Protein 4OQY (pdb70)

InterPro domains:
  IPR006115 6-phosphogluconate dehydrogenase, NADP-binding [PF03446] (6-151)
  IPR008927 6-phosphogluconate dehydrogenase-like, C-terminal domain superfamily [SSF48179] (174-287)
  IPR013328 6-phosphogluconate dehydrogenase, domain 2 [G3DSA:1.10.1040.10] (161-290)
  IPR015815 3-hydroxyisobutyrate dehydrogenase-related [PIRSF000103] (4-287)
  IPR036291 NAD(P)-binding domain superfamily [SSF51735] (5-152)
  IPR048666 NADPH-dependent reductive aminase-like, C-terminal domain [PF21761] (161-287)
  IPR051265 HIBADH-related NP60 subfamily [PTHR43580] (5-286)

Structure (mmCIF, N/CA/C/O backbone):
data_4OQY
#
_entry.id   4OQY
#
_cell.length_a   45.320
_cell.length_b   68.240
_cell.length_c   181.380
_cell.angle_alpha   90.00
_cell.angle_beta   90.00
_cell.angle_gamma   90.00
#
_symmetry.space_group_name_H-M   'P 21 21 21'
#
loop_
_entity.id
_entity.type
_entity.pdbx_description
1 polymer '(S)-imine reductase'
2 non-polymer 'NADPH DIHYDRO-NICOTINAMIDE-ADENINE-DINUCLEOTIDE PHOSPHATE'
3 water water
#
loop_
_atom_site.group_PDB
_atom_site.id
_atom_site.type_symbol
_atom_site.label_atom_id
_atom_site.label_alt_id
_atom_site.label_comp_id
_atom_site.label_asym_id
_atom_site.label_entity_id
_atom_site.label_seq_id
_atom_site.pdbx_PDB_ins_code
_atom_site.Cartn_x
_atom_site.Cartn_y
_atom_site.Cartn_z
_atom_site.occupancy
_atom_site.B_iso_or_equiv
_atom_site.auth_seq_id
_atom_site.auth_comp_id
_atom_site.auth_asym_id
_atom_site.auth_atom_id
_atom_site.pdbx_PDB_model_num
ATOM 1 N N . LYS A 1 3 ? -14.626 62.226 1.913 1.00 37.40 3 LYS A N 1
ATOM 2 C CA . LYS A 1 3 ? -14.810 62.729 0.525 1.00 37.14 3 LYS A CA 1
ATOM 3 C C . LYS A 1 3 ? -13.540 63.193 -0.204 1.00 34.81 3 LYS A C 1
ATOM 4 O O . LYS A 1 3 ? -13.223 62.614 -1.224 1.00 34.28 3 LYS A O 1
ATOM 10 N N . GLN A 1 4 ? -12.850 64.237 0.266 1.00 32.98 4 GLN A N 1
ATOM 11 C CA . GLN A 1 4 ? -11.758 64.809 -0.534 1.00 31.16 4 GLN A CA 1
ATOM 12 C C . GLN A 1 4 ? -10.656 63.748 -0.682 1.00 29.18 4 GLN A C 1
ATOM 13 O O . GLN A 1 4 ? -10.206 63.185 0.298 1.00 28.40 4 GLN A O 1
ATOM 19 N N . SER A 1 5 ? -10.258 63.444 -1.908 1.00 27.83 5 SER A N 1
ATOM 20 C CA . SER A 1 5 ? -9.116 62.559 -2.118 1.00 26.55 5 SER A CA 1
ATOM 21 C C . SER A 1 5 ? -7.856 63.298 -1.692 1.00 24.91 5 SER A C 1
ATOM 22 O O . SER A 1 5 ? -7.832 64.528 -1.703 1.00 24.72 5 SER A O 1
ATOM 25 N N . VAL A 1 6 ? -6.815 62.567 -1.303 1.00 23.68 6 VAL A N 1
ATOM 26 C CA . VAL A 1 6 ? -5.629 63.213 -0.733 1.00 22.48 6 VAL A CA 1
ATOM 27 C C . VAL A 1 6 ? -4.391 62.379 -1.037 1.00 21.81 6 VAL A C 1
ATOM 28 O O . VAL A 1 6 ? -4.455 61.172 -1.188 1.00 21.78 6 VAL A O 1
ATOM 32 N N . THR A 1 7 ? -3.254 63.054 -1.090 1.00 21.08 7 THR A N 1
ATOM 33 C CA . THR A 1 7 ? -1.974 62.381 -1.227 1.00 20.63 7 THR A CA 1
ATOM 34 C C . THR A 1 7 ? -1.210 62.503 0.098 1.00 20.02 7 THR A C 1
ATOM 35 O O . THR A 1 7 ? -1.233 63.551 0.725 1.00 19.73 7 THR A O 1
ATOM 39 N N . VAL A 1 8 ? -0.563 61.409 0.508 1.00 19.83 8 VAL A N 1
ATOM 40 C CA . VAL A 1 8 ? 0.343 61.389 1.645 1.00 19.31 8 VAL A CA 1
ATOM 41 C C . VAL A 1 8 ? 1.708 60.893 1.150 1.00 19.26 8 VAL A C 1
ATOM 42 O O . VAL A 1 8 ? 1.823 59.811 0.578 1.00 19.55 8 VAL A O 1
ATOM 46 N N . ILE A 1 9 ? 2.719 61.732 1.358 1.00 18.94 9 ILE A N 1
ATOM 47 C CA . ILE A 1 9 ? 4.120 61.412 1.045 1.00 19.04 9 ILE A CA 1
ATOM 48 C C . ILE A 1 9 ? 4.889 61.249 2.372 1.00 18.90 9 ILE A C 1
ATOM 49 O O . ILE A 1 9 ? 4.908 62.148 3.209 1.00 18.52 9 ILE A O 1
ATOM 54 N N . GLY A 1 10 ? 5.554 60.112 2.553 1.00 19.46 10 GLY A N 1
ATOM 55 C CA . GLY A 1 10 ? 6.204 59.780 3.824 1.00 19.48 10 GLY A CA 1
ATOM 56 C C . GLY A 1 10 ? 5.375 58.811 4.630 1.00 19.79 10 GLY A C 1
ATOM 57 O O . GLY A 1 10 ? 4.303 59.156 5.126 1.00 19.79 10 GLY A O 1
ATOM 58 N N . LEU A 1 11 ? 5.843 57.577 4.684 1.00 20.50 11 LEU A N 1
ATOM 59 C CA . LEU A 1 11 ? 5.152 56.470 5.291 1.00 20.89 11 LEU A CA 1
ATOM 60 C C . LEU A 1 11 ? 5.937 55.844 6.434 1.00 21.26 11 LEU A C 1
ATOM 61 O O . LEU A 1 11 ? 5.935 54.627 6.596 1.00 22.01 11 LEU A O 1
ATOM 66 N N . GLY A 1 12 ? 6.621 56.671 7.222 1.00 21.12 12 GLY A N 1
ATOM 67 C CA . GLY A 1 12 ? 6.997 56.280 8.565 1.00 21.35 12 GLY A CA 1
ATOM 68 C C . GLY A 1 12 ? 5.754 56.093 9.447 1.00 21.67 12 GLY A C 1
ATOM 69 O O . GLY A 1 12 ? 4.620 56.137 8.961 1.00 21.49 12 GLY A O 1
ATOM 70 N N . PRO A 1 13 ? 5.972 55.876 10.749 1.00 21.98 13 PRO A N 1
ATOM 71 C CA . PRO A 1 13 ? 4.866 55.570 11.623 1.00 22.39 13 PRO A CA 1
ATOM 72 C C . PRO A 1 13 ? 3.752 56.638 11.594 1.00 22.31 13 PRO A C 1
ATOM 73 O O . PRO A 1 13 ? 2.588 56.281 11.577 1.00 22.56 13 PRO A O 1
ATOM 77 N N . MET A 1 14 ? 4.113 57.917 11.530 1.00 22.16 14 MET A N 1
ATOM 78 C CA . MET A 1 14 ? 3.129 58.986 11.426 1.00 22.55 14 MET A CA 1
ATOM 79 C C . MET A 1 14 ? 2.302 58.941 10.110 1.00 22.17 14 MET A C 1
ATOM 80 O O . MET A 1 14 ? 1.038 58.979 10.129 1.00 22.00 14 MET A O 1
ATOM 85 N N . GLY A 1 15 ? 3.014 58.868 8.983 1.00 21.48 15 GLY A N 1
ATOM 86 C CA . GLY A 1 15 ? 2.416 58.708 7.659 1.00 21.53 15 GLY A CA 1
ATOM 87 C C . GLY A 1 15 ? 1.450 57.533 7.565 1.00 22.02 15 GLY A C 1
ATOM 88 O O . GLY A 1 15 ? 0.329 57.692 7.080 1.00 21.85 15 GLY A O 1
ATOM 89 N N . GLN A 1 16 ? 1.884 56.382 8.081 1.00 22.30 16 GLN A N 1
ATOM 90 C CA . GLN A 1 16 ? 1.064 55.178 8.111 1.00 23.03 16 GLN A CA 1
ATOM 91 C C . GLN A 1 16 ? -0.269 55.479 8.807 1.00 22.99 16 GLN A C 1
ATOM 92 O O . GLN A 1 16 ? -1.297 55.147 8.284 1.00 23.30 16 GLN A O 1
ATOM 98 N N . ALA A 1 17 ? -0.201 56.046 10.011 1.00 22.67 17 ALA A N 1
ATOM 99 C CA . ALA A 1 17 ? -1.379 56.361 10.831 1.00 22.84 17 ALA A CA 1
ATOM 100 C C . ALA A 1 17 ? -2.316 57.299 10.098 1.00 22.71 17 ALA A C 1
ATOM 101 O O . ALA A 1 17 ? -3.562 57.160 10.165 1.00 23.15 17 ALA A O 1
ATOM 103 N N . MET A 1 18 ? -1.739 58.263 9.400 1.00 21.92 18 MET A N 1
ATOM 104 C CA . MET A 1 18 ? -2.552 59.238 8.676 1.00 21.94 18 MET A CA 1
ATOM 105 C C . MET A 1 18 ? -3.314 58.604 7.517 1.00 22.30 18 MET A C 1
ATOM 106 O O . MET A 1 18 ? -4.543 58.835 7.340 1.00 22.47 18 MET A O 1
ATOM 111 N N . VAL A 1 19 ? -2.606 57.779 6.752 1.00 22.16 19 VAL A N 1
ATOM 112 C CA . VAL A 1 19 ? -3.225 57.069 5.634 1.00 22.67 19 VAL A CA 1
ATOM 113 C C . VAL A 1 19 ? -4.339 56.156 6.168 1.00 23.55 19 VAL A C 1
ATOM 114 O O . VAL A 1 19 ? -5.469 56.206 5.666 1.00 23.84 19 VAL A O 1
ATOM 118 N N . ASN A 1 20 ? -4.038 55.370 7.207 1.00 23.91 20 ASN A N 1
ATOM 119 C CA . ASN A 1 20 ? -5.035 54.443 7.789 1.00 25.01 20 ASN A CA 1
ATOM 120 C C . ASN A 1 20 ? -6.262 55.192 8.235 1.00 25.26 20 ASN A C 1
ATOM 121 O O . ASN A 1 20 ? -7.396 54.758 7.985 1.00 26.35 20 ASN A O 1
ATOM 126 N N . THR A 1 21 ? -6.041 56.334 8.864 1.00 24.68 21 THR A N 1
ATOM 127 C CA . THR A 1 21 ? -7.127 57.190 9.326 1.00 25.01 21 THR A CA 1
ATOM 128 C C . THR A 1 21 ? -7.967 57.798 8.189 1.00 25.24 21 THR A C 1
ATOM 129 O O . THR A 1 21 ? -9.218 57.831 8.266 1.00 25.90 21 THR A O 1
ATOM 133 N N . PHE A 1 22 ? -7.300 58.260 7.138 1.00 24.50 22 PHE A N 1
ATOM 134 C CA . PHE A 1 22 ? -7.995 58.711 5.933 1.00 24.82 22 PHE A CA 1
ATOM 135 C C . PHE A 1 22 ? -8.840 57.587 5.297 1.00 25.99 22 PHE A C 1
ATOM 136 O O . PHE A 1 22 ? -10.016 57.805 4.941 1.00 26.70 22 PHE A O 1
ATOM 144 N N . LEU A 1 23 ? -8.260 56.392 5.174 1.00 26.43 23 LEU A N 1
ATOM 145 C CA . LEU A 1 23 ? -8.960 55.239 4.602 1.00 27.80 23 LEU A CA 1
ATOM 146 C C . LEU A 1 23 ? -10.131 54.818 5.467 1.00 29.26 23 LEU A C 1
ATOM 147 O O . LEU A 1 23 ? -11.201 54.559 4.942 1.00 30.45 23 LEU A O 1
ATOM 152 N N . ASP A 1 24 ? -9.934 54.738 6.784 1.00 29.91 24 ASP A N 1
ATOM 153 C CA . ASP A 1 24 ? -11.035 54.464 7.720 1.00 31.23 24 ASP A CA 1
ATOM 154 C C . ASP A 1 24 ? -12.226 55.374 7.500 1.00 31.91 24 ASP A C 1
ATOM 155 O O . ASP A 1 24 ? -13.363 54.967 7.733 1.00 33.03 24 ASP A O 1
ATOM 160 N N . ASN A 1 25 ? -11.964 56.617 7.107 1.00 31.34 25 ASN A N 1
ATOM 161 C CA . ASN A 1 25 ? -13.030 57.602 6.928 1.00 31.96 25 ASN A CA 1
ATOM 162 C C . ASN A 1 25 ? -13.493 57.761 5.481 1.00 32.17 25 ASN A C 1
ATOM 163 O O . ASN A 1 25 ? -14.217 58.697 5.181 1.00 32.73 25 ASN A O 1
ATOM 168 N N . GLY A 1 26 ? -13.114 56.844 4.588 1.00 31.97 26 GLY A N 1
ATOM 169 C CA . GLY A 1 26 ? -13.695 56.803 3.238 1.00 32.14 26 GLY A CA 1
ATOM 170 C C . GLY A 1 26 ? -13.028 57.679 2.194 1.00 31.22 26 GLY A C 1
ATOM 171 O O . GLY A 1 26 ? -13.587 57.916 1.131 1.00 31.26 26 GLY A O 1
ATOM 172 N N . HIS A 1 27 ? -11.830 58.165 2.489 1.00 29.79 27 HIS A N 1
ATOM 173 C CA . HIS A 1 27 ? -11.109 59.012 1.551 1.00 28.95 27 HIS A CA 1
ATOM 174 C C . HIS A 1 27 ? -10.288 58.103 0.619 1.00 28.69 27 HIS A C 1
ATOM 175 O O . HIS A 1 27 ? -9.756 57.079 1.058 1.00 28.92 27 HIS A O 1
ATOM 182 N N . GLU A 1 28 ? -10.176 58.467 -0.656 1.00 28.23 28 GLU A N 1
ATOM 183 C CA . GLU A 1 28 ? -9.243 57.788 -1.544 1.00 27.78 28 GLU A CA 1
ATOM 184 C C . GLU A 1 28 ? -7.869 58.395 -1.284 1.00 26.37 28 GLU A C 1
ATOM 185 O O . GLU A 1 28 ? -7.730 59.622 -1.266 1.00 25.87 28 GLU A O 1
ATOM 191 N N . VAL A 1 29 ? -6.864 57.556 -1.040 1.00 25.70 29 VAL A N 1
ATOM 192 C CA . VAL A 1 29 ? -5.533 58.066 -0.681 1.00 24.68 29 VAL A CA 1
ATOM 193 C C . VAL A 1 29 ? -4.507 57.527 -1.658 1.00 24.28 29 VAL A C 1
ATOM 194 O O . VAL A 1 29 ? -4.451 56.323 -1.895 1.00 24.51 29 VAL A O 1
ATOM 198 N N . THR A 1 30 ? -3.685 58.435 -2.188 1.00 23.66 30 THR A N 1
ATOM 199 C CA . THR A 1 30 ? -2.559 58.088 -3.029 1.00 23.51 30 THR A CA 1
ATOM 200 C C . THR A 1 30 ? -1.317 58.337 -2.195 1.00 22.81 30 THR A C 1
ATOM 201 O O . THR A 1 30 ? -1.212 59.381 -1.545 1.00 22.21 30 THR A O 1
ATOM 205 N N . VAL A 1 31 ? -0.378 57.388 -2.209 1.00 22.87 31 VAL A N 1
ATOM 206 C CA . VAL A 1 31 ? 0.769 57.444 -1.316 1.00 22.48 31 VAL A CA 1
ATOM 207 C C . VAL A 1 31 ? 2.068 57.309 -2.118 1.00 22.72 31 VAL A C 1
ATOM 208 O O . VAL A 1 31 ? 2.071 56.791 -3.234 1.00 23.06 31 VAL A O 1
ATOM 212 N N . TRP A 1 32 ? 3.147 57.823 -1.541 1.00 22.65 32 TRP A N 1
ATOM 213 C CA . TRP A 1 32 ? 4.491 57.604 -2.061 1.00 23.25 32 TRP A CA 1
ATOM 214 C C . TRP A 1 32 ? 5.489 57.609 -0.899 1.00 23.25 32 TRP A C 1
ATOM 215 O O . TRP A 1 32 ? 5.299 58.308 0.087 1.00 22.38 32 TRP A O 1
ATOM 226 N N . ASN A 1 33 ? 6.562 56.826 -1.038 1.00 24.37 33 ASN A N 1
ATOM 227 C CA . ASN A 1 33 ? 7.620 56.766 -0.045 1.00 24.82 33 ASN A CA 1
ATOM 228 C C . ASN A 1 33 ? 8.974 56.393 -0.688 1.00 26.12 33 ASN A C 1
ATOM 229 O O . ASN A 1 33 ? 9.041 55.668 -1.681 1.00 26.73 33 ASN A O 1
ATOM 234 N N . ARG A 1 34 ? 10.049 56.911 -0.124 1.00 26.94 34 ARG A N 1
ATOM 235 C CA . ARG A 1 34 ? 11.394 56.575 -0.618 1.00 28.67 34 ARG A CA 1
ATOM 236 C C . ARG A 1 34 ? 11.596 55.061 -0.611 1.00 29.42 34 ARG A C 1
ATOM 237 O O . ARG A 1 34 ? 12.096 54.481 -1.573 1.00 30.36 34 ARG A O 1
ATOM 245 N N . THR A 1 35 ? 11.178 54.426 0.479 1.00 29.42 35 THR A N 1
ATOM 246 C CA . THR A 1 35 ? 11.212 52.987 0.576 1.00 30.34 35 THR A CA 1
ATOM 247 C C . THR A 1 35 ? 9.818 52.461 0.247 1.00 30.63 35 THR A C 1
ATOM 248 O O . THR A 1 35 ? 8.918 52.459 1.103 1.00 30.02 35 THR A O 1
ATOM 252 N N . ALA A 1 36 ? 9.651 52.004 -0.991 1.00 31.36 36 ALA A N 1
ATOM 253 C CA . ALA A 1 36 ? 8.332 51.666 -1.539 1.00 31.62 36 ALA A CA 1
ATOM 254 C C . ALA A 1 36 ? 7.617 50.503 -0.833 1.00 31.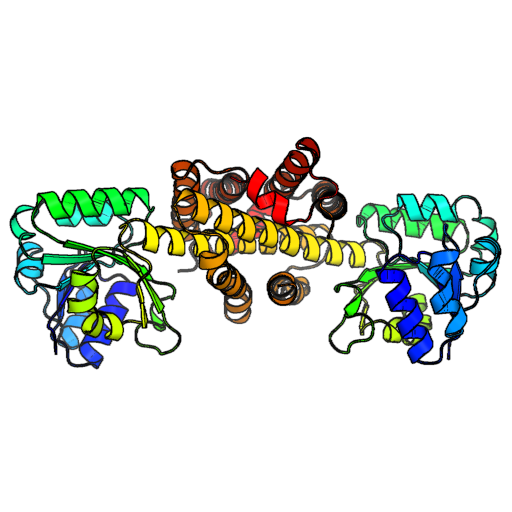98 36 ALA A C 1
ATOM 255 O O . ALA A 1 36 ? 6.384 50.463 -0.809 1.00 32.37 36 ALA A O 1
ATOM 257 N N . SER A 1 37 ? 8.388 49.586 -0.247 1.00 32.73 37 SER A N 1
ATOM 258 C CA . SER A 1 37 ? 7.851 48.392 0.419 1.00 33.22 37 SER A CA 1
ATOM 259 C C . SER A 1 37 ? 7.075 48.718 1.677 1.00 32.51 37 SER A C 1
ATOM 260 O O . SER A 1 37 ? 6.229 47.934 2.109 1.00 32.99 37 SER A O 1
ATOM 263 N N . LYS A 1 38 ? 7.352 49.877 2.255 1.00 31.55 38 LYS A N 1
ATOM 264 C CA . LYS A 1 38 ? 6.579 50.319 3.397 1.00 30.71 38 LYS A CA 1
ATOM 265 C C . LYS A 1 38 ? 5.130 50.639 3.055 1.00 30.16 38 LYS A C 1
ATOM 266 O O . LYS A 1 38 ? 4.347 50.875 3.956 1.00 29.44 38 LYS A O 1
ATOM 272 N N . ALA A 1 39 ? 4.763 50.681 1.780 1.00 30.41 39 ALA A N 1
ATOM 273 C CA . ALA A 1 39 ? 3.334 50.922 1.446 1.00 30.39 39 ALA A CA 1
ATOM 274 C C . ALA A 1 39 ? 2.464 49.674 1.308 1.00 31.65 39 ALA A C 1
ATOM 275 O O . ALA A 1 39 ? 1.227 49.785 1.144 1.00 31.42 39 ALA A O 1
ATOM 277 N N . GLU A 1 40 ? 3.096 48.502 1.389 1.00 32.83 40 GLU A N 1
ATOM 278 C CA . GLU A 1 40 ? 2.441 47.214 1.169 1.00 34.34 40 GLU A CA 1
ATOM 279 C C . GLU A 1 40 ? 1.129 47.067 1.949 1.00 33.90 40 GLU A C 1
ATOM 280 O O . GLU A 1 40 ? 0.093 46.768 1.360 1.00 33.95 40 GLU A O 1
ATOM 286 N N . ALA A 1 41 ? 1.164 47.313 3.259 1.00 33.07 41 ALA A N 1
ATOM 287 C CA . ALA A 1 41 ? -0.017 47.114 4.118 1.00 33.20 41 ALA A CA 1
ATOM 288 C C . ALA A 1 41 ? -1.146 48.111 3.822 1.00 32.28 41 ALA A C 1
ATOM 289 O O . ALA A 1 41 ? -2.337 47.782 3.873 1.00 33.09 41 ALA A O 1
ATOM 291 N N . LEU A 1 42 ? -0.758 49.326 3.487 1.00 30.90 42 LEU A N 1
ATOM 292 C CA . LEU A 1 42 ? -1.702 50.377 3.145 1.00 30.09 42 LEU A CA 1
ATOM 293 C C . LEU A 1 42 ? -2.376 50.104 1.815 1.00 30.42 42 LEU A C 1
ATOM 294 O O . LEU A 1 42 ? -3.579 50.339 1.673 1.00 30.17 42 LEU A O 1
ATOM 299 N N . VAL A 1 43 ? -1.595 49.645 0.840 1.00 30.60 43 VAL A N 1
ATOM 300 C CA . VAL A 1 43 ? -2.151 49.278 -0.461 1.00 31.13 43 VAL A CA 1
ATOM 301 C C . VAL A 1 43 ? -3.149 48.125 -0.268 1.00 32.34 43 VAL A C 1
ATOM 302 O O . VAL A 1 43 ? -4.278 48.180 -0.756 1.00 32.69 43 VAL A O 1
ATOM 306 N N . ALA A 1 44 ? -2.758 47.117 0.505 1.00 33.09 44 ALA A N 1
ATOM 307 C CA . ALA A 1 44 ? -3.660 46.017 0.843 1.00 34.24 44 ALA A CA 1
ATOM 308 C C . ALA A 1 44 ? -4.992 46.471 1.464 1.00 34.22 44 ALA A C 1
ATOM 309 O O . ALA A 1 44 ? -5.970 45.733 1.409 1.00 35.76 44 ALA A O 1
ATOM 311 N N . ARG A 1 45 ? -5.032 47.663 2.058 1.00 33.25 45 ARG A N 1
ATOM 312 C CA . ARG A 1 45 ? -6.284 48.276 2.547 1.00 33.21 45 ARG A CA 1
ATOM 313 C C . ARG A 1 45 ? -7.006 49.216 1.573 1.00 32.38 45 ARG A C 1
ATOM 314 O O . ARG A 1 45 ? -8.058 49.733 1.930 1.00 32.65 45 ARG A O 1
ATOM 322 N N . GLY A 1 46 ? -6.437 49.490 0.398 1.00 31.35 46 GLY A N 1
ATOM 323 C CA . GLY A 1 46 ? -7.068 50.369 -0.594 1.00 30.65 46 GLY A CA 1
ATOM 324 C C . GLY A 1 46 ? -6.305 51.62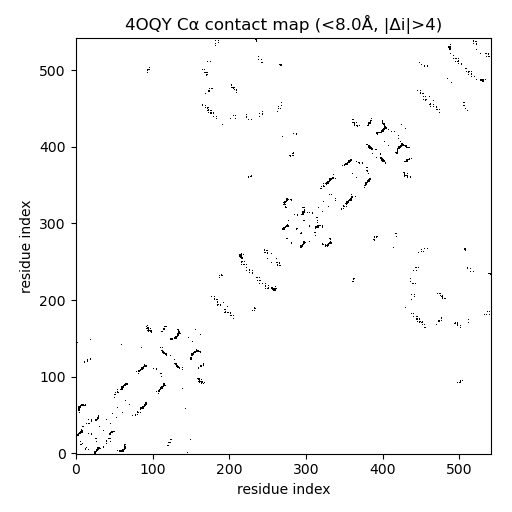6 -1.000 1.00 29.08 46 GLY A C 1
ATOM 325 O O . GLY A 1 46 ? -6.736 52.341 -1.887 1.00 28.97 46 GLY A O 1
ATOM 326 N N . ALA A 1 47 ? -5.191 51.931 -0.348 1.00 27.93 47 ALA A N 1
ATOM 327 C CA . ALA A 1 47 ? -4.380 53.074 -0.789 1.00 26.61 47 ALA A CA 1
ATOM 328 C C . ALA A 1 47 ? -3.788 52.770 -2.158 1.00 26.45 47 ALA A C 1
ATOM 329 O O . ALA A 1 47 ? -3.634 51.614 -2.526 1.00 27.10 47 ALA A O 1
ATOM 331 N N . VAL A 1 48 ? -3.481 53.809 -2.924 1.00 25.61 48 VAL A N 1
ATOM 332 C CA . VAL A 1 48 ? -2.943 53.622 -4.262 1.00 25.64 48 VAL A CA 1
ATOM 333 C C . VAL A 1 48 ? -1.494 54.095 -4.176 1.00 24.94 48 VAL A C 1
ATOM 334 O O . VAL A 1 48 ? -1.236 55.234 -3.795 1.00 24.15 48 VAL A O 1
ATOM 338 N N . LEU A 1 49 ? -0.555 53.196 -4.463 1.00 25.23 49 LEU A N 1
ATOM 339 C CA . LEU A 1 49 ? 0.856 53.558 -4.464 1.00 24.84 49 LEU A CA 1
ATOM 340 C C . LEU A 1 49 ? 1.207 54.202 -5.795 1.00 24.79 49 LEU A C 1
ATOM 341 O O . LEU A 1 49 ? 1.132 53.548 -6.827 1.00 25.49 49 LEU A O 1
ATOM 346 N N . ALA A 1 50 ? 1.581 55.477 -5.770 1.00 24.02 50 ALA A N 1
ATOM 347 C CA . ALA A 1 50 ? 1.986 56.175 -6.977 1.00 24.10 50 ALA A CA 1
ATOM 348 C C . ALA A 1 50 ? 3.336 55.638 -7.439 1.00 24.47 50 ALA A C 1
ATOM 349 O O . ALA A 1 50 ? 4.202 55.398 -6.608 1.00 24.37 50 ALA A O 1
ATOM 351 N N . PRO A 1 51 ? 3.504 55.437 -8.756 1.00 24.97 51 PRO A N 1
ATOM 352 C CA . PRO A 1 51 ? 4.797 54.949 -9.244 1.00 25.53 51 PRO A CA 1
ATOM 353 C C . PRO A 1 51 ? 5.932 55.993 -9.200 1.00 25.23 51 PRO A C 1
ATOM 354 O O . PRO A 1 51 ? 7.101 55.612 -9.208 1.00 25.70 51 PRO A O 1
ATOM 358 N N . THR A 1 52 ? 5.589 57.277 -9.150 1.00 24.55 52 THR A N 1
ATOM 359 C CA . THR A 1 52 ? 6.560 58.381 -9.137 1.00 24.37 52 THR A CA 1
ATOM 360 C C . THR A 1 52 ? 6.031 59.505 -8.261 1.00 23.57 52 THR A C 1
ATOM 361 O O . THR A 1 52 ? 4.815 59.568 -7.990 1.00 23.05 52 THR A O 1
ATOM 365 N N . VAL A 1 53 ? 6.915 60.410 -7.849 1.00 23.36 53 VAL A N 1
ATOM 366 C CA . VAL A 1 53 ? 6.520 61.525 -7.010 1.00 22.78 53 VAL A CA 1
ATOM 367 C C . VAL A 1 53 ? 5.622 62.440 -7.816 1.00 23.01 53 VAL A C 1
ATOM 368 O O . VAL A 1 53 ? 4.620 62.921 -7.285 1.00 22.59 53 VAL A O 1
ATOM 372 N N . GLU A 1 54 ? 5.950 62.621 -9.100 1.00 23.84 54 GLU A N 1
ATOM 373 C CA . GLU A 1 54 ? 5.114 63.401 -10.005 1.00 24.27 54 GLU A CA 1
ATOM 374 C C . GLU A 1 54 ? 3.668 62.886 -10.004 1.00 24.19 54 GLU A C 1
ATOM 375 O O . GLU A 1 54 ? 2.701 63.655 -9.952 1.00 23.99 54 GLU A O 1
ATOM 381 N N . ASP A 1 55 ? 3.528 61.573 -10.081 1.00 24.49 55 ASP A N 1
ATOM 382 C CA . ASP A 1 55 ? 2.213 60.970 -10.076 1.00 24.70 55 ASP A CA 1
ATOM 383 C C . ASP A 1 55 ? 1.456 61.167 -8.748 1.00 24.04 55 ASP A C 1
ATOM 384 O O . ASP A 1 55 ? 0.219 61.362 -8.745 1.00 24.05 55 ASP A O 1
ATOM 389 N N . ALA A 1 56 ? 2.178 61.105 -7.632 1.00 23.49 56 ALA A N 1
ATOM 390 C CA . ALA A 1 56 ? 1.592 61.394 -6.324 1.00 22.95 56 ALA A CA 1
ATOM 391 C C . ALA A 1 56 ? 1.077 62.836 -6.273 1.00 22.78 56 ALA A C 1
ATOM 392 O O . ALA A 1 56 ? -0.030 63.113 -5.774 1.00 22.51 56 ALA A O 1
ATOM 394 N N . LEU A 1 57 ? 1.873 63.754 -6.810 1.00 22.90 57 LEU A N 1
ATOM 395 C CA . LEU A 1 57 ? 1.514 65.165 -6.796 1.00 22.86 57 LEU A CA 1
ATOM 396 C C . LEU A 1 57 ? 0.362 65.463 -7.726 1.00 23.27 57 LEU A C 1
ATOM 397 O O . LEU A 1 57 ? -0.524 66.230 -7.357 1.00 23.25 57 LEU A O 1
ATOM 402 N N . SER A 1 58 ? 0.385 64.891 -8.929 1.00 23.67 58 SER A N 1
ATOM 403 C CA . SER A 1 58 ? -0.640 65.192 -9.907 1.00 24.11 58 SER A CA 1
ATOM 404 C C . SER A 1 58 ? -1.970 64.557 -9.480 1.00 24.03 58 SER A C 1
ATOM 405 O O . SER A 1 58 ? -3.015 64.987 -9.940 1.00 24.47 58 SER A O 1
ATOM 408 N N . ALA A 1 59 ? -1.940 63.566 -8.582 1.00 23.66 59 ALA A N 1
ATOM 409 C CA . ALA A 1 59 ? -3.169 62.865 -8.193 1.00 23.73 59 ALA A CA 1
ATOM 410 C C . ALA A 1 59 ? -4.191 63.747 -7.455 1.00 23.65 59 ALA A C 1
ATOM 411 O O . ALA A 1 59 ? -5.362 63.459 -7.515 1.00 23.99 59 ALA A O 1
ATOM 413 N N . ASN A 1 60 ? -3.739 64.790 -6.754 1.00 23.32 60 ASN A N 1
ATOM 414 C CA . ASN A 1 60 ? -4.568 65.531 -5.807 1.00 23.22 60 ASN A CA 1
ATOM 415 C C . ASN A 1 60 ? -4.101 66.979 -5.637 1.00 23.27 60 ASN A C 1
ATOM 416 O O . ASN A 1 60 ? -2.933 67.298 -5.886 1.00 23.01 60 ASN A O 1
ATOM 421 N N . GLU A 1 61 ? -5.005 67.847 -5.187 1.00 23.49 61 GLU A N 1
ATOM 422 C CA . GLU A 1 61 ? -4.649 69.212 -4.806 1.00 23.63 61 GLU A CA 1
ATOM 423 C C . GLU A 1 61 ? -3.938 69.217 -3.452 1.00 22.86 61 GLU A C 1
ATOM 424 O O . GLU A 1 61 ? -2.905 69.894 -3.280 1.00 22.63 61 GLU A O 1
ATOM 430 N N . LEU A 1 62 ? -4.456 68.433 -2.508 1.00 22.40 62 LEU A N 1
ATOM 431 C CA . LEU A 1 62 ? -3.919 68.406 -1.143 1.00 21.77 62 LEU A CA 1
ATOM 432 C C . LEU A 1 62 ? -2.873 67.321 -0.962 1.00 21.13 62 LEU A C 1
ATOM 433 O O . LEU A 1 62 ? -3.167 66.126 -1.038 1.00 21.06 62 LEU A O 1
ATOM 438 N N . ILE A 1 63 ? -1.664 67.777 -0.677 1.00 20.67 63 ILE A N 1
ATOM 439 C CA . ILE A 1 63 ? -0.499 66.933 -0.509 1.00 20.24 63 ILE A CA 1
ATOM 440 C C . ILE A 1 63 ? -0.042 67.053 0.941 1.00 19.72 63 ILE A C 1
ATOM 441 O O . ILE A 1 63 ? 0.425 68.115 1.360 1.00 19.66 63 ILE A O 1
ATOM 446 N N . VAL A 1 64 ? -0.175 65.969 1.694 1.00 19.42 64 VAL A N 1
ATOM 447 C CA . VAL A 1 64 ? 0.260 65.906 3.083 1.00 18.99 64 VAL A CA 1
ATOM 448 C C . VAL A 1 64 ? 1.645 65.274 3.139 1.00 18.70 64 VAL A C 1
ATOM 449 O O . VAL A 1 64 ? 1.830 64.161 2.654 1.00 18.66 64 VAL A O 1
ATOM 453 N N . LEU A 1 65 ? 2.578 65.973 3.773 1.00 18.46 65 LEU A N 1
ATOM 454 C CA . LEU A 1 65 ? 3.936 65.479 3.950 1.00 18.37 65 LEU A CA 1
ATOM 455 C C . LEU A 1 65 ? 4.148 65.117 5.405 1.00 18.22 65 LEU A C 1
ATOM 456 O O . LEU A 1 65 ? 3.852 65.915 6.307 1.00 18.19 65 LEU A O 1
ATOM 461 N N . SER A 1 66 ? 4.609 63.898 5.624 1.00 18.36 66 SER A N 1
ATOM 462 C CA . SER A 1 66 ? 4.984 63.424 6.941 1.00 18.42 66 SER A CA 1
ATOM 463 C C . SER A 1 66 ? 6.398 62.850 6.838 1.00 18.66 66 SER A C 1
ATOM 464 O O . SER A 1 66 ? 6.586 61.652 6.712 1.00 18.71 66 SER A O 1
ATOM 467 N N . LEU A 1 67 ? 7.371 63.735 6.862 1.00 19.08 67 LEU A N 1
ATOM 468 C CA . LEU A 1 67 ? 8.780 63.346 6.653 1.00 19.68 67 LEU A CA 1
ATOM 469 C C . LEU A 1 67 ? 9.625 63.738 7.842 1.00 20.03 67 LEU A C 1
ATOM 470 O O . LEU A 1 67 ? 9.182 64.498 8.708 1.00 19.42 67 LEU A O 1
ATOM 475 N N . THR A 1 68 ? 10.861 63.228 7.897 1.00 21.16 68 THR A N 1
ATOM 476 C CA . THR A 1 68 ? 11.600 63.372 9.118 1.00 22.01 68 THR A CA 1
ATOM 477 C C . THR A 1 68 ? 11.904 64.833 9.390 1.00 21.84 68 THR A C 1
ATOM 478 O O . THR A 1 68 ? 11.836 65.247 10.526 1.00 21.80 68 THR A O 1
ATOM 482 N N . ASP A 1 69 ? 12.221 65.613 8.363 1.00 22.35 69 ASP A N 1
ATOM 483 C CA . ASP A 1 69 ? 12.582 67.032 8.539 1.00 22.62 69 ASP A CA 1
ATOM 484 C C . ASP A 1 69 ? 12.559 67.753 7.197 1.00 22.82 69 ASP A C 1
ATOM 485 O O . ASP A 1 69 ? 12.294 67.132 6.177 1.00 22.75 69 ASP A O 1
ATOM 490 N N . TYR A 1 70 ? 12.878 69.035 7.146 1.00 23.18 70 TYR A N 1
ATOM 491 C CA . TYR A 1 70 ? 12.810 69.716 5.852 1.00 23.86 70 TYR A CA 1
ATOM 492 C C . TYR A 1 70 ? 13.874 69.301 4.818 1.00 24.77 70 TYR A C 1
ATOM 493 O O . TYR A 1 70 ? 13.606 69.374 3.631 1.00 25.15 70 TYR A O 1
ATOM 502 N N . ASP A 1 71 ? 15.036 68.831 5.262 1.00 25.22 71 ASP A N 1
ATOM 503 C CA . ASP A 1 71 ? 16.018 68.255 4.350 1.00 25.99 71 ASP A CA 1
ATOM 504 C C . ASP A 1 71 ? 15.357 67.147 3.526 1.00 25.55 71 ASP A C 1
ATOM 505 O O . ASP A 1 71 ? 15.554 67.073 2.315 1.00 25.85 71 ASP A O 1
ATOM 510 N N . ALA A 1 72 ? 14.571 66.296 4.186 1.00 24.71 72 ALA A N 1
ATOM 511 C CA . ALA A 1 72 ? 13.811 65.221 3.517 1.00 24.33 72 ALA A CA 1
ATOM 512 C C . ALA A 1 72 ? 12.747 65.750 2.548 1.00 24.22 72 ALA A C 1
ATOM 513 O O . ALA A 1 72 ? 12.563 65.219 1.457 1.00 24.38 72 ALA A O 1
ATOM 515 N N . VAL A 1 73 ? 12.056 66.797 2.967 1.00 23.69 73 VAL A N 1
ATOM 516 C CA . VAL A 1 73 ? 11.068 67.453 2.143 1.00 23.88 73 VAL A CA 1
ATOM 517 C C . VAL A 1 73 ? 11.676 67.955 0.855 1.00 24.89 73 VAL A C 1
ATOM 518 O O . VAL A 1 73 ? 11.158 67.681 -0.233 1.00 25.07 73 VAL A O 1
ATOM 522 N N . TYR A 1 74 ? 12.759 68.716 0.968 1.00 25.47 74 TYR A N 1
ATOM 523 C CA . TYR A 1 74 ? 13.431 69.205 -0.223 1.00 26.80 74 TYR A CA 1
ATOM 524 C C . TYR A 1 74 ? 13.979 68.097 -1.110 1.00 27.00 74 TYR A C 1
ATOM 525 O O . TYR A 1 74 ? 13.921 68.207 -2.333 1.00 27.50 74 TYR A O 1
ATOM 534 N N . ALA A 1 75 ? 14.548 67.056 -0.507 1.00 26.79 75 ALA A N 1
ATOM 535 C CA . ALA A 1 75 ? 15.101 65.954 -1.284 1.00 27.41 75 ALA A CA 1
ATOM 536 C C . ALA A 1 75 ? 14.041 65.359 -2.202 1.00 27.66 75 ALA A C 1
ATOM 537 O O . ALA A 1 75 ? 14.312 65.024 -3.337 1.00 28.61 75 ALA A O 1
ATOM 539 N N . ILE A 1 76 ? 12.823 65.245 -1.704 1.00 27.10 76 ILE A N 1
ATOM 540 C CA . ILE A 1 76 ? 11.711 64.748 -2.520 1.00 27.23 76 ILE A CA 1
ATOM 541 C C . ILE A 1 76 ? 11.152 65.785 -3.495 1.00 27.51 76 ILE A C 1
ATOM 542 O O . ILE A 1 76 ? 10.838 65.445 -4.637 1.00 28.14 76 ILE A O 1
ATOM 547 N N . LEU A 1 77 ? 11.006 67.035 -3.064 1.00 27.50 77 LEU A N 1
ATOM 548 C CA . LEU A 1 77 ? 10.276 68.005 -3.872 1.00 27.93 77 LEU A CA 1
ATOM 549 C C . LEU A 1 77 ? 11.133 68.790 -4.849 1.00 28.94 77 LEU A C 1
ATOM 550 O O . LEU A 1 77 ? 10.626 69.232 -5.881 1.00 28.99 77 LEU A O 1
ATOM 555 N N . GLU A 1 78 ? 12.427 68.964 -4.562 1.00 29.52 78 GLU A N 1
ATOM 556 C CA . GLU A 1 78 ? 13.266 69.761 -5.449 1.00 31.05 78 GLU A CA 1
ATOM 557 C C . GLU A 1 78 ? 13.320 69.174 -6.876 1.00 31.49 78 GLU A C 1
ATOM 558 O O . GLU A 1 78 ? 13.202 69.908 -7.833 1.00 32.22 78 GLU A O 1
ATOM 564 N N . PRO A 1 79 ? 13.460 67.852 -7.026 1.00 31.41 79 PRO A N 1
ATOM 565 C CA . PRO A 1 79 ? 13.410 67.335 -8.404 1.00 32.15 79 PRO A CA 1
ATOM 566 C C . PRO A 1 79 ? 12.040 67.420 -9.110 1.00 31.87 79 PRO A C 1
ATOM 567 O O . PRO A 1 79 ? 11.935 67.065 -10.280 1.00 32.72 79 PRO A O 1
ATOM 571 N N . VAL A 1 80 ? 10.997 67.869 -8.429 1.00 30.88 80 VAL A N 1
ATOM 572 C CA . VAL A 1 80 ? 9.677 67.929 -9.052 1.00 30.59 80 VAL A CA 1
ATOM 573 C C . VAL A 1 80 ? 9.011 69.288 -8.864 1.00 30.38 80 VAL A C 1
ATOM 574 O O . VAL A 1 80 ? 7.782 69.381 -8.771 1.00 29.96 80 VAL A O 1
ATOM 578 N N . THR A 1 81 ? 9.817 70.345 -8.848 1.00 30.83 81 THR A N 1
ATOM 579 C CA . THR A 1 81 ? 9.280 71.682 -8.630 1.00 31.09 81 THR A CA 1
ATOM 580 C C . THR A 1 81 ? 8.299 72.076 -9.705 1.00 31.26 81 THR A C 1
ATOM 581 O O . THR A 1 81 ? 7.378 72.825 -9.427 1.00 31.40 81 THR A O 1
ATOM 585 N N . GLY A 1 82 ? 8.459 71.553 -10.916 1.00 31.55 82 GLY A N 1
ATOM 586 C CA . GLY A 1 82 ? 7.505 71.804 -11.987 1.00 31.89 82 GLY A CA 1
ATOM 587 C C . GLY A 1 82 ? 6.121 71.201 -11.765 1.00 31.05 82 GLY A C 1
ATOM 588 O O . GLY A 1 82 ? 5.160 71.581 -12.427 1.00 31.37 82 GLY A O 1
ATOM 589 N N . SER A 1 83 ? 6.007 70.273 -10.826 1.00 30.05 83 SER A N 1
ATOM 590 C CA . SER A 1 83 ? 4.726 69.628 -10.562 1.00 29.40 83 SER A CA 1
ATOM 591 C C . SER A 1 83 ? 3.932 70.232 -9.416 1.00 28.55 83 SER A C 1
ATOM 592 O O . SER A 1 83 ? 2.858 69.726 -9.064 1.00 28.11 83 SER A O 1
ATOM 595 N N . LEU A 1 84 ? 4.444 71.320 -8.846 1.00 28.26 84 LEU A N 1
ATOM 596 C CA . LEU A 1 84 ? 3.863 71.882 -7.633 1.00 27.63 84 LEU A CA 1
ATOM 597 C C . LEU A 1 84 ? 2.762 72.904 -7.892 1.00 28.00 84 LEU A C 1
ATOM 598 O O . LEU A 1 84 ? 2.074 73.304 -6.966 1.00 27.50 84 LEU A O 1
ATOM 603 N N . SER A 1 85 ? 2.582 73.295 -9.148 1.00 28.65 85 SER A N 1
ATOM 604 C CA . SER A 1 85 ? 1.686 74.379 -9.467 1.00 29.23 85 SER A CA 1
ATOM 605 C C . SER A 1 85 ? 0.248 74.008 -9.102 1.00 28.48 85 SER A C 1
ATOM 606 O O . SER A 1 85 ? -0.222 72.925 -9.453 1.00 28.07 85 SER A O 1
ATOM 609 N N . GLY A 1 86 ? -0.411 74.886 -8.344 1.00 28.27 86 GLY A N 1
ATOM 610 C CA . GLY A 1 86 ? -1.791 74.678 -7.905 1.00 27.93 86 GLY A CA 1
ATOM 611 C C . GLY A 1 86 ? -1.975 73.719 -6.741 1.00 26.83 86 GLY A C 1
ATOM 612 O O . GLY A 1 86 ? -3.114 73.390 -6.380 1.00 26.76 86 GLY A O 1
ATOM 613 N N . LYS A 1 87 ? -0.873 73.246 -6.155 1.00 25.87 87 LYS A N 1
ATOM 614 C CA . LYS A 1 87 ? -0.959 72.322 -5.012 1.00 24.91 87 LYS A CA 1
ATOM 615 C C . LYS A 1 87 ? -1.000 73.058 -3.681 1.00 24.58 87 LYS A C 1
ATOM 616 O O . LYS A 1 87 ? -0.538 74.200 -3.564 1.00 25.34 87 LYS A O 1
ATOM 622 N N . VAL A 1 88 ? -1.552 72.379 -2.685 1.00 23.81 88 VAL A N 1
ATOM 623 C CA . VAL A 1 88 ? -1.545 72.850 -1.319 1.00 23.34 88 VAL A CA 1
ATOM 624 C C . VAL A 1 88 ? -0.739 71.820 -0.554 1.00 22.40 88 VAL A C 1
ATOM 625 O O . VAL A 1 88 ? -1.129 70.657 -0.441 1.00 21.96 88 VAL A O 1
ATOM 629 N N . ILE A 1 89 ? 0.418 72.241 -0.074 1.00 22.05 89 ILE A N 1
ATOM 630 C CA . ILE A 1 89 ? 1.249 71.372 0.712 1.00 21.29 89 ILE A CA 1
ATOM 631 C C . ILE A 1 89 ? 0.908 71.576 2.184 1.00 20.86 89 ILE A C 1
ATOM 632 O O . ILE A 1 89 ? 1.157 72.629 2.742 1.00 21.04 89 ILE A O 1
ATOM 637 N N . ALA A 1 90 ? 0.362 70.548 2.806 1.00 20.36 90 ALA A N 1
ATOM 638 C CA . ALA A 1 90 ? 0.188 70.511 4.248 1.00 19.98 90 ALA A CA 1
ATOM 639 C C . ALA A 1 90 ? 1.414 69.778 4.781 1.00 19.40 90 ALA A C 1
ATOM 640 O O . ALA A 1 90 ? 1.464 68.545 4.834 1.00 19.10 90 ALA A O 1
ATOM 642 N N . ASN A 1 91 ? 2.425 70.562 5.128 1.00 19.23 91 ASN A N 1
ATOM 643 C CA . ASN A 1 91 ? 3.670 70.024 5.609 1.00 18.84 91 ASN A CA 1
ATOM 644 C C . ASN A 1 91 ? 3.644 69.764 7.112 1.00 18.60 91 ASN A C 1
ATOM 645 O O . ASN A 1 91 ? 3.765 70.695 7.899 1.00 18.65 91 ASN A O 1
ATOM 650 N N . LEU A 1 92 ? 3.511 68.499 7.501 1.00 18.53 92 LEU A N 1
ATOM 651 C CA . LEU A 1 92 ? 3.456 68.122 8.912 1.00 18.63 92 LEU A CA 1
ATOM 652 C C . LEU A 1 92 ? 4.789 67.582 9.410 1.00 18.64 92 LEU A C 1
ATOM 653 O O . LEU A 1 92 ? 4.831 66.935 10.446 1.00 18.65 92 LEU A O 1
ATOM 658 N N . SER A 1 93 ? 5.859 67.862 8.680 1.00 19.00 93 SER A N 1
ATOM 659 C CA . SER A 1 93 ? 7.221 67.461 9.078 1.00 19.23 93 SER A CA 1
ATOM 660 C C . SER A 1 93 ? 7.742 68.476 10.097 1.00 19.57 93 SER A C 1
ATOM 661 O O . SER A 1 93 ? 7.642 69.679 9.883 1.00 19.92 93 SER A O 1
ATOM 664 N N . SER A 1 94 ? 8.295 68.027 11.214 1.00 19.91 94 SER A N 1
ATOM 665 C CA . SER A 1 94 ? 8.710 68.976 12.239 1.00 20.15 94 SER A CA 1
ATOM 666 C C . SER A 1 94 ? 10.135 69.508 11.944 1.00 20.33 94 SER A C 1
ATOM 667 O O . SER A 1 94 ? 11.019 68.760 11.553 1.00 20.65 94 SER A O 1
ATOM 670 N N . ASP A 1 95 ? 10.287 70.823 12.061 1.00 20.49 95 ASP A N 1
ATOM 671 C CA . ASP A 1 95 ? 11.553 71.550 11.851 1.00 20.78 95 ASP A CA 1
ATOM 672 C C . ASP A 1 95 ? 11.368 72.964 12.430 1.00 20.97 95 ASP A C 1
ATOM 673 O O . ASP A 1 95 ? 10.353 73.270 13.075 1.00 20.52 95 ASP A O 1
ATOM 678 N N . THR A 1 96 ? 12.341 73.837 12.198 1.00 21.29 96 THR A N 1
ATOM 679 C CA . THR A 1 96 ? 12.338 75.128 12.841 1.00 21.57 96 THR A CA 1
ATOM 680 C C . THR A 1 96 ? 11.379 76.083 12.152 1.00 21.96 96 THR A C 1
ATOM 681 O O . THR A 1 96 ? 11.079 75.912 10.972 1.00 22.10 96 THR A O 1
ATOM 685 N N . PRO A 1 97 ? 10.934 77.127 12.873 1.00 22.35 97 PRO A N 1
ATOM 686 C CA . PRO A 1 97 ? 10.149 78.212 12.285 1.00 23.06 97 PRO A CA 1
ATOM 687 C C . PRO A 1 97 ? 10.788 78.878 11.074 1.00 23.94 97 PRO A C 1
ATOM 688 O O . PRO A 1 97 ? 10.107 79.116 10.082 1.00 24.08 97 PRO A O 1
ATOM 692 N N . ASP A 1 98 ? 12.096 79.128 11.107 1.00 24.62 98 ASP A N 1
ATOM 693 C CA . ASP A 1 98 ? 12.720 79.706 9.943 1.00 25.63 98 ASP A CA 1
ATOM 694 C C . ASP A 1 98 ? 12.744 78.784 8.744 1.00 25.68 98 ASP A C 1
ATOM 695 O O . ASP A 1 98 ? 12.598 79.267 7.627 1.00 26.29 98 ASP A O 1
ATOM 700 N N . LYS A 1 99 ? 12.921 77.481 8.954 1.00 25.36 99 LYS A N 1
ATOM 701 C CA . LYS A 1 99 ? 12.799 76.536 7.842 1.00 25.67 99 LYS A CA 1
ATOM 702 C C . LYS A 1 99 ? 11.383 76.537 7.239 1.00 25.24 99 LYS A C 1
ATOM 703 O O . LYS A 1 99 ? 11.231 76.536 6.022 1.00 25.46 99 LYS A O 1
ATOM 709 N N . ALA A 1 100 ? 10.368 76.575 8.090 1.00 24.73 100 ALA A N 1
ATOM 710 C CA . ALA A 1 100 ? 8.967 76.689 7.635 1.00 24.84 100 ALA A CA 1
ATOM 711 C C . ALA A 1 100 ? 8.727 77.950 6.784 1.00 25.72 100 ALA A C 1
ATOM 712 O O . ALA A 1 100 ? 8.056 77.902 5.737 1.00 25.97 100 ALA A O 1
ATOM 714 N N . ARG A 1 101 ? 9.300 79.070 7.222 1.00 26.46 101 ARG A N 1
ATOM 715 C CA . ARG A 1 101 ? 9.162 80.319 6.493 1.00 27.60 101 ARG A CA 1
ATOM 716 C C . ARG A 1 101 ? 9.793 80.214 5.118 1.00 28.44 101 ARG A C 1
ATOM 717 O O . ARG A 1 101 ? 9.215 80.653 4.126 1.00 28.93 101 ARG A O 1
ATOM 725 N N . GLU A 1 102 ? 10.988 79.637 5.075 1.00 28.97 102 GLU A N 1
ATOM 726 C CA . GLU A 1 102 ? 11.746 79.508 3.845 1.00 30.03 102 GLU A CA 1
ATOM 727 C C . GLU A 1 102 ? 11.028 78.580 2.888 1.00 29.22 102 GLU A C 1
ATOM 728 O O . GLU A 1 102 ? 10.934 78.857 1.699 1.00 29.67 102 GLU A O 1
ATOM 734 N N . ALA A 1 103 ? 10.474 77.503 3.428 1.00 27.99 103 ALA A N 1
ATOM 735 C CA . ALA A 1 103 ? 9.741 76.554 2.627 1.00 27.65 103 ALA A CA 1
ATOM 736 C C . ALA A 1 103 ? 8.456 77.151 2.033 1.00 27.83 103 ALA A C 1
ATOM 737 O O . ALA A 1 103 ? 8.147 76.869 0.880 1.00 27.91 103 ALA A O 1
ATOM 739 N N . ALA A 1 104 ? 7.720 77.954 2.807 1.00 27.90 104 ALA A N 1
ATOM 740 C CA . ALA A 1 104 ? 6.514 78.637 2.290 1.00 28.58 104 ALA A CA 1
ATOM 741 C C . ALA A 1 104 ? 6.829 79.533 1.070 1.00 29.64 104 ALA A C 1
ATOM 742 O O . ALA A 1 104 ? 6.121 79.504 0.055 1.00 29.50 104 ALA A O 1
ATOM 744 N N . LYS A 1 105 ? 7.900 80.319 1.192 1.00 30.57 105 LYS A N 1
ATOM 745 C CA . LYS A 1 105 ? 8.395 81.192 0.116 1.00 32.20 105 LYS A CA 1
ATOM 746 C C . LYS A 1 105 ? 8.789 80.412 -1.117 1.00 32.00 105 LYS A C 1
ATOM 747 O O . LYS A 1 105 ? 8.473 80.793 -2.223 1.00 32.61 105 LYS A O 1
ATOM 753 N N . TRP A 1 106 ? 9.536 79.337 -0.909 1.00 31.48 106 TRP A N 1
ATOM 754 C CA . TRP A 1 106 ? 9.946 78.469 -2.000 1.00 31.59 106 TRP A CA 1
ATOM 755 C C . TRP A 1 106 ? 8.749 77.808 -2.689 1.00 30.97 106 TRP A C 1
ATOM 756 O O . TRP A 1 106 ? 8.668 77.799 -3.919 1.00 31.05 106 TRP A O 1
ATOM 767 N N . ALA A 1 107 ? 7.814 77.292 -1.901 1.00 29.89 107 ALA A N 1
ATOM 768 C CA . ALA A 1 107 ? 6.597 76.711 -2.473 1.00 29.74 107 ALA A CA 1
ATOM 769 C C . ALA A 1 107 ? 5.875 77.717 -3.365 1.00 30.66 107 ALA A C 1
ATOM 770 O O . ALA A 1 107 ? 5.479 77.377 -4.480 1.00 30.83 107 ALA A O 1
ATOM 772 N N . ALA A 1 108 ? 5.743 78.956 -2.883 1.00 31.41 108 ALA A N 1
ATOM 773 C CA . ALA A 1 108 ? 5.041 80.027 -3.616 1.00 32.50 108 ALA A CA 1
ATOM 774 C C . ALA A 1 108 ? 5.753 80.413 -4.921 1.00 33.66 108 ALA A C 1
ATOM 775 O O . ALA A 1 108 ? 5.115 80.681 -5.929 1.00 34.60 108 ALA A O 1
ATOM 777 N N . LYS A 1 109 ? 7.079 80.415 -4.907 1.00 34.10 109 LYS A N 1
ATOM 778 C CA . LYS A 1 109 ? 7.865 80.551 -6.129 1.00 35.44 109 LYS A CA 1
ATOM 779 C C . LYS A 1 109 ? 7.449 79.531 -7.205 1.00 34.62 109 LYS A C 1
ATOM 780 O O . LYS A 1 109 ? 7.476 79.830 -8.393 1.00 35.28 109 LYS A O 1
ATOM 786 N N . HIS A 1 110 ? 7.044 78.339 -6.794 1.00 32.89 110 HIS A N 1
ATOM 787 C CA . HIS A 1 110 ? 6.665 77.302 -7.744 1.00 32.33 110 HIS A CA 1
ATOM 788 C C . HIS A 1 110 ? 5.172 77.070 -7.823 1.00 31.59 110 HIS A C 1
ATOM 789 O O . HIS A 1 110 ? 4.735 76.048 -8.314 1.00 31.23 110 HIS A O 1
ATOM 796 N N . GLY A 1 111 ? 4.400 78.031 -7.337 1.00 31.52 111 GLY A N 1
ATOM 797 C CA . GLY A 1 111 ? 2.954 78.055 -7.540 1.00 31.21 111 GLY A CA 1
ATOM 798 C C . GLY A 1 111 ? 2.132 77.214 -6.584 1.00 30.04 111 GLY A C 1
ATOM 799 O O . GLY A 1 111 ? 0.983 76.912 -6.876 1.00 30.20 111 GLY A O 1
ATOM 800 N N . ALA A 1 112 ? 2.710 76.843 -5.445 1.00 29.12 112 ALA A N 1
ATOM 801 C CA . ALA A 1 112 ? 2.021 76.055 -4.429 1.00 28.17 112 ALA A CA 1
ATOM 802 C C . ALA A 1 112 ? 1.841 76.890 -3.175 1.00 28.00 112 ALA A C 1
ATOM 803 O O . ALA A 1 112 ? 2.615 77.817 -2.912 1.00 28.67 112 ALA A O 1
ATOM 805 N N . LYS A 1 113 ? 0.813 76.535 -2.416 1.00 27.49 113 LYS A N 1
ATOM 806 C CA . LYS A 1 113 ? 0.528 77.105 -1.113 1.00 27.40 113 LYS A CA 1
ATOM 807 C C . LYS A 1 113 ? 1.062 76.151 -0.060 1.00 26.23 113 LYS A C 1
ATOM 808 O O . LYS A 1 113 ? 1.099 74.953 -0.275 1.00 25.80 113 LYS A O 1
ATOM 814 N N . HIS A 1 114 ? 1.452 76.682 1.087 1.00 25.83 114 HIS A N 1
ATOM 815 C CA . HIS A 1 114 ? 2.090 75.883 2.109 1.00 24.86 114 HIS A CA 1
ATOM 816 C C . HIS A 1 114 ? 1.387 76.112 3.419 1.00 24.67 114 HIS A C 1
ATOM 817 O O . HIS A 1 114 ? 1.283 77.253 3.854 1.00 25.35 114 HIS A O 1
ATOM 824 N N . LEU A 1 115 ? 0.902 75.025 4.018 1.00 23.98 115 LEU A N 1
ATOM 825 C CA . LEU A 1 115 ? 0.400 75.025 5.387 1.00 23.71 115 LEU A CA 1
ATOM 826 C C . LEU A 1 115 ? 1.374 74.284 6.281 1.00 22.80 115 LEU A C 1
ATOM 827 O O . LEU A 1 115 ? 1.690 73.125 6.033 1.00 22.72 115 LEU A O 1
ATOM 832 N N . THR A 1 116 ? 1.823 74.952 7.336 1.00 22.60 116 THR A N 1
ATOM 833 C CA . THR A 1 116 ? 2.670 74.345 8.350 1.00 21.79 116 THR A CA 1
ATOM 834 C C . THR A 1 116 ? 1.828 73.677 9.430 1.00 21.31 116 THR A C 1
ATOM 835 O O . THR A 1 116 ? 0.922 74.298 10.004 1.00 21.63 116 THR A O 1
ATOM 839 N N . GLY A 1 117 ? 2.115 72.405 9.677 1.00 20.54 117 GLY A N 1
ATOM 840 C CA . GLY A 1 117 ? 1.443 71.619 10.703 1.00 20.30 117 GLY A CA 1
ATOM 841 C C . GLY A 1 117 ? 2.398 71.137 11.760 1.00 19.96 117 GLY A C 1
ATOM 842 O O . GLY A 1 117 ? 3.473 70.621 11.428 1.00 19.49 117 GLY A O 1
ATOM 843 N N . GLY A 1 118 ? 2.061 71.358 13.024 1.00 20.05 118 GLY A N 1
ATOM 844 C CA . GLY A 1 118 ? 2.847 70.816 14.141 1.00 19.79 118 GLY A CA 1
ATOM 845 C C . GLY A 1 118 ? 2.007 69.811 14.890 1.00 19.91 118 GLY A C 1
ATOM 846 O O . GLY A 1 118 ? 1.126 70.209 15.678 1.00 20.53 118 GLY A O 1
ATOM 847 N N . VAL A 1 119 ? 2.237 68.522 14.635 1.00 19.61 119 VAL A N 1
ATOM 848 C CA . VAL A 1 119 ? 1.396 67.452 15.194 1.00 19.98 119 VAL A CA 1
ATOM 849 C C . VAL A 1 119 ? 1.790 67.267 16.644 1.00 20.14 119 VAL A C 1
ATOM 850 O O . VAL A 1 119 ? 2.965 67.158 16.959 1.00 20.25 119 VAL A O 1
ATOM 854 N N . GLN A 1 120 ? 0.802 67.282 17.537 1.00 20.82 120 GLN A N 1
ATOM 855 C CA . GLN A 1 120 ? 1.098 67.319 18.970 1.00 20.94 120 GLN A CA 1
ATOM 856 C C . GLN A 1 120 ? 1.140 65.962 19.620 1.00 20.89 120 GLN A C 1
ATOM 857 O O . GLN A 1 120 ? 1.449 65.873 20.805 1.00 21.16 120 GLN A O 1
ATOM 863 N N . VAL A 1 121 ? 0.840 64.916 18.851 1.00 20.75 121 VAL A N 1
ATOM 864 C CA . VAL A 1 121 ? 0.609 63.583 19.387 1.00 21.05 121 VAL A CA 1
ATOM 865 C C . VAL A 1 121 ? 1.337 62.532 18.599 1.00 20.78 121 VAL A C 1
ATOM 866 O O . VAL A 1 121 ? 1.626 62.744 17.431 1.00 20.61 121 VAL A O 1
ATOM 870 N N . PRO A 1 122 ? 1.571 61.367 19.219 1.00 21.16 122 PRO A N 1
ATOM 871 C CA . PRO A 1 122 ? 2.205 60.254 18.519 1.00 21.28 122 PRO A CA 1
ATOM 872 C C . PRO A 1 122 ? 1.208 59.529 17.622 1.00 21.72 122 PRO A C 1
ATOM 873 O O . PRO A 1 122 ? -0.005 59.697 17.770 1.00 22.08 122 PRO A O 1
ATOM 877 N N . PRO A 1 123 ? 1.718 58.692 16.717 1.00 21.72 123 PRO A N 1
ATOM 878 C CA . PRO A 1 123 ? 0.857 58.084 15.716 1.00 21.91 123 PRO A CA 1
ATOM 879 C C . PRO A 1 123 ? -0.424 57.408 16.195 1.00 22.55 123 PRO A C 1
ATOM 880 O O . PRO A 1 123 ? -1.411 57.537 15.511 1.00 22.65 123 PRO A O 1
ATOM 884 N N . PRO A 1 124 ? -0.411 56.668 17.322 1.00 22.89 124 PRO A N 1
ATOM 885 C CA . PRO A 1 124 ? -1.684 56.029 17.663 1.00 23.74 124 PRO A CA 1
ATOM 886 C C . PRO A 1 124 ? -2.811 56.999 18.019 1.00 23.72 124 PRO A C 1
ATOM 887 O O . PRO A 1 124 ? -3.956 56.570 18.116 1.00 24.56 124 PRO A O 1
ATOM 891 N N . LEU A 1 125 ? -2.509 58.276 18.236 1.00 22.92 125 LEU A N 1
ATOM 892 C CA . LEU A 1 125 ? -3.577 59.223 18.580 1.00 23.00 125 LEU A CA 1
ATOM 893 C C . LEU A 1 125 ? -4.116 59.976 17.377 1.00 22.67 125 LEU A C 1
ATOM 894 O O . LEU A 1 125 ? -5.099 60.727 17.505 1.00 23.05 125 LEU A O 1
ATOM 899 N N . ILE A 1 126 ? -3.530 59.736 16.202 1.00 21.91 126 ILE A N 1
ATOM 900 C CA . ILE A 1 126 ? -4.067 60.266 14.970 1.00 21.70 126 ILE A CA 1
ATOM 901 C C . ILE A 1 126 ? -5.480 59.678 14.807 1.00 22.75 126 ILE A C 1
ATOM 902 O O . ILE A 1 126 ? -5.688 58.507 15.069 1.00 23.19 126 ILE A O 1
ATOM 907 N N . GLY A 1 127 ? -6.434 60.511 14.431 1.00 23.23 127 GLY A N 1
ATOM 908 C CA . GLY A 1 127 ? -7.833 60.037 14.304 1.00 24.52 127 GLY A CA 1
ATOM 909 C C . GLY A 1 127 ? -8.596 59.979 15.604 1.00 25.74 127 GLY A C 1
ATOM 910 O O . GLY A 1 127 ? -9.783 59.618 15.604 1.00 26.76 127 GLY A O 1
ATOM 911 N N . LYS A 1 128 ? -7.964 60.321 16.718 1.00 25.95 128 LYS A N 1
ATOM 912 C CA . LYS A 1 128 ? -8.628 60.232 18.001 1.00 27.39 128 LYS A CA 1
ATOM 913 C C . LYS A 1 128 ? -8.982 61.599 18.577 1.00 28.09 128 LYS A C 1
ATOM 914 O O . LYS A 1 128 ? -8.340 62.611 18.267 1.00 27.29 128 LYS A O 1
ATOM 920 N N . PRO A 1 129 ? -10.011 61.622 19.433 1.00 30.06 129 PRO A N 1
ATOM 921 C CA . PRO A 1 129 ? -10.559 62.854 20.017 1.00 31.04 129 PRO A CA 1
ATOM 922 C C . PRO A 1 129 ? -9.541 63.715 20.774 1.00 31.21 129 PRO A C 1
ATOM 923 O O . PRO A 1 129 ? -9.590 64.929 20.701 1.00 31.09 129 PRO A O 1
ATOM 927 N N . GLU A 1 130 ? -8.624 63.118 21.509 1.00 31.63 130 GLU A N 1
ATOM 928 C CA . GLU A 1 130 ? -7.702 63.973 22.293 1.00 32.36 130 GLU A CA 1
ATOM 929 C C . GLU A 1 130 ? -6.734 64.776 21.424 1.00 30.70 130 GLU A C 1
ATOM 930 O O . GLU A 1 130 ? -6.056 65.685 21.911 1.00 32.05 130 GLU A O 1
ATOM 936 N N . SER A 1 131 ? -6.667 64.452 20.145 1.00 29.03 131 SER A N 1
ATOM 937 C CA . SER A 1 131 ? -5.558 64.884 19.347 1.00 26.89 131 SER A CA 1
ATOM 938 C C . SER A 1 131 ? -5.706 66.264 18.703 1.00 25.92 131 SER A C 1
ATOM 939 O O . SER A 1 131 ? -6.814 66.675 18.353 1.00 25.92 131 SER A O 1
ATOM 942 N N . SER A 1 132 ? -4.585 66.987 18.578 1.00 24.23 132 SER A N 1
ATOM 943 C CA . SER A 1 132 ? -4.576 68.289 17.933 1.00 23.76 132 SER A CA 1
ATOM 944 C C . SER A 1 132 ? -3.264 68.538 17.170 1.00 22.66 132 SER A C 1
ATOM 945 O O . SER A 1 132 ? -2.227 67.922 17.470 1.00 21.98 132 SER A O 1
ATOM 948 N N . THR A 1 133 ? -3.346 69.428 16.176 1.00 22.39 133 THR A N 1
ATOM 949 C CA . THR A 1 133 ? -2.214 69.865 15.354 1.00 21.51 133 THR A CA 1
ATOM 950 C C . THR A 1 133 ? -2.301 71.383 15.217 1.00 21.80 133 THR A C 1
ATOM 951 O O . THR A 1 133 ? -3.381 71.938 14.956 1.00 22.10 133 THR A O 1
ATOM 955 N N . TYR A 1 134 ? -1.174 72.046 15.451 1.00 21.38 134 TYR A N 1
ATOM 956 C CA . TYR A 1 134 ? -1.035 73.463 15.188 1.00 21.80 134 TYR A CA 1
ATOM 957 C C . TYR A 1 134 ? -0.923 73.682 13.692 1.00 21.44 134 TYR A C 1
ATOM 958 O O . TYR A 1 134 ? -0.180 72.966 13.031 1.00 20.81 134 TYR A O 1
ATOM 967 N N . TYR A 1 135 ? -1.626 74.684 13.164 1.00 21.83 135 TYR A N 1
ATOM 968 C CA . TYR A 1 135 ? -1.537 75.020 11.743 1.00 21.84 135 TYR A CA 1
ATOM 969 C C . TYR A 1 135 ? -1.249 76.488 11.587 1.00 22.52 135 TYR A C 1
ATOM 970 O O . TYR A 1 135 ? -1.752 77.316 12.356 1.00 23.26 135 TYR A O 1
ATOM 979 N N . SER A 1 136 ? -0.450 76.819 10.584 1.00 22.54 136 SER A N 1
ATOM 980 C CA . SER A 1 136 ? -0.239 78.210 10.204 1.00 23.38 136 SER A CA 1
ATOM 981 C C . SER A 1 136 ? 0.033 78.323 8.710 1.00 23.75 136 SER A C 1
ATOM 982 O O . SER A 1 136 ? 0.452 77.364 8.059 1.00 23.28 136 SER A O 1
ATOM 985 N N . GLY A 1 137 ? -0.228 79.503 8.174 1.00 24.95 137 GLY A N 1
ATOM 986 C CA . GLY A 1 137 ? -0.212 79.715 6.737 1.00 25.66 137 GLY A CA 1
ATOM 987 C C . GLY A 1 137 ? -1.406 80.530 6.288 1.00 27.00 137 GLY A C 1
ATOM 988 O O . GLY A 1 137 ? -2.147 81.059 7.113 1.00 27.82 137 GLY A O 1
ATOM 989 N N . PRO A 1 138 ? -1.617 80.640 4.969 1.00 27.85 138 PRO A N 1
ATOM 990 C CA . PRO A 1 138 ? -2.746 81.468 4.520 1.00 29.08 138 PRO A CA 1
ATOM 991 C C . PRO A 1 138 ? -4.143 80.996 4.990 1.00 29.64 138 PRO A C 1
ATOM 992 O O . PRO A 1 138 ? -4.512 79.817 4.868 1.00 28.87 138 PRO A O 1
ATOM 996 N N . LYS A 1 139 ? -4.914 81.924 5.536 1.00 30.98 139 LYS A N 1
ATOM 997 C CA . LYS A 1 139 ? -6.149 81.528 6.171 1.00 31.83 139 LYS A CA 1
ATOM 998 C C . LYS A 1 139 ? -7.136 80.975 5.152 1.00 32.18 139 LYS A C 1
ATOM 999 O O . LYS A 1 139 ? -7.805 79.995 5.430 1.00 31.93 139 LYS A O 1
ATOM 1005 N N . ASP A 1 140 ? -7.204 81.563 3.961 1.00 32.98 140 ASP A N 1
ATOM 1006 C CA . ASP A 1 140 ? -8.175 81.097 2.965 1.00 33.68 140 ASP A CA 1
ATOM 1007 C C . ASP A 1 140 ? -7.873 79.654 2.557 1.00 32.18 140 ASP A C 1
ATOM 1008 O O . ASP A 1 140 ? -8.768 78.829 2.402 1.00 32.21 140 ASP A O 1
ATOM 1013 N N . VAL A 1 141 ? -6.594 79.351 2.430 1.00 30.98 141 VAL A N 1
ATOM 1014 C CA . VAL A 1 141 ? -6.162 78.007 2.101 1.00 29.66 141 VAL A CA 1
ATOM 1015 C C . VAL A 1 141 ? -6.498 77.058 3.253 1.00 28.84 141 VAL A C 1
ATOM 1016 O O . VAL A 1 141 ? -6.971 75.949 3.029 1.00 28.38 141 VAL A O 1
ATOM 1020 N N . PHE A 1 142 ? -6.241 77.487 4.484 1.00 28.58 142 PHE A N 1
ATOM 1021 C CA . PHE A 1 142 ? -6.561 76.655 5.627 1.00 28.21 142 PHE A CA 1
ATOM 1022 C C . PHE A 1 142 ? -8.055 76.339 5.640 1.00 28.97 142 PHE A C 1
ATOM 1023 O O . PHE A 1 142 ? -8.424 75.197 5.797 1.00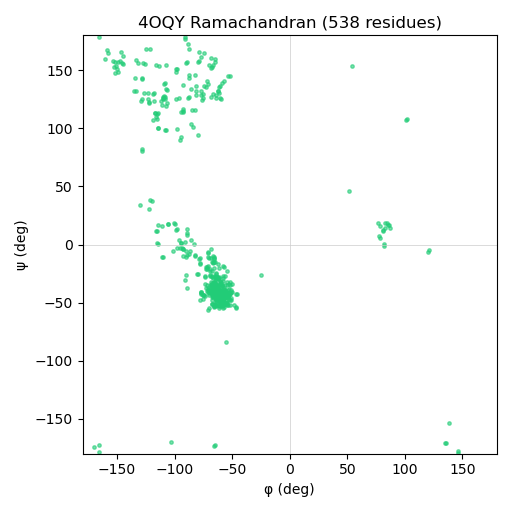 28.70 142 PHE A O 1
ATOM 1031 N N . ASP A 1 143 ? -8.906 77.347 5.486 1.00 30.43 143 ASP A N 1
ATOM 1032 C CA . ASP A 1 143 ? -10.353 77.115 5.584 1.00 31.53 143 ASP A CA 1
ATOM 1033 C C . ASP A 1 143 ? -10.843 76.156 4.515 1.00 31.24 143 ASP A C 1
ATOM 1034 O O . ASP A 1 143 ? -11.709 75.322 4.775 1.00 31.54 143 ASP A O 1
ATOM 1039 N N . ALA A 1 144 ? -10.280 76.276 3.318 1.00 30.84 144 ALA A N 1
ATOM 1040 C CA . ALA A 1 144 ? -10.627 75.398 2.206 1.00 30.66 144 ALA A CA 1
ATOM 104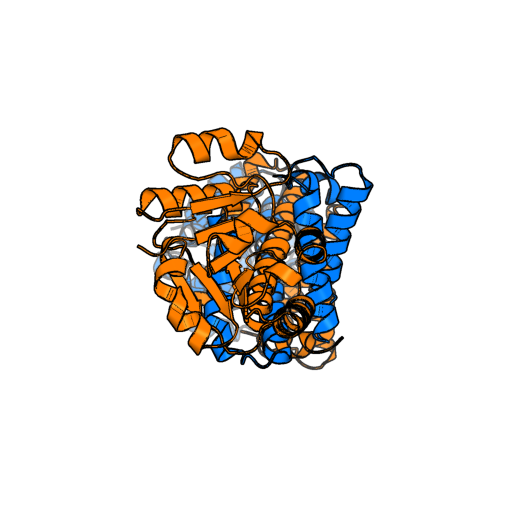1 C C . ALA A 1 144 ? -10.337 73.906 2.467 1.00 29.81 144 ALA A C 1
ATOM 1042 O O . ALA A 1 144 ? -11.062 73.047 1.970 1.00 30.09 144 ALA A O 1
ATOM 1044 N N . HIS A 1 145 ? -9.304 73.589 3.244 1.00 28.89 145 HIS A N 1
ATOM 1045 C CA . HIS A 1 145 ? -8.935 72.178 3.481 1.00 28.16 145 HIS A CA 1
ATOM 1046 C C . HIS A 1 145 ? -9.114 71.705 4.918 1.00 28.00 145 HIS A C 1
ATOM 1047 O O . HIS A 1 145 ? -8.852 70.531 5.225 1.00 27.38 145 HIS A O 1
ATOM 1054 N N . GLU A 1 146 ? -9.592 72.602 5.779 1.00 28.64 146 GLU A N 1
ATOM 1055 C CA . GLU A 1 146 ? -9.746 72.320 7.209 1.00 28.93 146 GLU A CA 1
ATOM 1056 C C . GLU A 1 146 ? -10.570 71.058 7.453 1.00 28.90 146 GLU A C 1
ATOM 1057 O O . GLU A 1 146 ? -10.243 70.272 8.330 1.00 28.14 146 GLU A O 1
ATOM 1063 N N . ASP A 1 147 ? -11.646 70.874 6.689 1.00 29.40 147 ASP A N 1
ATOM 1064 C CA . ASP A 1 147 ? -12.511 69.695 6.862 1.00 29.81 147 ASP A CA 1
ATOM 1065 C C . ASP A 1 147 ? -11.789 68.388 6.539 1.00 28.52 147 ASP A C 1
ATOM 1066 O O . ASP A 1 147 ? -12.046 67.369 7.171 1.00 28.67 147 ASP A O 1
ATOM 1071 N N . THR A 1 148 ? -10.869 68.409 5.585 1.00 27.25 148 THR A N 1
ATOM 1072 C CA . THR A 1 148 ? -10.060 67.242 5.343 1.00 26.21 148 THR A CA 1
ATOM 1073 C C . THR A 1 148 ? -9.009 67.055 6.453 1.00 25.04 148 THR A C 1
ATOM 1074 O O . THR A 1 148 ? -8.792 65.948 6.929 1.00 24.45 148 THR A O 1
ATOM 1078 N N . LEU A 1 149 ? -8.347 68.134 6.847 1.00 24.53 149 LEU A N 1
ATOM 1079 C CA . LEU A 1 149 ? -7.280 68.035 7.853 1.00 23.66 149 LEU A CA 1
ATOM 1080 C C . LEU A 1 149 ? -7.860 67.580 9.202 1.00 23.76 149 LEU A C 1
ATOM 1081 O O . LEU A 1 149 ? -7.226 66.843 9.933 1.00 23.10 149 LEU A O 1
ATOM 1086 N N . LYS A 1 150 ? -9.098 67.978 9.501 1.00 24.49 150 LYS A N 1
ATOM 1087 C CA . LYS A 1 150 ? -9.755 67.571 10.752 1.00 24.94 150 LYS A CA 1
ATOM 1088 C C . LYS A 1 150 ? -10.014 66.084 10.869 1.00 24.71 150 LYS A C 1
ATOM 1089 O O . LYS A 1 150 ? -10.289 65.600 11.948 1.00 24.92 150 LYS A O 1
ATOM 1095 N N . VAL A 1 151 ? -9.931 65.355 9.772 1.00 24.35 151 VAL A N 1
ATOM 1096 C CA . VAL A 1 151 ? -10.039 63.904 9.840 1.00 24.45 151 VAL A CA 1
ATOM 1097 C C . VAL A 1 151 ? -8.874 63.331 10.638 1.00 23.74 151 VAL A C 1
ATOM 1098 O O . VAL A 1 151 ? -9.039 62.374 11.373 1.00 24.00 151 VAL A O 1
ATOM 1102 N N . LEU A 1 152 ? -7.697 63.944 10.521 1.00 22.77 152 LEU A N 1
ATOM 1103 C CA . LEU A 1 152 ? -6.518 63.468 11.254 1.00 22.19 152 LEU A CA 1
ATOM 1104 C C . LEU A 1 152 ? -6.477 63.867 12.752 1.00 22.32 152 LEU A C 1
ATOM 1105 O O . LEU A 1 152 ? -6.239 63.037 13.617 1.00 22.29 152 LEU A O 1
ATOM 1110 N N . THR A 1 153 ? -6.727 65.138 13.040 1.00 22.58 153 THR A N 1
ATOM 1111 C CA . THR A 1 153 ? -6.695 65.680 14.396 1.00 22.93 153 THR A CA 1
ATOM 1112 C C . THR A 1 153 ? -7.534 66.938 14.371 1.00 23.66 153 THR A C 1
ATOM 1113 O O . THR A 1 153 ? -7.791 67.481 13.302 1.00 23.61 153 THR A O 1
ATOM 1117 N N . ASN A 1 154 ? -7.909 67.453 15.535 1.00 24.47 154 ASN A N 1
ATOM 1118 C CA . ASN A 1 154 ? -8.363 68.836 15.602 1.00 25.23 154 ASN A CA 1
ATOM 1119 C C . ASN A 1 154 ? -7.306 69.729 14.941 1.00 24.44 154 ASN A C 1
ATOM 1120 O O . ASN A 1 154 ? -6.093 69.449 15.022 1.00 23.49 154 ASN A O 1
ATOM 1125 N N . ALA A 1 155 ? -7.757 70.780 14.271 1.00 24.70 155 ALA A N 1
ATOM 1126 C CA . ALA A 1 155 ? -6.888 71.615 13.469 1.00 24.14 155 ALA A CA 1
ATOM 1127 C C . ALA A 1 155 ? -6.897 73.000 14.093 1.00 24.65 155 ALA A C 1
ATOM 1128 O O . ALA A 1 155 ? -7.911 73.701 14.034 1.00 25.11 155 ALA A O 1
ATOM 1130 N N . ASP A 1 156 ? -5.781 73.396 14.704 1.00 23.90 156 ASP A N 1
ATOM 1131 C CA . ASP A 1 156 ? -5.775 74.602 15.514 1.00 24.62 156 ASP A CA 1
ATOM 1132 C C . ASP A 1 156 ? -4.989 75.653 14.764 1.00 24.55 156 ASP A C 1
ATOM 1133 O O . ASP A 1 156 ? -3.767 75.613 14.777 1.00 23.83 156 ASP A O 1
ATOM 1138 N N . TYR A 1 157 ? -5.710 76.550 14.072 1.00 25.34 157 TYR A N 1
ATOM 1139 C CA . TYR A 1 157 ? -5.092 77.591 13.239 1.00 25.45 157 TYR A CA 1
ATOM 1140 C C . TYR A 1 157 ? -4.551 78.695 14.137 1.00 25.97 157 TYR A C 1
ATOM 1141 O O . TYR A 1 157 ? -5.280 79.245 14.958 1.00 26.46 157 TYR A O 1
ATOM 1150 N N . ARG A 1 158 ? -3.255 78.990 13.992 1.00 25.65 158 ARG A N 1
ATOM 1151 C CA . ARG A 1 158 ? -2.550 79.892 14.907 1.00 26.24 158 ARG A CA 1
ATOM 1152 C C . ARG A 1 158 ? -2.157 81.230 14.280 1.00 26.97 158 ARG A C 1
ATOM 1153 O O . ARG A 1 158 ? -1.741 82.125 15.002 1.00 27.47 158 ARG A O 1
ATOM 1161 N N . GLY A 1 159 ? -2.283 81.372 12.959 1.00 27.38 159 GLY A N 1
ATOM 1162 C CA . GLY A 1 159 ? -2.006 82.643 12.284 1.00 28.36 159 GLY A CA 1
ATOM 1163 C C . GLY A 1 159 ? -1.419 82.487 10.892 1.00 28.26 159 GLY A C 1
ATOM 1164 O O . GLY A 1 159 ? -1.230 81.381 10.421 1.00 27.41 159 GLY A O 1
ATOM 1165 N N . GLU A 1 160 ? -1.104 83.610 10.248 1.00 29.38 160 GLU A N 1
ATOM 1166 C CA . GLU A 1 160 ? -0.662 83.615 8.842 1.00 29.66 160 GLU A CA 1
ATOM 1167 C C . GLU A 1 160 ? 0.794 83.179 8.633 1.00 28.50 160 GLU A C 1
ATOM 1168 O O . GLU A 1 160 ? 1.096 82.412 7.725 1.00 27.98 160 GLU A O 1
ATOM 1174 N N . ASP A 1 161 ? 1.675 83.633 9.504 1.00 28.30 161 ASP A N 1
ATOM 1175 C CA . ASP A 1 161 ? 3.110 83.349 9.376 1.00 27.47 161 ASP A CA 1
ATOM 1176 C C . ASP A 1 161 ? 3.366 81.844 9.409 1.00 25.91 161 ASP A C 1
ATOM 1177 O O . ASP A 1 161 ? 2.905 81.121 10.308 1.00 25.34 161 ASP A O 1
ATOM 1182 N N . ALA A 1 162 ? 4.041 81.372 8.365 1.00 25.17 162 ALA A N 1
ATOM 1183 C CA . ALA A 1 162 ? 4.356 79.959 8.199 1.00 23.97 162 ALA A CA 1
ATOM 1184 C C . ALA A 1 162 ? 5.158 79.358 9.360 1.00 23.03 162 ALA A C 1
ATOM 1185 O O . ALA A 1 162 ? 5.070 78.153 9.629 1.00 22.33 162 ALA A O 1
ATOM 1187 N N . GLY A 1 163 ? 5.928 80.184 10.062 1.00 23.04 163 GLY A N 1
ATOM 1188 C CA . GLY A 1 163 ? 6.736 79.709 11.173 1.00 22.24 163 GLY A CA 1
ATOM 1189 C C . GLY A 1 163 ? 5.990 79.466 12.467 1.00 21.84 163 GLY A C 1
ATOM 1190 O O . GLY A 1 163 ? 6.493 78.785 13.357 1.00 21.20 163 GLY A O 1
ATOM 1191 N N . LEU A 1 164 ? 4.783 80.018 12.589 1.00 22.03 164 LEU A N 1
ATOM 1192 C CA . LEU A 1 164 ? 4.037 79.958 13.846 1.00 21.96 164 LEU A CA 1
ATOM 1193 C C . LEU A 1 164 ? 3.732 78.548 14.325 1.00 21.08 164 LEU A C 1
ATOM 1194 O O . LEU A 1 164 ? 3.946 78.242 15.484 1.00 20.83 164 LEU A O 1
ATOM 1199 N N . ALA A 1 165 ? 3.220 77.692 13.456 1.00 20.78 165 ALA A N 1
ATOM 1200 C CA . ALA A 1 165 ? 2.832 76.350 13.899 1.00 20.23 165 ALA A CA 1
ATOM 1201 C C . ALA A 1 165 ? 4.094 75.614 14.316 1.00 19.65 165 ALA A C 1
ATOM 1202 O O . ALA A 1 165 ? 4.080 74.818 15.236 1.00 19.29 165 ALA A O 1
ATOM 1204 N N . ALA A 1 166 ? 5.173 75.864 13.604 1.00 19.69 166 ALA A N 1
ATOM 1205 C CA . ALA A 1 166 ? 6.444 75.229 13.977 1.00 19.31 166 ALA A CA 1
ATOM 1206 C C . ALA A 1 166 ? 6.956 75.758 15.324 1.00 19.54 166 ALA A C 1
ATOM 1207 O O . ALA A 1 166 ? 7.531 75.011 16.105 1.00 19.15 166 ALA A O 1
ATOM 1209 N N . MET A 1 167 ? 6.740 77.042 15.598 1.00 20.36 167 MET A N 1
ATOM 1210 C CA . MET A 1 167 ? 7.141 77.634 16.867 1.00 20.80 167 MET A CA 1
ATOM 1211 C C . MET A 1 167 ? 6.383 76.967 18.018 1.00 20.41 167 MET A C 1
ATOM 1212 O O . MET A 1 167 ? 6.979 76.592 19.012 1.00 20.12 167 MET A O 1
ATOM 1217 N N . TYR A 1 168 ? 5.066 76.813 17.892 1.00 20.48 168 TYR A N 1
ATOM 1218 C CA . TYR A 1 168 ? 4.321 76.191 18.965 1.00 20.32 168 TYR A CA 1
ATOM 1219 C C . TYR A 1 168 ? 4.834 74.766 19.204 1.00 19.66 168 TYR A C 1
ATOM 1220 O O . TYR A 1 168 ? 4.949 74.333 20.351 1.00 19.51 168 TYR A O 1
ATOM 1229 N N . TYR A 1 169 ? 5.161 74.045 18.132 1.00 19.37 169 TYR A N 1
ATOM 1230 C CA . TYR A 1 169 ? 5.659 72.667 18.275 1.00 19.06 169 TYR A CA 1
ATOM 1231 C C . TYR A 1 169 ? 6.992 72.670 19.020 1.00 18.96 169 TYR A C 1
ATOM 1232 O O . TYR A 1 169 ? 7.204 71.873 19.935 1.00 18.83 169 TYR A O 1
ATOM 1241 N N . GLN A 1 170 ? 7.903 73.540 18.603 1.00 19.07 170 GLN A N 1
ATOM 1242 C CA . GLN A 1 170 ? 9.224 73.576 19.235 1.00 19.12 170 GLN A CA 1
ATOM 1243 C C . GLN A 1 170 ? 9.119 74.072 20.672 1.00 19.38 170 GLN A C 1
ATOM 1244 O O . GLN A 1 170 ? 9.914 73.680 21.489 1.00 19.13 170 GLN A O 1
ATOM 1250 N N . ALA A 1 171 ? 8.104 74.890 20.986 1.00 19.93 171 ALA A N 1
ATOM 1251 C CA . ALA A 1 171 ? 7.854 75.290 22.372 1.00 20.36 171 ALA A CA 1
ATOM 1252 C C . ALA A 1 171 ? 7.481 74.091 23.219 1.00 20.42 171 ALA A C 1
ATOM 1253 O O . ALA A 1 171 ? 8.033 73.904 24.312 1.00 20.39 171 ALA A O 1
ATOM 1255 N N . GLN A 1 172 ? 6.559 73.272 22.696 1.00 20.53 172 GLN A N 1
ATOM 1256 C CA . GLN A 1 172 ? 6.162 72.009 23.332 1.00 20.65 172 GLN A CA 1
ATOM 1257 C C . GLN A 1 172 ? 7.415 71.125 23.585 1.00 19.86 172 GLN A C 1
ATOM 1258 O O . GLN A 1 172 ? 7.574 70.598 24.677 1.00 19.59 172 GLN A O 1
ATOM 1264 N N . MET A 1 173 ? 8.294 71.009 22.600 1.00 19.26 173 MET A N 1
ATOM 1265 C CA . MET A 1 173 ? 9.471 70.149 22.754 1.00 19.03 173 MET A CA 1
ATOM 1266 C C . MET A 1 173 ? 10.532 70.755 23.685 1.00 18.68 173 MET A C 1
ATOM 1267 O O . MET A 1 173 ? 11.238 70.016 24.355 1.00 18.67 173 MET A O 1
ATOM 1272 N N . THR A 1 174 ? 10.592 72.077 23.783 1.00 18.46 174 THR A N 1
ATOM 1273 C CA . THR A 1 174 ? 11.473 72.766 24.731 1.00 18.42 174 THR A CA 1
ATOM 1274 C C . THR A 1 174 ? 11.167 72.320 26.177 1.00 18.32 174 THR A C 1
ATOM 1275 O O . THR A 1 174 ? 12.038 71.930 26.955 1.00 18.10 174 THR A O 1
ATOM 1279 N N . ILE A 1 175 ? 9.904 72.409 26.518 1.00 18.25 175 ILE A N 1
ATOM 1280 C CA . ILE A 1 175 ? 9.426 72.021 27.832 1.00 18.41 175 ILE A CA 1
ATOM 1281 C C . ILE A 1 175 ? 9.560 70.537 28.073 1.00 18.09 175 ILE A C 1
ATOM 1282 O O . ILE A 1 175 ? 9.991 70.128 29.155 1.00 18.18 175 ILE A O 1
ATOM 1287 N N . PHE A 1 176 ? 9.212 69.736 27.071 1.00 17.78 176 PHE A N 1
ATOM 1288 C CA . PHE A 1 176 ? 9.283 68.301 27.217 1.00 17.81 176 PHE A CA 1
ATOM 1289 C C . PHE A 1 176 ? 10.714 67.818 27.486 1.00 17.61 176 PHE A C 1
ATOM 1290 O O . PHE A 1 176 ? 10.962 67.122 28.466 1.00 17.81 176 PHE A O 1
ATOM 1298 N N . TRP A 1 177 ? 11.634 68.188 26.617 1.00 17.38 177 TRP A N 1
ATOM 1299 C CA . TRP A 1 177 ? 13.026 67.682 26.754 1.00 17.42 177 TRP A CA 1
ATOM 1300 C C . TRP A 1 177 ? 13.738 68.230 27.989 1.00 17.68 177 TRP A C 1
ATOM 1301 O O . TRP A 1 177 ? 14.505 67.511 28.664 1.00 17.92 177 TRP A O 1
ATOM 1312 N N . THR A 1 178 ? 13.521 69.507 28.270 1.00 17.78 178 THR A N 1
ATOM 1313 C CA . THR A 1 178 ? 14.111 70.117 29.443 1.00 18.14 178 THR A CA 1
ATOM 1314 C C . THR A 1 178 ? 13.584 69.482 30.727 1.00 18.53 178 THR A C 1
ATOM 1315 O O . THR A 1 178 ? 14.342 69.174 31.634 1.00 18.67 178 THR A O 1
ATOM 1319 N N . THR A 1 179 ? 12.278 69.237 30.804 1.00 18.75 179 THR A N 1
ATOM 1320 C CA . THR A 1 179 ? 11.741 68.614 31.977 1.00 19.32 179 THR A CA 1
ATOM 1321 C C . THR A 1 179 ? 12.277 67.188 32.093 1.00 19.69 179 THR A C 1
ATOM 1322 O O . THR A 1 179 ? 12.633 66.713 33.185 1.00 19.98 179 THR A O 1
ATOM 1326 N N . MET A 1 180 ? 12.330 66.504 30.962 1.00 19.89 180 MET A N 1
ATOM 1327 C CA . MET A 1 180 ? 12.846 65.149 30.937 1.00 20.62 180 MET A CA 1
ATOM 1328 C C . MET A 1 180 ? 14.267 65.087 31.503 1.00 20.28 180 MET A C 1
ATOM 1329 O O . MET A 1 180 ? 14.571 64.205 32.296 1.00 20.41 180 MET A O 1
ATOM 1334 N N . LEU A 1 181 ? 15.130 66.011 31.117 1.00 19.73 181 LEU A N 1
ATOM 1335 C CA . LEU A 1 181 ? 16.506 65.958 31.667 1.00 19.90 181 LEU A CA 1
ATOM 1336 C C . LEU A 1 181 ? 16.520 66.243 33.170 1.00 20.19 181 LEU A C 1
ATOM 1337 O O . LEU A 1 181 ? 17.276 65.653 33.886 1.00 20.32 181 LEU A O 1
ATOM 1342 N N . SER A 1 182 ? 15.636 67.113 33.656 1.00 20.21 182 SER A N 1
ATOM 1343 C CA . SER A 1 182 ? 15.635 67.420 35.081 1.00 20.73 182 SER A CA 1
ATOM 1344 C C . SER A 1 182 ? 15.219 66.183 35.884 1.00 21.29 182 SER A C 1
ATOM 1345 O O . SER A 1 182 ? 15.657 65.952 37.008 1.00 21.48 182 SER A O 1
ATOM 1348 N N . TYR A 1 183 ? 14.339 65.399 35.279 1.00 21.58 183 TYR A N 1
ATOM 1349 C CA . TYR A 1 183 ? 13.867 64.167 35.858 1.00 22.38 183 TYR A CA 1
ATOM 1350 C C . TYR A 1 183 ? 15.056 63.190 35.972 1.00 22.19 183 TYR A C 1
ATOM 1351 O O . TYR A 1 183 ? 15.343 62.650 37.030 1.00 22.45 183 TYR A O 1
ATOM 1360 N N . TYR A 1 184 ? 15.755 62.986 34.872 1.00 21.60 184 TYR A N 1
ATOM 1361 C CA . TYR A 1 184 ? 16.929 62.119 34.902 1.00 21.79 184 TYR A CA 1
ATOM 1362 C C . TYR A 1 184 ? 18.016 62.618 35.868 1.00 21.63 184 TYR A C 1
ATOM 1363 O O . TYR A 1 184 ? 18.701 61.800 36.497 1.00 21.95 184 TYR A O 1
ATOM 1372 N N . GLN A 1 185 ? 18.133 63.940 35.985 1.00 21.01 185 GLN A N 1
ATOM 1373 C CA . GLN A 1 185 ? 19.107 64.579 36.874 1.00 21.12 185 GLN A CA 1
ATOM 1374 C C . GLN A 1 185 ? 18.819 64.176 38.308 1.00 21.48 185 GLN A C 1
ATOM 1375 O O . GLN A 1 185 ? 19.727 63.834 39.073 1.00 21.76 185 GLN A O 1
ATOM 1381 N N . THR A 1 186 ? 17.541 64.134 38.660 1.00 21.28 186 THR A N 1
ATOM 1382 C CA . THR A 1 186 ? 17.181 63.727 40.016 1.00 21.86 186 THR A CA 1
ATOM 1383 C C . THR A 1 186 ? 17.480 62.252 40.259 1.00 22.29 186 THR A C 1
ATOM 1384 O O . THR A 1 186 ? 17.790 61.853 41.384 1.00 22.95 186 THR A O 1
ATOM 1388 N N . LEU A 1 187 ? 17.363 61.426 39.226 1.00 22.06 187 LEU A N 1
ATOM 1389 C CA . LEU A 1 187 ? 17.573 59.990 39.426 1.00 22.66 187 LEU A CA 1
ATOM 1390 C C . LEU A 1 187 ? 19.082 59.767 39.631 1.00 22.94 187 LEU A C 1
ATOM 1391 O O . LEU A 1 187 ? 19.480 58.953 40.441 1.00 23.68 187 LEU A O 1
ATOM 1396 N N . ALA A 1 188 ? 19.890 60.525 38.902 1.00 22.51 188 ALA A N 1
ATOM 1397 C CA . ALA A 1 188 ? 21.339 60.514 39.075 1.00 22.90 188 ALA A CA 1
ATOM 1398 C C . ALA A 1 188 ? 21.684 60.939 40.505 1.00 23.43 188 ALA A C 1
ATOM 1399 O O . ALA A 1 188 ? 22.418 60.242 41.195 1.00 24.12 188 ALA A O 1
ATOM 1401 N N . LEU A 1 189 ? 21.113 62.059 40.955 1.00 23.21 189 LEU A N 1
ATOM 1402 C CA . LEU A 1 189 ? 21.299 62.536 42.337 1.00 23.81 189 LEU A CA 1
ATOM 1403 C C . LEU A 1 189 ? 20.867 61.495 43.375 1.00 24.79 189 LEU A C 1
ATOM 1404 O O . LEU A 1 189 ? 21.571 61.243 44.358 1.00 25.42 189 LEU A O 1
ATOM 1409 N N . GLY A 1 190 ? 19.705 60.888 43.168 1.00 25.15 190 GLY A N 1
ATOM 1410 C CA . GLY A 1 190 ? 19.259 59.835 44.064 1.00 26.26 190 GLY A CA 1
ATOM 1411 C C . GLY A 1 190 ? 20.292 58.720 44.210 1.00 27.30 190 GLY A C 1
ATOM 1412 O O . GLY A 1 190 ? 20.635 58.301 45.334 1.00 28.00 190 GLY A O 1
ATOM 1413 N N . GLN A 1 191 ? 20.775 58.225 43.072 1.00 27.53 191 GLN A N 1
ATOM 1414 C CA . GLN A 1 191 ? 21.698 57.095 43.093 1.00 28.86 191 GLN A CA 1
ATOM 1415 C C . GLN A 1 191 ? 22.982 57.449 43.809 1.00 29.15 191 GLN A C 1
ATOM 1416 O O . GLN A 1 191 ? 23.503 56.643 44.557 1.00 30.09 191 GLN A O 1
ATOM 1422 N N . ALA A 1 192 ? 23.460 58.668 43.612 1.00 28.46 192 ALA A N 1
ATOM 1423 C CA . ALA A 1 192 ? 24.665 59.136 44.281 1.00 28.94 192 ALA A CA 1
ATOM 1424 C C . ALA A 1 192 ? 24.474 59.258 45.798 1.00 29.66 192 ALA A C 1
ATOM 1425 O O . ALA A 1 192 ? 25.445 59.433 46.524 1.00 30.02 192 ALA A O 1
ATOM 1427 N N . ASN A 1 193 ? 23.223 59.166 46.265 1.00 29.71 193 ASN A N 1
ATOM 1428 C CA . ASN A 1 193 ? 22.896 59.206 47.693 1.00 30.53 193 ASN A CA 1
ATOM 1429 C C . ASN A 1 193 ? 22.316 57.893 48.200 1.00 31.70 193 ASN A C 1
ATOM 1430 O O . ASN A 1 193 ? 21.726 57.846 49.275 1.00 32.25 193 ASN A O 1
ATOM 1435 N N . GLY A 1 194 ? 22.502 56.833 47.425 1.00 32.34 194 GLY A N 1
ATOM 1436 C CA . GLY A 1 194 ? 22.070 55.508 47.818 1.00 33.81 194 GLY A CA 1
ATOM 1437 C C . GLY A 1 194 ? 20.588 55.225 47.696 1.00 34.28 194 GLY A C 1
ATOM 1438 O O . GLY A 1 194 ? 20.092 54.290 48.322 1.00 35.42 194 GLY A O 1
ATOM 1439 N N . VAL A 1 195 ? 19.881 56.027 46.908 1.00 33.93 195 VAL A N 1
ATOM 1440 C CA . VAL A 1 195 ? 18.493 55.766 46.621 1.00 34.50 195 VAL A CA 1
ATOM 1441 C C . VAL A 1 195 ? 18.400 55.284 45.186 1.00 34.90 195 VAL A C 1
ATOM 1442 O O . VAL A 1 195 ? 18.762 55.986 44.244 1.00 33.34 195 VAL A O 1
ATOM 1446 N N . SER A 1 196 ? 17.907 54.060 45.045 1.00 37.35 196 SER A N 1
ATOM 1447 C CA . SER A 1 196 ? 17.822 53.405 43.753 1.00 38.66 196 SER A CA 1
ATOM 1448 C C . SER A 1 196 ? 16.813 54.121 42.891 1.00 38.71 196 SER A C 1
ATOM 1449 O O . SER A 1 196 ? 15.855 54.702 43.388 1.00 38.70 196 SER A O 1
ATOM 1452 N N . ALA A 1 197 ? 17.025 54.025 41.588 1.00 39.63 197 ALA A N 1
ATOM 1453 C CA . ALA A 1 197 ? 16.182 54.696 40.633 1.00 39.86 197 ALA A CA 1
ATOM 1454 C C . ALA A 1 197 ? 14.759 54.177 40.759 1.00 41.33 197 ALA A C 1
ATOM 1455 O O . ALA A 1 197 ? 13.818 54.941 40.618 1.00 41.15 197 ALA A O 1
ATOM 1457 N N . LYS A 1 198 ? 14.600 52.890 41.065 1.00 43.33 198 LYS A N 1
ATOM 1458 C CA . LYS A 1 198 ? 13.250 52.321 41.155 1.00 44.99 198 LYS A CA 1
ATOM 1459 C C . LYS A 1 198 ? 12.528 52.818 42.395 1.00 45.19 198 LYS A C 1
ATOM 1460 O O . LYS A 1 198 ? 11.315 53.001 42.367 1.00 45.83 198 LYS A O 1
ATOM 1466 N N . GLU A 1 199 ? 13.261 53.015 43.485 1.00 45.00 199 GLU A N 1
ATOM 1467 C CA . GLU A 1 199 ? 12.658 53.558 44.692 1.00 44.75 199 GLU A CA 1
ATOM 1468 C C . GLU A 1 199 ? 12.305 55.037 44.500 1.00 42.51 199 GLU A C 1
ATOM 1469 O O . GLU A 1 199 ? 11.267 55.496 44.973 1.00 42.37 199 GLU A O 1
ATOM 1475 N N . LEU A 1 200 ? 13.166 55.783 43.817 1.00 40.57 200 LEU A N 1
ATOM 1476 C CA . LEU A 1 200 ? 12.914 57.207 43.605 1.00 38.95 200 LEU A CA 1
ATOM 1477 C C . LEU A 1 200 ? 11.931 57.457 42.465 1.00 38.16 200 LEU A C 1
ATOM 1478 O O . LEU A 1 200 ? 11.260 58.494 42.442 1.00 37.75 200 LEU A O 1
ATOM 1483 N N . LEU A 1 201 ? 11.850 56.510 41.528 1.00 37.68 201 LEU A N 1
ATOM 1484 C CA . LEU A 1 201 ? 11.058 56.694 40.306 1.00 37.37 201 LEU A CA 1
ATOM 1485 C C . LEU A 1 201 ? 9.636 57.259 40.528 1.00 36.97 201 LEU A C 1
ATOM 1486 O O . LEU A 1 201 ? 9.282 58.273 39.918 1.00 35.88 201 LEU A O 1
ATOM 1491 N N . PRO A 1 202 ? 8.809 56.615 41.382 1.00 37.70 202 PRO A N 1
ATOM 1492 C CA . PRO A 1 202 ? 7.470 57.190 41.640 1.00 37.88 202 PRO A CA 1
ATOM 1493 C C . PRO A 1 202 ? 7.489 58.618 42.214 1.00 37.33 202 PRO A C 1
ATOM 1494 O O . PRO A 1 202 ? 6.621 59.416 41.896 1.00 37.21 202 PRO A O 1
ATOM 1498 N N . TYR A 1 203 ? 8.470 58.945 43.043 1.00 37.02 203 TYR A N 1
ATOM 1499 C CA . TYR A 1 203 ? 8.589 60.315 43.555 1.00 36.60 203 TYR A CA 1
ATOM 1500 C C . TYR A 1 203 ? 8.959 61.307 42.453 1.00 35.83 203 TYR A C 1
ATOM 1501 O O . TYR A 1 203 ? 8.322 62.370 42.315 1.00 35.78 203 TYR A O 1
ATOM 1510 N N . ALA A 1 204 ? 9.975 60.953 41.660 1.00 34.96 204 ALA A N 1
ATOM 1511 C CA . ALA A 1 204 ? 10.404 61.809 40.547 1.00 34.15 204 ALA A CA 1
ATOM 1512 C C . ALA A 1 204 ? 9.249 62.068 39.585 1.00 33.48 204 ALA A C 1
ATOM 1513 O O . ALA A 1 204 ? 9.075 63.179 39.076 1.00 33.13 204 ALA A O 1
ATOM 1515 N N . THR A 1 205 ? 8.432 61.041 39.378 1.00 34.08 205 THR A N 1
ATOM 1516 C CA . THR A 1 205 ? 7.263 61.162 38.524 1.00 33.79 205 THR A CA 1
ATOM 1517 C C . THR A 1 205 ? 6.299 62.163 39.132 1.00 34.12 205 THR A C 1
ATOM 1518 O O . THR A 1 205 ? 5.904 63.093 38.451 1.00 33.78 205 THR A O 1
ATOM 1522 N N . MET A 1 206 ? 5.921 61.981 40.403 1.00 35.37 206 MET A N 1
ATOM 1523 C CA . MET A 1 206 ? 5.021 62.956 41.085 1.00 36.03 206 MET A CA 1
ATOM 1524 C C . MET A 1 206 ? 5.649 64.354 41.200 1.00 34.22 206 MET A C 1
ATOM 1525 O O . MET A 1 206 ? 4.941 65.351 41.164 1.00 34.03 206 MET A O 1
ATOM 1530 N N . MET A 1 207 ? 6.972 64.438 41.281 1.00 32.21 207 MET A N 1
ATOM 1531 C CA . MET A 1 207 ? 7.611 65.743 41.280 1.00 31.04 207 MET A CA 1
ATOM 1532 C C . MET A 1 207 ? 7.365 66.526 39.997 1.00 30.58 207 MET A C 1
ATOM 1533 O O . MET A 1 207 ? 7.366 67.766 40.039 1.00 30.52 207 MET A O 1
ATOM 1538 N N . THR A 1 208 ? 7.160 65.842 38.864 1.00 30.51 208 THR A N 1
ATOM 1539 C CA . THR A 1 208 ? 6.869 66.554 37.607 1.00 30.68 208 THR A CA 1
ATOM 1540 C C . THR A 1 208 ? 5.472 67.187 37.576 1.00 31.97 208 THR A C 1
ATOM 1541 O O . THR A 1 208 ? 5.152 67.926 36.649 1.00 31.68 208 THR A O 1
ATOM 1545 N N . SER A 1 209 ? 4.651 66.911 38.580 1.00 34.35 209 SER A N 1
ATOM 1546 C CA . SER A 1 209 ? 3.324 67.548 38.665 1.00 36.63 209 SER A CA 1
ATOM 1547 C C . SER A 1 209 ? 3.304 68.827 39.502 1.00 39.25 209 SER A C 1
ATOM 1548 O O . SER A 1 209 ? 2.309 69.570 39.489 1.00 40.10 209 SER A O 1
ATOM 1551 N N . MET A 1 210 ? 4.413 69.083 40.206 1.00 41.69 210 MET A N 1
ATOM 1552 C CA . MET A 1 210 ? 4.584 70.238 41.105 1.00 44.80 210 MET A CA 1
ATOM 1553 C C . MET A 1 210 ? 4.264 71.528 40.339 1.00 45.23 210 MET A C 1
ATOM 1554 O O . MET A 1 210 ? 3.411 72.339 40.736 1.00 45.46 210 MET A O 1
ATOM 1559 N N . MET A 1 211 ? 4.920 71.667 39.194 1.00 44.61 211 MET A N 1
ATOM 1560 C CA . MET A 1 211 ? 4.808 72.853 38.367 1.00 46.34 211 MET A CA 1
ATOM 1561 C C . MET A 1 211 ? 3.396 73.121 37.800 1.00 46.57 211 MET A C 1
ATOM 1562 O O . MET A 1 211 ? 2.895 74.235 37.943 1.00 46.87 211 MET A O 1
ATOM 1567 N N . PRO A 1 212 ? 2.756 72.127 37.144 1.00 46.73 212 PRO A N 1
ATOM 1568 C CA . PRO A 1 212 ? 1.386 72.390 36.652 1.00 48.07 212 PRO A CA 1
ATOM 1569 C C . PRO A 1 212 ? 0.375 72.606 37.765 1.00 51.17 212 PRO A C 1
ATOM 1570 O O . PRO A 1 212 ? -0.550 73.396 37.604 1.00 52.68 212 PRO A O 1
ATOM 1574 N N . HIS A 1 213 ? 0.559 71.927 38.888 1.00 53.51 213 HIS A N 1
ATOM 1575 C CA . HIS A 1 213 ? -0.220 72.265 40.056 1.00 57.24 213 HIS A CA 1
ATOM 1576 C C . HIS A 1 213 ? 0.052 73.741 40.258 1.00 56.91 213 HIS A C 1
ATOM 1577 O O . HIS A 1 213 ? -0.683 74.581 39.727 1.00 57.09 213 HIS A O 1
ATOM 1584 N N . PHE A 1 214 ? 1.166 74.037 40.928 1.00 55.23 214 PHE A N 1
ATOM 1585 C CA . PHE A 1 214 ? 1.661 75.409 41.145 1.00 54.67 214 PHE A CA 1
ATOM 1586 C C . PHE A 1 214 ? 1.212 76.452 40.112 1.00 54.89 214 PHE A C 1
ATOM 1587 O O . PHE A 1 214 ? 1.179 77.653 40.416 1.00 55.75 214 PHE A O 1
ATOM 1595 N N . LEU A 1 215 ? 0.906 76.018 38.891 1.00 53.08 215 LEU A N 1
ATOM 1596 C CA . LEU A 1 215 ? 0.365 76.947 37.913 1.00 52.00 215 LEU A CA 1
ATOM 1597 C C . LEU A 1 215 ? -1.107 77.121 38.208 1.00 52.78 215 LEU A C 1
ATOM 1598 O O . LEU A 1 215 ? -1.524 78.188 38.618 1.00 53.49 215 LEU A O 1
ATOM 1603 N N . ASP A 1 232 ? 5.833 86.106 43.728 1.00 46.91 232 ASP A N 1
ATOM 1604 C CA . ASP A 1 232 ? 6.820 85.951 44.790 1.00 46.21 232 ASP A CA 1
ATOM 1605 C C . ASP A 1 232 ? 8.068 86.829 44.513 1.00 44.78 232 ASP A C 1
ATOM 1606 O O . ASP A 1 232 ? 7.964 87.877 43.841 1.00 45.44 232 ASP A O 1
ATOM 1611 N N . ARG A 1 233 ? 9.231 86.422 45.035 1.00 41.64 233 ARG A N 1
ATOM 1612 C CA . ARG A 1 233 ? 10.456 87.222 44.949 1.00 39.65 233 ARG A CA 1
ATOM 1613 C C . ARG A 1 233 ? 11.590 86.438 44.267 1.00 36.84 233 ARG A C 1
ATOM 1614 O O . ARG A 1 233 ? 11.965 85.344 44.718 1.00 34.95 233 ARG A O 1
ATOM 1622 N N . LEU A 1 234 ? 12.155 87.019 43.209 1.00 34.78 234 LEU A N 1
ATOM 1623 C CA . LEU A 1 234 ? 13.272 86.389 42.505 1.00 33.26 234 LEU A CA 1
ATOM 1624 C C . LEU A 1 234 ? 14.419 85.980 43.436 1.00 32.21 234 LEU A C 1
ATOM 1625 O O . LEU A 1 234 ? 14.973 84.892 43.277 1.00 31.35 234 LEU A O 1
ATOM 1630 N N . ALA A 1 235 ? 14.760 86.838 44.400 1.00 32.12 235 ALA A N 1
ATOM 1631 C CA . ALA A 1 235 ? 15.804 86.532 45.395 1.00 32.35 235 ALA A CA 1
ATOM 1632 C C . ALA A 1 235 ? 15.618 85.196 46.140 1.00 31.94 235 ALA A C 1
ATOM 1633 O O . ALA A 1 235 ? 16.597 84.495 46.420 1.00 31.29 235 ALA A O 1
ATOM 1635 N N . MET A 1 236 ? 14.374 84.851 46.473 1.00 32.35 236 MET A N 1
ATOM 1636 C CA . MET A 1 236 ? 14.079 83.586 47.171 1.00 32.28 236 MET A CA 1
ATOM 1637 C C . MET A 1 236 ? 14.266 82.401 46.230 1.00 30.06 236 MET A C 1
ATOM 1638 O O . MET A 1 236 ? 14.855 81.378 46.611 1.00 29.46 236 MET A O 1
ATOM 1643 N N . GLY A 1 237 ? 13.839 82.569 44.981 1.00 28.43 237 GLY A N 1
ATOM 1644 C CA . GLY A 1 237 ? 14.096 81.575 43.943 1.00 27.12 237 GLY A CA 1
ATOM 1645 C C . GLY A 1 237 ? 15.585 81.368 43.717 1.00 26.02 237 GLY A C 1
ATOM 1646 O O . GLY A 1 237 ? 16.063 80.236 43.661 1.00 25.89 237 GLY A O 1
ATOM 1647 N N . ALA A 1 238 ? 16.333 82.458 43.617 1.00 25.15 238 ALA A N 1
ATOM 1648 C CA . ALA A 1 238 ? 17.784 82.370 43.467 1.00 24.47 238 ALA A CA 1
ATOM 1649 C C . ALA A 1 238 ? 18.466 81.603 44.601 1.00 23.73 238 ALA A C 1
ATOM 1650 O O . ALA A 1 238 ? 19.393 80.834 44.353 1.00 23.14 238 ALA A O 1
ATOM 1652 N N . ALA A 1 239 ? 18.014 81.812 45.835 1.00 23.29 239 ALA A N 1
ATOM 1653 C CA . ALA A 1 239 ? 18.574 81.107 46.975 1.00 22.82 239 ALA A CA 1
ATOM 1654 C C . ALA A 1 239 ? 18.268 79.601 46.919 1.00 22.47 239 ALA A C 1
ATOM 1655 O O . ALA A 1 239 ? 19.153 78.783 47.133 1.00 22.28 239 ALA A O 1
ATOM 1657 N N . SER A 1 240 ? 17.032 79.239 46.589 1.00 22.23 240 SER A N 1
ATOM 1658 C CA . SER A 1 240 ? 16.660 77.837 46.398 1.00 21.96 240 SER A CA 1
ATOM 1659 C C . SER A 1 240 ? 17.463 77.142 45.269 1.00 22.09 240 SER A C 1
ATOM 1660 O O . SER A 1 240 ? 17.993 76.013 45.419 1.00 22.06 240 SER A O 1
ATOM 1663 N N . VAL A 1 241 ? 17.612 77.848 44.158 1.00 22.56 241 VAL A N 1
ATOM 1664 C CA . VAL A 1 241 ? 18.368 77.343 43.029 1.00 23.05 241 VAL A CA 1
ATOM 1665 C C . VAL A 1 241 ? 19.856 77.139 43.376 1.00 23.22 241 VAL A C 1
ATOM 1666 O O . VAL A 1 241 ? 20.477 76.207 42.887 1.00 23.31 241 VAL A O 1
ATOM 1670 N N . ASP A 1 242 ? 20.420 77.991 44.221 1.00 23.68 242 ASP A N 1
ATOM 1671 C CA . ASP A 1 242 ? 21.815 77.804 44.699 1.00 24.29 242 ASP A CA 1
ATOM 1672 C C . ASP A 1 242 ? 21.950 76.534 45.549 1.00 23.41 242 ASP A C 1
ATOM 1673 O O . ASP A 1 242 ? 22.930 75.794 45.423 1.00 23.15 242 ASP A O 1
ATOM 1678 N N . HIS A 1 243 ? 20.959 76.274 46.397 1.00 22.48 243 HIS A N 1
ATOM 1679 C CA . HIS A 1 243 ? 20.899 75.026 47.151 1.00 21.95 243 HIS A CA 1
ATOM 1680 C C . HIS A 1 243 ? 20.821 73.816 46.231 1.00 21.49 243 HIS A C 1
ATOM 1681 O O . HIS A 1 243 ? 21.495 72.811 46.483 1.00 21.32 243 HIS A O 1
ATOM 1688 N N . VAL A 1 244 ? 20.010 73.916 45.175 1.00 21.03 244 VAL A N 1
ATOM 1689 C CA . VAL A 1 244 ? 19.930 72.872 44.140 1.00 20.81 244 VAL A CA 1
ATOM 1690 C C . VAL A 1 244 ? 21.336 72.652 43.526 1.00 20.85 244 VAL A C 1
ATOM 1691 O O . VAL A 1 244 ? 21.817 71.527 43.468 1.00 20.71 244 VAL A O 1
ATOM 1695 N N . LEU A 1 245 ? 21.949 73.720 43.042 1.00 21.03 245 LEU A N 1
ATOM 1696 C CA . LEU A 1 245 ? 23.277 73.613 42.431 1.00 21.48 245 LEU A CA 1
ATOM 1697 C C . LEU A 1 245 ? 24.289 72.935 43.368 1.00 21.65 245 LEU A C 1
ATOM 1698 O O . LEU A 1 245 ? 24.952 71.972 42.982 1.00 21.88 245 LEU A O 1
ATOM 1703 N N . HIS A 1 246 ? 24.371 73.385 44.612 1.00 21.81 246 HIS A N 1
ATOM 1704 C CA . HIS A 1 246 ? 25.334 72.820 45.547 1.00 22.14 246 HIS A CA 1
ATOM 1705 C C . HIS A 1 246 ? 25.024 71.393 45.900 1.00 21.63 246 HIS A C 1
ATOM 1706 O O . HIS A 1 246 ? 25.911 70.610 46.096 1.00 21.65 246 HIS A O 1
ATOM 1713 N N . THR A 1 247 ? 23.744 71.040 45.977 1.00 20.77 247 THR A N 1
ATOM 1714 C CA . THR A 1 247 ? 23.399 69.645 46.210 1.00 20.61 247 THR A CA 1
ATOM 1715 C C . THR A 1 247 ? 23.956 68.690 45.138 1.00 20.71 247 THR A C 1
ATOM 1716 O O . THR A 1 247 ? 24.542 67.649 45.454 1.00 20.95 247 THR A O 1
ATOM 1720 N N . HIS A 1 248 ? 23.777 69.046 43.868 1.00 20.60 248 HIS A N 1
ATOM 1721 C CA . HIS A 1 248 ? 24.338 68.237 42.780 1.00 20.82 248 HIS A CA 1
ATOM 1722 C C . HIS A 1 248 ? 25.880 68.251 42.766 1.00 21.47 248 HIS A C 1
ATOM 1723 O O . HIS A 1 248 ? 26.493 67.246 42.490 1.00 21.58 248 HIS A O 1
ATOM 1730 N N . GLN A 1 249 ? 26.471 69.393 43.047 1.00 22.07 249 GLN A N 1
ATOM 1731 C CA . GLN A 1 249 ? 27.949 69.496 43.139 1.00 23.07 249 GLN A CA 1
ATOM 1732 C C . GLN A 1 249 ? 28.462 68.564 44.237 1.00 23.38 249 GLN A C 1
ATOM 1733 O O . GLN A 1 249 ? 29.293 67.709 43.992 1.00 23.65 249 GLN A O 1
ATOM 1739 N N . ASP A 1 250 ? 27.902 68.694 45.435 1.00 23.47 250 ASP A N 1
ATOM 1740 C CA . ASP A 1 250 ? 28.247 67.808 46.562 1.00 24.03 250 ASP A CA 1
ATOM 1741 C C . ASP A 1 250 ? 28.083 66.324 46.222 1.00 24.08 250 ASP A C 1
ATOM 1742 O O . ASP A 1 250 ? 28.845 65.483 46.694 1.00 24.51 250 ASP A O 1
ATOM 1747 N N . ALA A 1 251 ? 27.087 65.986 45.407 1.00 23.50 251 ALA A N 1
ATOM 1748 C CA . ALA A 1 251 ? 26.821 64.585 45.107 1.00 23.44 251 ALA A CA 1
ATOM 1749 C C . ALA A 1 251 ? 27.775 63.973 44.087 1.00 23.58 251 ALA A C 1
ATOM 1750 O O . ALA A 1 251 ? 27.792 62.766 43.911 1.00 24.09 251 ALA A O 1
ATOM 1752 N N . GLY A 1 252 ? 28.568 64.797 43.409 1.00 23.28 252 GLY A N 1
ATOM 1753 C CA . GLY A 1 252 ? 29.513 64.319 42.411 1.00 23.26 252 GLY A CA 1
ATOM 1754 C C . GLY A 1 252 ? 28.910 64.029 41.047 1.00 22.76 252 GLY A C 1
ATOM 1755 O O . GLY A 1 252 ? 29.568 63.452 40.203 1.00 22.81 252 GLY A O 1
ATOM 1756 N N . VAL A 1 253 ? 27.657 64.445 40.810 1.00 21.84 253 VAL A N 1
ATOM 1757 C CA . VAL A 1 253 ? 27.014 64.190 39.523 1.00 21.54 253 VAL A CA 1
ATOM 1758 C C . VAL A 1 253 ? 27.242 65.339 38.546 1.00 21.28 253 VAL A C 1
ATOM 1759 O O . VAL A 1 253 ? 27.857 66.335 38.899 1.00 21.42 253 VAL A O 1
ATOM 1763 N N . SER A 1 254 ? 26.732 65.207 37.321 1.00 21.06 254 SER A N 1
ATOM 1764 C CA . SER A 1 254 ? 26.804 66.283 36.324 1.00 20.75 254 SER A CA 1
ATOM 1765 C C . SER A 1 254 ? 26.114 67.536 36.841 1.00 20.41 254 SER A C 1
ATOM 1766 O O . SER A 1 254 ? 25.077 67.451 37.481 1.00 20.03 254 SER A O 1
ATOM 1769 N N . THR A 1 255 ? 26.710 68.700 36.586 1.00 20.41 255 THR A N 1
ATOM 1770 C CA . THR A 1 255 ? 26.085 69.954 36.976 1.00 20.06 255 THR A CA 1
ATOM 1771 C C . THR A 1 255 ? 25.712 70.841 35.804 1.00 19.80 255 THR A C 1
ATOM 1772 O O . THR A 1 255 ? 25.334 71.982 36.025 1.00 19.76 255 THR A O 1
ATOM 1776 N N . VAL A 1 256 ? 25.760 70.321 34.580 1.00 19.64 256 VAL A N 1
ATOM 1777 C CA . VAL A 1 256 ? 25.509 71.137 33.383 1.00 19.52 256 VAL A CA 1
ATOM 1778 C C . VAL A 1 256 ? 24.106 71.797 33.449 1.00 19.25 256 VAL A C 1
ATOM 1779 O O . VAL A 1 256 ? 23.931 73.008 33.264 1.00 19.21 256 VAL A O 1
ATOM 1783 N N . LEU A 1 257 ? 23.116 70.984 33.752 1.00 19.07 257 LEU A N 1
ATOM 1784 C CA . LEU A 1 257 ? 21.756 71.509 33.830 1.00 18.96 257 LEU A CA 1
ATOM 1785 C C . LEU A 1 257 ? 21.503 72.444 35.034 1.00 18.98 257 LEU A C 1
ATOM 1786 O O . LEU A 1 257 ? 21.062 73.580 34.845 1.00 19.00 257 LEU A O 1
ATOM 1791 N N . PRO A 1 258 ? 21.780 71.992 36.272 1.00 19.07 258 PRO A N 1
ATOM 1792 C CA . PRO A 1 258 ? 21.563 72.953 37.368 1.00 19.09 258 PRO A CA 1
ATOM 1793 C C . PRO A 1 258 ? 22.466 74.187 37.288 1.00 19.36 258 PRO A C 1
ATOM 1794 O O . PRO A 1 258 ? 22.077 75.255 37.738 1.00 19.30 258 PRO A O 1
ATOM 1798 N N . ALA A 1 259 ? 23.656 74.077 36.691 1.00 19.74 259 ALA A N 1
ATOM 1799 C CA . ALA A 1 259 ? 24.478 75.278 36.530 1.00 20.07 259 ALA A CA 1
ATOM 1800 C C . ALA A 1 259 ? 23.813 76.277 35.567 1.00 20.25 259 ALA A C 1
ATOM 1801 O O . ALA A 1 259 ? 23.866 77.488 35.795 1.00 20.47 259 ALA A O 1
ATOM 1803 N N . ALA A 1 260 ? 23.153 75.769 34.525 1.00 20.23 260 ALA A N 1
ATOM 1804 C CA . ALA A 1 260 ? 22.465 76.632 33.563 1.00 20.39 260 ALA A CA 1
ATOM 1805 C C . ALA A 1 260 ? 21.253 77.318 34.191 1.00 20.43 260 ALA A C 1
ATOM 1806 O O . ALA A 1 260 ? 21.012 78.484 33.947 1.00 20.58 260 ALA A O 1
ATOM 1808 N N . VAL A 1 261 ? 20.519 76.601 35.019 1.00 20.38 261 VAL A N 1
ATOM 1809 C CA . VAL A 1 261 ? 19.426 77.205 35.749 1.00 20.53 261 VAL A CA 1
ATOM 1810 C C . VAL A 1 261 ? 19.949 78.328 36.673 1.00 20.88 261 VAL A C 1
ATOM 1811 O O . VAL A 1 261 ? 19.377 79.408 36.735 1.00 20.95 261 VAL A O 1
ATOM 1815 N N . ALA A 1 262 ? 21.058 78.075 37.359 1.00 21.14 262 ALA A N 1
ATOM 1816 C CA . ALA A 1 262 ? 21.656 79.071 38.253 1.00 21.64 262 ALA A CA 1
ATOM 1817 C C . ALA A 1 262 ? 22.166 80.313 37.508 1.00 22.44 262 ALA A C 1
ATOM 1818 O O . ALA A 1 262 ? 22.061 81.432 38.014 1.00 22.78 262 ALA A O 1
ATOM 1820 N N . GLU A 1 263 ? 22.723 80.109 36.314 1.00 23.00 263 GLU A N 1
ATOM 1821 C CA . GLU A 1 263 ? 23.252 81.205 35.498 1.00 23.95 263 GLU A CA 1
ATOM 1822 C C . GLU A 1 263 ? 22.107 82.151 35.113 1.00 23.38 263 GLU A C 1
ATOM 1823 O O . GLU A 1 263 ? 22.259 83.368 35.071 1.00 23.32 263 GLU A O 1
ATOM 1829 N N . ILE A 1 264 ? 20.955 81.570 34.824 1.00 22.58 264 ILE A N 1
ATOM 1830 C CA . ILE A 1 264 ? 19.802 82.373 34.471 1.00 22.45 264 ILE A CA 1
ATOM 1831 C C . ILE A 1 264 ? 19.316 83.179 35.674 1.00 22.40 264 ILE A C 1
ATOM 1832 O O . ILE A 1 264 ? 19.106 84.381 35.556 1.00 22.87 264 ILE A O 1
ATOM 1837 N N . PHE A 1 265 ? 19.106 82.535 36.814 1.00 21.87 265 PHE A N 1
ATOM 1838 C CA . PHE A 1 265 ? 18.770 83.277 38.029 1.00 21.94 265 PHE A CA 1
ATOM 1839 C C . PHE A 1 265 ? 19.830 84.319 38.373 1.00 22.43 265 PHE A C 1
ATOM 1840 O O . PHE A 1 265 ? 19.513 85.431 38.753 1.00 22.49 265 PHE A O 1
ATOM 1848 N N . LYS A 1 266 ? 21.100 83.962 38.225 1.00 22.69 266 LYS A N 1
ATOM 1849 C CA . LYS A 1 266 ? 22.162 84.947 38.470 1.00 23.60 266 LYS A CA 1
ATOM 1850 C C . LYS A 1 266 ? 22.012 86.204 37.584 1.00 23.80 266 LYS A C 1
ATOM 1851 O O . LYS A 1 266 ? 22.171 87.333 38.054 1.00 24.19 266 LYS A O 1
ATOM 1857 N N . ALA A 1 267 ? 21.721 86.013 36.305 1.00 23.59 267 ALA A N 1
ATOM 1858 C CA . ALA A 1 267 ? 21.615 87.147 35.400 1.00 24.10 267 ALA A CA 1
ATOM 1859 C C . ALA A 1 267 ? 20.461 88.045 35.802 1.00 24.37 267 ALA A C 1
ATOM 1860 O O . ALA A 1 267 ? 20.563 89.255 35.715 1.00 24.87 267 ALA A O 1
ATOM 1862 N N . GLY A 1 268 ? 19.364 87.459 36.273 1.00 24.02 268 GLY A N 1
ATOM 1863 C CA . GLY A 1 268 ? 18.246 88.267 36.781 1.00 24.42 268 GLY A CA 1
ATOM 1864 C C . GLY A 1 268 ? 18.621 89.098 38.003 1.00 24.78 268 GLY A C 1
ATOM 1865 O O . GLY A 1 268 ? 18.274 90.273 38.109 1.00 25.22 268 GLY A O 1
ATOM 1866 N N . MET A 1 269 ? 19.340 88.481 38.930 1.00 24.64 269 MET A N 1
ATOM 1867 C CA . MET A 1 269 ? 19.780 89.179 40.128 1.00 25.16 269 MET A CA 1
ATOM 1868 C C . MET A 1 269 ? 20.708 90.327 39.744 1.00 25.96 269 MET A C 1
ATOM 1869 O O . MET A 1 269 ? 20.602 91.405 40.292 1.00 26.46 269 MET A O 1
ATOM 1874 N N . GLU A 1 270 ? 21.587 90.099 38.776 1.00 26.26 270 GLU A N 1
ATOM 1875 C CA . GLU A 1 270 ? 22.549 91.121 38.343 1.00 27.36 270 GLU A CA 1
ATOM 1876 C C . GLU A 1 270 ? 21.875 92.253 37.553 1.00 28.10 270 GLU A C 1
ATOM 1877 O O . GLU A 1 270 ? 22.423 93.336 37.431 1.00 28.71 270 GLU A O 1
ATOM 1883 N N . LYS A 1 271 ? 20.678 92.002 37.030 1.00 28.19 271 LYS A N 1
ATOM 1884 C CA . LYS A 1 271 ? 19.908 93.050 36.364 1.00 29.19 271 LYS A CA 1
ATOM 1885 C C . LYS A 1 271 ? 19.127 93.912 37.333 1.00 29.41 271 LYS A C 1
ATOM 1886 O O . LYS A 1 271 ? 18.430 94.814 36.893 1.00 30.07 271 LYS A O 1
ATOM 1892 N N . GLY A 1 272 ? 19.222 93.648 38.632 1.00 28.82 272 GLY A N 1
ATOM 1893 C CA . GLY A 1 272 ? 18.467 94.415 39.624 1.00 29.10 272 GLY A CA 1
ATOM 1894 C C . GLY A 1 272 ? 17.047 93.900 39.887 1.00 28.72 272 GLY A C 1
ATOM 1895 O O . GLY A 1 272 ? 16.235 94.615 40.468 1.00 28.83 272 GLY A O 1
ATOM 1896 N N . PHE A 1 273 ? 16.755 92.658 39.490 1.00 28.10 273 PHE A N 1
ATOM 1897 C CA . PHE A 1 273 ? 15.402 92.061 39.681 1.00 28.00 273 PHE A CA 1
ATOM 1898 C C . PHE A 1 273 ? 15.125 91.300 41.004 1.00 27.82 273 PHE A C 1
ATOM 1899 O O . PHE A 1 273 ? 14.076 90.665 41.128 1.00 27.67 273 PHE A O 1
ATOM 1907 N N . ALA A 1 274 ? 16.022 91.373 41.991 1.00 28.10 274 ALA A N 1
ATOM 1908 C CA . ALA A 1 274 ? 15.867 90.595 43.235 1.00 28.14 274 ALA A CA 1
ATOM 1909 C C . ALA A 1 274 ? 14.456 90.652 43.844 1.00 29.03 274 ALA A C 1
ATOM 1910 O O . ALA A 1 274 ? 13.936 89.634 44.298 1.00 28.27 274 ALA A O 1
ATOM 1912 N N . GLU A 1 275 ? 13.863 91.847 43.853 1.00 30.81 275 GLU A N 1
ATOM 1913 C CA . GLU A 1 275 ? 12.585 92.082 44.518 1.00 32.25 275 GLU A CA 1
ATOM 1914 C C . GLU A 1 275 ? 11.407 91.954 43.558 1.00 33.25 275 GLU A C 1
ATOM 1915 O O . GLU A 1 275 ? 10.259 92.160 43.949 1.00 33.97 275 GLU A O 1
ATOM 1921 N N . ASN A 1 276 ? 11.678 91.628 42.301 1.00 33.96 276 ASN A N 1
ATOM 1922 C CA . ASN A 1 276 ? 10.606 91.446 41.346 1.00 34.94 276 ASN A CA 1
ATOM 1923 C C . ASN A 1 276 ? 10.094 90.024 41.370 1.00 34.78 276 ASN A C 1
ATOM 1924 O O . ASN A 1 276 ? 10.687 89.143 41.983 1.00 34.38 276 ASN A O 1
ATOM 1929 N N . SER A 1 277 ? 8.963 89.828 40.706 1.00 35.86 277 SER A N 1
ATOM 1930 C CA . SER A 1 277 ? 8.355 88.511 40.554 1.00 36.19 277 SER A CA 1
ATOM 1931 C C . SER A 1 277 ? 9.274 87.604 39.707 1.00 36.15 277 SER A C 1
ATOM 1932 O O . SER A 1 277 ? 10.136 88.088 38.955 1.00 35.60 277 SER A O 1
ATOM 1935 N N . PHE A 1 278 ? 9.059 86.295 39.848 1.00 36.10 278 PHE A N 1
ATOM 1936 C CA . PHE A 1 278 ? 9.740 85.276 39.067 1.00 35.84 278 PHE A CA 1
ATOM 1937 C C . PHE A 1 278 ? 9.591 85.500 37.588 1.00 35.35 278 PHE A C 1
ATOM 1938 O O . PHE A 1 278 ? 10.471 85.144 36.816 1.00 35.16 278 PHE A O 1
ATOM 1946 N N . SER A 1 279 ? 8.465 86.054 37.183 1.00 34.86 279 SER A N 1
ATOM 1947 C CA . SER A 1 279 ? 8.208 86.211 35.779 1.00 34.64 279 SER A CA 1
ATOM 1948 C C . SER A 1 279 ? 9.147 87.217 35.145 1.00 33.76 279 SER A C 1
ATOM 1949 O O . SER A 1 279 ? 9.212 87.283 33.927 1.00 33.68 279 SER A O 1
ATOM 1952 N N . SER A 1 280 ? 9.840 88.018 35.955 1.00 33.09 280 SER A N 1
ATOM 1953 C CA . SER A 1 280 ? 10.872 88.937 35.432 1.00 32.67 280 SER A CA 1
ATOM 1954 C C . SER A 1 280 ? 11.959 88.156 34.667 1.00 31.92 280 SER A C 1
ATOM 1955 O O . SER A 1 280 ? 12.684 88.710 33.828 1.00 32.04 280 SER A O 1
ATOM 1958 N N . LEU A 1 281 ? 12.030 86.851 34.907 1.00 31.39 281 LEU A N 1
ATOM 1959 C CA . LEU A 1 281 ? 12.952 85.988 34.164 1.00 31.16 281 LEU A CA 1
ATOM 1960 C C . LEU A 1 281 ? 12.649 85.897 32.668 1.00 31.25 281 LEU A C 1
ATOM 1961 O O . LEU A 1 281 ? 13.559 85.649 31.879 1.00 30.37 281 LEU A O 1
ATOM 1966 N N . ILE A 1 282 ? 11.395 86.130 32.271 1.00 31.19 282 ILE A N 1
ATOM 1967 C CA . ILE A 1 282 ? 11.060 86.220 30.859 1.00 31.77 282 ILE A CA 1
ATOM 1968 C C . ILE A 1 282 ? 11.935 87.308 30.187 1.00 32.45 282 ILE A C 1
ATOM 1969 O O . ILE A 1 282 ? 12.437 87.101 29.089 1.00 32.28 282 ILE A O 1
ATOM 1974 N N . GLU A 1 283 ? 12.128 88.443 30.859 1.00 33.47 283 GLU A N 1
ATOM 1975 C CA . GLU A 1 283 ? 12.978 89.547 30.351 1.00 34.61 283 GLU A CA 1
ATOM 1976 C C . GLU A 1 283 ? 14.428 89.127 30.186 1.00 33.21 283 GLU A C 1
ATOM 1977 O O . GLU A 1 283 ? 15.097 89.521 29.237 1.00 33.17 283 GLU A O 1
ATOM 1983 N N . VAL A 1 284 ? 14.916 88.373 31.155 1.00 31.79 284 VAL A N 1
ATOM 1984 C CA . VAL A 1 284 ? 16.281 87.892 31.121 1.00 31.06 284 VAL A CA 1
ATOM 1985 C C . VAL A 1 284 ? 16.465 86.975 29.927 1.00 30.14 284 VAL A C 1
ATOM 1986 O O . VAL A 1 284 ? 17.495 87.009 29.263 1.00 29.79 284 VAL A O 1
ATOM 1990 N N . LEU A 1 285 ? 15.445 86.175 29.628 1.00 29.18 285 LEU A N 1
ATOM 1991 C CA . LEU A 1 285 ? 15.564 85.197 28.560 1.00 28.68 285 LEU A CA 1
ATOM 1992 C C . LEU A 1 285 ? 15.321 85.756 27.150 1.00 29.59 285 LEU A C 1
ATOM 1993 O O . LEU A 1 285 ? 15.581 85.062 26.185 1.00 29.18 285 LEU A O 1
ATOM 1998 N N . LYS A 1 286 ? 14.843 86.993 27.030 1.00 31.22 286 LYS A N 1
ATOM 1999 C CA . LYS A 1 286 ? 14.479 87.587 25.717 1.00 32.72 286 LYS A CA 1
ATOM 2000 C C . LYS A 1 286 ? 15.633 87.976 24.814 1.00 32.94 286 LYS A C 1
ATOM 2001 O O . LYS A 1 286 ? 16.751 88.147 25.283 1.00 33.52 286 LYS A O 1
ATOM 2007 N N . LYS B 1 3 ? -3.330 67.272 70.723 1.00 41.99 3 LYS B N 1
ATOM 2008 C CA . LYS B 1 3 ? -2.749 67.023 72.077 1.00 42.07 3 LYS B CA 1
ATOM 2009 C C . LYS B 1 3 ? -1.348 67.586 72.331 1.00 39.17 3 LYS B C 1
ATOM 2010 O O . LYS B 1 3 ? -1.217 68.437 73.199 1.00 38.34 3 LYS B O 1
ATOM 2016 N N . GLN B 1 4 ? -0.305 67.130 71.627 1.00 37.88 4 GLN B N 1
ATOM 2017 C CA . GLN B 1 4 ? 1.070 67.518 72.009 1.00 36.11 4 GLN B CA 1
ATOM 2018 C C . GLN B 1 4 ? 1.293 69.004 71.743 1.00 34.03 4 GLN B C 1
ATOM 2019 O O . GLN B 1 4 ? 1.074 69.492 70.634 1.00 33.54 4 GLN B O 1
ATOM 2025 N N . SER B 1 5 ? 1.749 69.748 72.738 1.00 31.72 5 SER B N 1
ATOM 2026 C CA . SER B 1 5 ? 2.072 71.126 72.460 1.00 30.30 5 SER B CA 1
ATOM 2027 C C . SER B 1 5 ? 3.419 71.193 71.738 1.00 28.09 5 SER B C 1
ATOM 2028 O O . SER B 1 5 ? 4.213 70.252 71.773 1.00 28.06 5 SER B O 1
ATOM 2031 N N . VAL B 1 6 ? 3.667 72.312 71.082 1.00 26.36 6 VAL B N 1
ATOM 2032 C CA . VAL B 1 6 ? 4.811 72.427 70.166 1.00 24.70 6 VAL B CA 1
ATOM 2033 C C . VAL B 1 6 ? 5.306 73.856 70.059 1.00 23.56 6 VAL B C 1
ATOM 2034 O O . VAL B 1 6 ? 4.568 74.786 70.316 1.00 23.16 6 VAL B O 1
ATOM 2038 N N . THR B 1 7 ? 6.590 74.019 69.747 1.00 22.36 7 THR B N 1
ATOM 2039 C CA . THR B 1 7 ? 7.152 75.327 69.522 1.00 21.77 7 THR B CA 1
ATOM 2040 C C . THR B 1 7 ? 7.418 75.467 68.030 1.00 21.36 7 THR B C 1
ATOM 2041 O O . THR B 1 7 ? 7.878 74.514 67.383 1.00 21.19 7 THR B O 1
ATOM 2045 N N . VAL B 1 8 ? 7.111 76.641 67.491 1.00 21.15 8 VAL B N 1
ATOM 2046 C CA . VAL B 1 8 ? 7.447 76.992 66.134 1.00 21.05 8 VAL B CA 1
ATOM 2047 C C . VAL B 1 8 ? 8.311 78.266 66.179 1.00 21.08 8 VAL B C 1
ATOM 2048 O O . VAL B 1 8 ? 7.896 79.306 66.702 1.00 21.21 8 VAL B O 1
ATOM 2052 N N . ILE B 1 9 ? 9.501 78.161 65.610 1.00 21.00 9 ILE B N 1
ATOM 2053 C CA . ILE B 1 9 ? 10.429 79.295 65.455 1.00 21.11 9 ILE B CA 1
ATOM 2054 C C . ILE B 1 9 ? 10.528 79.682 63.972 1.00 21.35 9 ILE B C 1
ATOM 2055 O O . ILE B 1 9 ? 10.845 78.837 63.126 1.00 21.15 9 ILE B O 1
ATOM 2060 N N . GLY B 1 10 ? 10.303 80.958 63.650 1.00 21.90 10 GLY B N 1
ATOM 2061 C CA . GLY B 1 10 ? 10.242 81.380 62.249 1.00 22.40 10 GLY B CA 1
ATOM 2062 C C . GLY B 1 10 ? 8.774 81.546 61.862 1.00 23.28 10 GLY B C 1
ATOM 2063 O O . GLY B 1 10 ? 8.062 80.563 61.707 1.00 23.12 10 GLY B O 1
ATOM 2064 N N . LEU B 1 11 ? 8.357 82.796 61.703 1.00 24.24 11 LEU B N 1
ATOM 2065 C CA . LEU B 1 11 ? 6.989 83.146 61.400 1.00 25.43 11 LEU B CA 1
ATOM 2066 C C . LEU B 1 11 ? 6.877 83.935 60.107 1.00 26.31 11 LEU B C 1
ATOM 2067 O O . LEU B 1 11 ? 6.054 84.860 59.997 1.00 27.52 11 LEU B O 1
ATOM 2072 N N . GLY B 1 12 ? 7.681 83.557 59.122 1.00 26.57 12 GLY B N 1
ATOM 2073 C CA . GLY B 1 12 ? 7.365 83.873 57.744 1.00 27.16 12 GLY B CA 1
ATOM 2074 C C . GLY B 1 12 ? 6.099 83.138 57.314 1.00 27.75 12 GLY B C 1
ATOM 2075 O O . GLY B 1 12 ? 5.421 82.485 58.120 1.00 27.97 12 GLY B O 1
ATOM 2076 N N . PRO B 1 13 ? 5.777 83.226 56.024 1.00 28.19 13 PRO B N 1
ATOM 2077 C CA . PRO B 1 13 ? 4.563 82.602 55.526 1.00 28.70 13 PRO B CA 1
ATOM 2078 C C . PRO B 1 13 ? 4.405 81.108 55.883 1.00 28.43 13 PRO B C 1
ATOM 2079 O O . PRO B 1 13 ? 3.304 80.698 56.263 1.00 28.26 13 PRO B O 1
ATOM 2083 N N . MET B 1 14 ? 5.476 80.316 55.784 1.00 27.75 14 MET B N 1
ATOM 2084 C CA . MET B 1 14 ? 5.403 78.892 56.122 1.00 27.77 14 MET B CA 1
ATOM 2085 C C . MET B 1 14 ? 5.109 78.669 57.611 1.00 27.36 14 MET B C 1
ATOM 2086 O O . MET B 1 14 ? 4.178 77.908 57.984 1.00 27.12 14 MET B O 1
ATOM 2091 N N . GLY B 1 15 ? 5.902 79.333 58.452 1.00 26.68 15 GLY B N 1
ATOM 2092 C CA . GLY B 1 15 ? 5.706 79.327 59.903 1.00 26.77 15 GLY B CA 1
ATOM 2093 C C . GLY B 1 15 ? 4.279 79.691 60.319 1.00 27.14 15 GLY B C 1
ATOM 2094 O O . GLY B 1 15 ? 3.673 79.005 61.152 1.00 26.83 15 GLY B O 1
ATOM 2095 N N . GLN B 1 16 ? 3.754 80.777 59.741 1.00 27.67 16 GLN B N 1
ATOM 2096 C CA . GLN B 1 16 ? 2.384 81.248 60.031 1.00 28.32 16 GLN B CA 1
ATOM 2097 C C . GLN B 1 16 ? 1.377 80.141 59.775 1.00 27.79 16 GLN B C 1
ATOM 2098 O O . GLN B 1 16 ? 0.563 79.859 60.630 1.00 27.50 16 GLN B O 1
ATOM 2104 N N . ALA B 1 17 ? 1.457 79.530 58.591 1.00 27.11 17 ALA B N 1
ATOM 2105 C CA . ALA B 1 17 ? 0.561 78.448 58.180 1.00 26.76 17 ALA B CA 1
ATOM 2106 C C . ALA B 1 17 ? 0.622 77.261 59.136 1.00 26.18 17 ALA B C 1
ATOM 2107 O O . ALA B 1 17 ? -0.394 76.640 59.469 1.00 26.19 17 ALA B O 1
ATOM 2109 N N . MET B 1 18 ? 1.833 76.932 59.572 1.00 25.30 18 MET B N 1
ATOM 2110 C CA . MET B 1 18 ? 2.015 75.797 60.467 1.00 24.99 18 MET B CA 1
ATOM 2111 C C . MET B 1 18 ? 1.373 76.058 61.825 1.00 24.99 18 MET B C 1
ATOM 2112 O O . MET B 1 18 ? 0.690 75.193 62.383 1.00 25.08 18 MET B O 1
ATOM 2117 N N . VAL B 1 19 ? 1.612 77.252 62.360 1.00 24.88 19 VAL B N 1
ATOM 2118 C CA . VAL B 1 19 ? 1.042 77.612 63.656 1.00 24.99 19 VAL B CA 1
ATOM 2119 C C . VAL B 1 19 ? -0.492 77.560 63.545 1.00 25.68 19 VAL B C 1
ATOM 2120 O O . VAL B 1 19 ? -1.134 76.935 64.376 1.00 25.43 19 VAL B O 1
ATOM 2124 N N . ASN B 1 20 ? -1.047 78.184 62.506 1.00 26.32 20 ASN B N 1
ATOM 2125 C CA . ASN B 1 20 ? -2.518 78.237 62.328 1.00 27.63 20 ASN B CA 1
ATOM 2126 C C . ASN B 1 20 ? -3.099 76.852 62.253 1.00 27.65 20 ASN B C 1
ATOM 2127 O O . ASN B 1 20 ? -4.121 76.564 62.855 1.00 28.59 20 ASN B O 1
ATOM 2132 N N . THR B 1 21 ? -2.411 75.989 61.523 1.00 27.19 21 THR B N 1
ATOM 2133 C CA . THR B 1 21 ? -2.834 74.613 61.380 1.00 27.30 21 THR B CA 1
ATOM 2134 C C . THR B 1 21 ? -2.770 73.841 62.709 1.00 27.06 21 THR B C 1
ATOM 2135 O O . THR B 1 21 ? -3.700 73.070 63.042 1.00 27.14 21 THR B O 1
ATOM 2139 N N . PHE B 1 22 ? -1.693 74.041 63.466 1.00 26.05 22 PHE B N 1
ATOM 2140 C CA . PHE B 1 22 ? -1.583 73.429 64.798 1.00 26.03 22 PHE B CA 1
ATOM 2141 C C . PHE B 1 22 ? -2.717 73.891 65.728 1.00 26.90 22 PHE B C 1
ATOM 2142 O O . PHE B 1 22 ? -3.344 73.081 66.437 1.00 27.66 22 PHE B O 1
ATOM 2150 N N . LEU B 1 23 ? -2.988 75.194 65.713 1.00 27.30 23 LEU B N 1
ATOM 2151 C CA . LEU B 1 23 ? -4.044 75.761 66.534 1.00 28.33 23 LEU B CA 1
ATOM 2152 C C . LEU B 1 23 ? -5.429 75.282 66.097 1.00 29.31 23 LEU B C 1
ATOM 2153 O O . LEU B 1 23 ? -6.241 74.928 66.938 1.00 29.84 23 LEU B O 1
ATOM 2158 N N . ASP B 1 24 ? -5.680 75.247 64.789 1.00 29.95 24 ASP B N 1
ATOM 2159 C CA . ASP B 1 24 ? -6.942 74.691 64.238 1.00 31.26 24 ASP B CA 1
ATOM 2160 C C . ASP B 1 24 ? -7.239 73.303 64.755 1.00 31.48 24 ASP B C 1
ATOM 2161 O O . ASP B 1 24 ? -8.403 72.920 64.910 1.00 32.00 24 ASP B O 1
ATOM 2166 N N . ASN B 1 25 ? -6.183 72.537 65.008 1.00 30.54 25 ASN B N 1
ATOM 2167 C CA . ASN B 1 25 ? -6.338 71.167 65.463 1.00 30.92 25 ASN B CA 1
ATOM 2168 C C . ASN B 1 25 ? -6.199 70.981 66.977 1.00 30.86 25 ASN B C 1
ATOM 2169 O O . ASN B 1 25 ? -6.080 69.860 67.445 1.00 31.29 25 ASN B O 1
ATOM 2174 N N . GLY B 1 26 ? -6.204 72.058 67.751 1.00 30.81 26 GLY B N 1
ATOM 2175 C CA . GLY B 1 26 ? -6.222 71.939 69.212 1.00 31.26 26 GLY B CA 1
ATOM 2176 C C . GLY B 1 26 ? -4.885 71.766 69.923 1.00 30.84 26 GLY B C 1
ATOM 2177 O O . GLY B 1 26 ? -4.861 71.404 71.103 1.00 31.10 26 GLY B O 1
ATOM 2178 N N . HIS B 1 27 ? -3.781 72.063 69.247 1.00 30.47 27 HIS B N 1
ATOM 2179 C CA . HIS B 1 27 ? -2.449 72.006 69.872 1.00 30.25 27 HIS B CA 1
ATOM 2180 C C . HIS B 1 27 ? -2.049 73.351 70.446 1.00 30.01 27 HIS B C 1
ATOM 2181 O O . HIS B 1 27 ? -2.297 74.371 69.826 1.00 30.07 27 HIS B O 1
ATOM 2188 N N . GLU B 1 28 ? -1.470 73.355 71.640 1.00 30.01 28 GLU B N 1
ATOM 2189 C CA . GLU B 1 28 ? -0.981 74.575 72.242 1.00 30.15 28 GLU B CA 1
ATOM 2190 C C . GLU B 1 28 ? 0.326 74.885 71.529 1.00 28.37 28 GLU B C 1
ATOM 2191 O O . GLU B 1 28 ? 1.134 73.994 71.393 1.00 27.89 28 GLU B O 1
ATOM 2197 N N . VAL B 1 29 ? 0.529 76.120 71.083 1.00 26.91 29 VAL B N 1
ATOM 2198 C CA . VAL B 1 29 ? 1.737 76.462 70.328 1.00 25.65 29 VAL B CA 1
ATOM 2199 C C . VAL B 1 29 ? 2.434 77.658 70.965 1.00 24.92 29 VAL B C 1
ATOM 2200 O O . VAL B 1 29 ? 1.791 78.652 71.249 1.00 24.98 29 VAL B O 1
ATOM 2204 N N . THR B 1 30 ? 3.737 77.535 71.188 1.00 23.81 30 THR B N 1
ATOM 2205 C CA . THR B 1 30 ? 4.600 78.618 71.632 1.00 23.35 30 THR B CA 1
ATOM 2206 C C . THR B 1 30 ? 5.445 79.023 70.423 1.00 22.71 30 THR B C 1
ATOM 2207 O O . THR B 1 30 ? 5.963 78.164 69.722 1.00 22.30 30 THR B O 1
ATOM 2211 N N . VAL B 1 31 ? 5.547 80.322 70.168 1.00 22.50 31 VAL B N 1
ATOM 2212 C CA . VAL B 1 31 ? 6.154 80.815 68.957 1.00 22.25 31 VAL B CA 1
ATOM 2213 C C . VAL B 1 31 ? 7.268 81.810 69.318 1.00 22.15 31 VAL B C 1
ATOM 2214 O O . VAL B 1 31 ? 7.244 82.434 70.381 1.00 22.10 31 VAL B O 1
ATOM 2218 N N . TRP B 1 32 ? 8.220 81.956 68.402 1.00 21.97 32 TRP B N 1
ATOM 2219 C CA . TRP B 1 32 ? 9.202 83.045 68.461 1.00 22.07 32 TRP B CA 1
ATOM 2220 C C . TRP B 1 32 ? 9.666 83.456 67.065 1.00 22.24 32 TRP B C 1
ATOM 2221 O O . TRP B 1 32 ? 9.697 82.644 66.137 1.00 22.16 32 TRP B O 1
ATOM 2232 N N . ASN B 1 33 ? 10.036 84.725 66.943 1.00 22.76 33 ASN B N 1
ATOM 2233 C CA . ASN B 1 33 ? 10.412 85.317 65.685 1.00 23.23 33 ASN B CA 1
ATOM 2234 C C . ASN B 1 33 ? 11.206 86.570 66.018 1.00 23.64 33 ASN B C 1
ATOM 2235 O O . ASN B 1 33 ? 11.094 87.085 67.127 1.00 23.59 33 ASN B O 1
ATOM 2240 N N . ARG B 1 34 ? 12.000 87.064 65.083 1.00 24.07 34 ARG B N 1
ATOM 2241 C CA . ARG B 1 34 ? 12.744 88.305 65.313 1.00 24.74 34 ARG B CA 1
ATOM 2242 C C . ARG B 1 34 ? 11.851 89.555 65.383 1.00 25.75 34 ARG B C 1
ATOM 2243 O O . ARG B 1 34 ? 12.208 90.548 66.005 1.00 26.27 34 ARG B O 1
ATOM 2251 N N . THR B 1 35 ? 10.692 89.510 64.741 1.00 26.54 35 THR B N 1
ATOM 2252 C CA . THR B 1 35 ? 9.769 90.639 64.712 1.00 27.53 35 THR B CA 1
ATOM 2253 C C . THR B 1 35 ? 8.442 90.242 65.352 1.00 28.12 35 THR B C 1
ATOM 2254 O O . THR B 1 35 ? 7.676 89.491 64.751 1.00 28.27 35 THR B O 1
ATOM 2258 N N . ALA B 1 36 ? 8.179 90.756 66.556 1.00 28.63 36 ALA B N 1
ATOM 2259 C CA . ALA B 1 36 ? 7.086 90.271 67.385 1.00 29.12 36 ALA B CA 1
ATOM 2260 C C . ALA B 1 36 ? 5.705 90.513 66.770 1.00 30.03 36 ALA B C 1
ATOM 2261 O O . ALA B 1 36 ? 4.800 89.738 67.016 1.00 30.39 36 ALA B O 1
ATOM 2263 N N . SER B 1 37 ? 5.555 91.575 65.977 1.00 31.15 37 SER B N 1
ATOM 2264 C CA . SER B 1 37 ? 4.251 91.944 65.386 1.00 32.06 37 SER B CA 1
ATOM 2265 C C . SER B 1 37 ? 3.746 90.920 64.387 1.00 32.02 37 SER B C 1
ATOM 2266 O O . SER B 1 37 ? 2.542 90.859 64.096 1.00 32.65 37 SER B O 1
ATOM 2269 N N . LYS B 1 38 ? 4.650 90.104 63.871 1.00 31.33 38 LYS B N 1
ATOM 2270 C CA . LYS B 1 38 ? 4.244 88.980 63.052 1.00 31.02 38 LYS B CA 1
ATOM 2271 C C . LYS B 1 38 ? 3.537 87.866 63.821 1.00 30.05 38 LYS B C 1
ATOM 2272 O O . LYS B 1 38 ? 2.973 86.988 63.210 1.00 29.49 38 LYS B O 1
ATOM 2278 N N . ALA B 1 39 ? 3.564 87.892 65.146 1.00 29.36 39 ALA B N 1
ATOM 2279 C CA . ALA B 1 39 ? 2.947 86.856 65.927 1.00 28.71 39 ALA B CA 1
ATOM 2280 C C . ALA B 1 39 ? 1.594 87.334 66.459 1.00 29.13 39 ALA B C 1
ATOM 2281 O O . ALA B 1 39 ? 0.881 86.575 67.067 1.00 28.72 39 ALA B O 1
ATOM 2283 N N . GLU B 1 40 ? 1.270 88.597 66.234 1.00 29.39 40 GLU B N 1
ATOM 2284 C CA . GLU B 1 40 ? 0.078 89.215 66.857 1.00 30.33 40 GLU B CA 1
ATOM 2285 C C . GLU B 1 40 ? -1.211 88.421 66.662 1.00 30.03 40 GLU B C 1
ATOM 2286 O O . GLU B 1 40 ? -1.952 88.188 67.610 1.00 30.61 40 GLU B O 1
ATOM 2292 N N . ALA B 1 41 ? -1.505 88.087 65.412 1.00 29.50 41 ALA B N 1
ATOM 2293 C CA . ALA B 1 41 ? -2.769 87.424 65.064 1.00 29.48 41 ALA B CA 1
ATOM 2294 C C . ALA B 1 41 ? -2.767 86.005 65.609 1.00 28.55 41 ALA B C 1
ATOM 2295 O O . ALA B 1 41 ? -3.809 85.473 66.048 1.00 28.61 41 ALA B O 1
ATOM 2297 N N . LEU B 1 42 ? -1.580 85.411 65.590 1.00 27.13 42 LEU B N 1
ATOM 2298 C CA . LEU B 1 42 ? -1.396 84.059 66.031 1.00 26.39 42 LEU B CA 1
ATOM 2299 C C . LEU B 1 42 ? -1.651 84.005 67.520 1.00 26.32 42 LEU B C 1
ATOM 2300 O O . LEU B 1 42 ? -2.319 83.100 67.994 1.00 26.33 42 LEU B O 1
ATOM 2305 N N . VAL B 1 43 ? -1.116 84.982 68.259 1.00 26.15 43 VAL B N 1
ATOM 2306 C CA . VAL B 1 43 ? -1.348 85.076 69.712 1.00 26.27 43 VAL B CA 1
ATOM 2307 C C . VAL B 1 43 ? -2.843 85.275 69.999 1.00 27.19 43 VAL B C 1
ATOM 2308 O O . VAL B 1 43 ? -3.433 84.588 70.835 1.00 27.14 43 VAL B O 1
ATOM 2312 N N . ALA B 1 44 ? -3.456 86.190 69.270 1.00 28.03 44 ALA B N 1
ATOM 2313 C CA . ALA B 1 44 ? -4.913 86.392 69.391 1.00 29.24 44 ALA B CA 1
ATOM 2314 C C . ALA B 1 44 ? -5.722 85.120 69.128 1.00 29.80 44 ALA B C 1
ATOM 2315 O O . ALA B 1 44 ? -6.851 84.996 69.617 1.00 30.72 44 ALA B O 1
ATOM 2317 N N . ARG B 1 45 ? -5.186 84.199 68.334 1.00 29.73 45 ARG B N 1
ATOM 2318 C CA . ARG B 1 45 ? -5.870 82.937 68.101 1.00 30.26 45 ARG B CA 1
ATOM 2319 C C . ARG B 1 45 ? -5.540 81.901 69.169 1.00 29.66 45 ARG B C 1
ATOM 2320 O O . ARG B 1 45 ? -6.072 80.810 69.106 1.00 29.66 45 ARG B O 1
ATOM 2328 N N . GLY B 1 46 ? -4.618 82.199 70.095 1.00 28.67 46 GLY B N 1
ATOM 2329 C CA . GLY B 1 46 ? -4.262 81.268 71.180 1.00 28.02 46 GLY B CA 1
ATOM 2330 C C . GLY B 1 46 ? -2.805 80.822 71.258 1.00 26.86 46 GLY B C 1
ATOM 2331 O O . GLY B 1 46 ? -2.420 80.128 72.215 1.00 26.78 46 GLY B O 1
ATOM 2332 N N . ALA B 1 47 ? -1.966 81.212 70.295 1.00 26.12 47 ALA B N 1
ATOM 2333 C CA . ALA B 1 47 ? -0.510 80.909 70.393 1.00 25.10 47 ALA B CA 1
ATOM 2334 C C . ALA B 1 47 ? 0.112 81.708 71.534 1.00 24.86 47 ALA B C 1
ATOM 2335 O O . ALA B 1 47 ? -0.452 82.689 71.959 1.00 25.24 47 ALA B O 1
ATOM 2337 N N . VAL B 1 48 ? 1.276 81.308 72.035 1.00 24.21 48 VAL B N 1
ATOM 2338 C CA . VAL B 1 48 ? 1.899 82.043 73.118 1.00 24.03 48 VAL B CA 1
ATOM 2339 C C . VAL B 1 48 ? 3.226 82.542 72.572 1.00 23.53 48 VAL B C 1
ATOM 2340 O O . VAL B 1 48 ? 4.007 81.749 72.054 1.00 23.02 48 VAL B O 1
ATOM 2344 N N . LEU B 1 49 ? 3.450 83.856 72.612 1.00 23.55 49 LEU B N 1
ATOM 2345 C CA . LEU B 1 49 ? 4.707 84.429 72.125 1.00 23.15 49 LEU B CA 1
ATOM 2346 C C . LEU B 1 49 ? 5.748 84.386 73.224 1.00 22.79 49 LEU B C 1
ATOM 2347 O O . LEU B 1 49 ? 5.585 85.006 74.254 1.00 22.95 49 LEU B O 1
ATOM 2352 N N . ALA B 1 50 ? 6.813 83.624 73.006 1.00 22.35 50 ALA B N 1
ATOM 2353 C CA . ALA B 1 50 ? 7.899 83.569 73.964 1.00 22.15 50 ALA B CA 1
ATOM 2354 C C . ALA B 1 50 ? 8.676 84.893 73.906 1.00 22.28 50 ALA B C 1
ATOM 2355 O O . ALA B 1 50 ? 8.900 85.412 72.831 1.00 22.18 50 ALA B O 1
ATOM 2357 N N . PRO B 1 51 ? 9.109 85.424 75.057 1.00 22.56 51 PRO B N 1
ATOM 2358 C CA . PRO B 1 51 ? 9.884 86.662 75.038 1.00 22.85 51 PRO B CA 1
ATOM 2359 C C . PRO B 1 51 ? 11.336 86.500 74.513 1.00 22.73 51 PRO B C 1
ATOM 2360 O O . PRO B 1 51 ? 11.945 87.487 74.120 1.00 22.85 51 PRO B O 1
ATOM 2364 N N . THR B 1 52 ? 11.854 85.274 74.516 1.00 22.51 52 THR B N 1
ATOM 2365 C CA . THR B 1 52 ? 13.219 84.986 74.030 1.00 22.57 52 THR B CA 1
ATOM 2366 C C . THR B 1 52 ? 13.234 83.608 73.393 1.00 22.36 52 THR B C 1
ATOM 2367 O O . THR B 1 52 ? 12.367 82.773 73.666 1.00 22.17 52 THR B O 1
ATOM 2371 N N . VAL B 1 53 ? 14.301 83.329 72.651 1.00 22.67 53 VAL B N 1
ATOM 2372 C CA . VAL B 1 53 ? 14.492 82.034 72.027 1.00 22.56 53 VAL B CA 1
ATOM 2373 C C . VAL B 1 53 ? 14.606 80.961 73.078 1.00 22.48 53 VAL B C 1
ATOM 2374 O O . VAL B 1 53 ? 14.016 79.886 72.936 1.00 22.31 53 VAL B O 1
ATOM 2378 N N . GLU B 1 54 ? 15.349 81.244 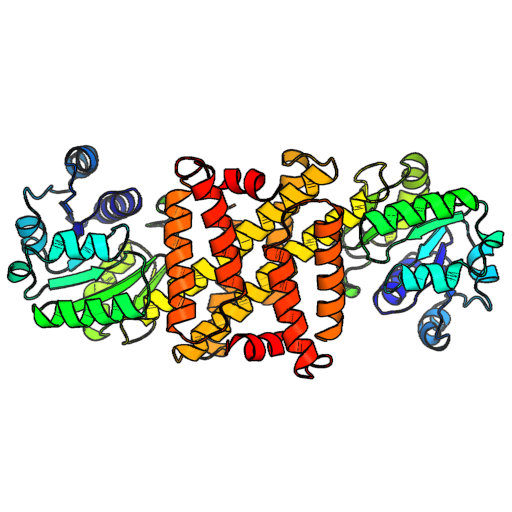74.141 1.00 22.60 54 GLU B N 1
ATOM 2379 C CA . GLU B 1 54 ? 15.477 80.313 75.262 1.00 22.75 54 GLU B CA 1
ATOM 2380 C C . GLU B 1 54 ? 14.114 79.836 75.779 1.00 22.59 54 GLU B C 1
ATOM 2381 O O . GLU B 1 54 ? 13.899 78.645 76.025 1.00 22.14 54 GLU B O 1
ATOM 2387 N N . ASP B 1 55 ? 13.222 80.789 75.989 1.00 22.89 55 ASP B N 1
ATOM 2388 C CA . ASP B 1 55 ? 11.874 80.480 76.529 1.00 23.35 55 ASP B CA 1
ATOM 2389 C C . ASP B 1 55 ? 11.045 79.645 75.553 1.00 22.68 55 ASP B C 1
ATOM 2390 O O . ASP B 1 55 ? 10.283 78.748 75.965 1.00 22.86 55 ASP B 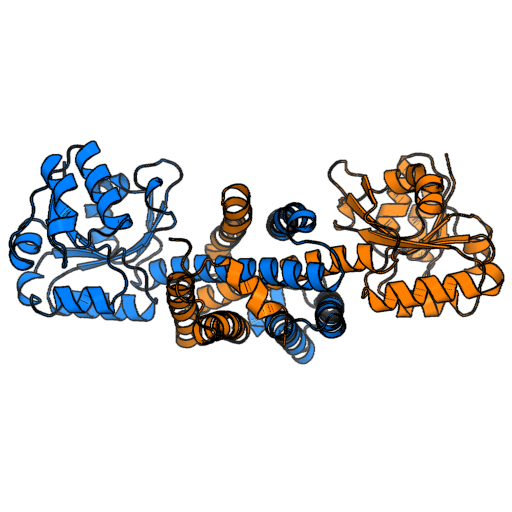O 1
ATOM 2395 N N . ALA B 1 56 ? 11.208 79.922 74.256 1.00 22.06 56 ALA B N 1
ATOM 2396 C CA . ALA B 1 56 ? 10.590 79.098 73.208 1.00 21.68 56 ALA B CA 1
ATOM 2397 C C . ALA B 1 56 ? 11.078 77.647 73.275 1.00 21.33 56 ALA B C 1
ATOM 2398 O O . ALA B 1 56 ? 10.301 76.696 73.153 1.00 21.12 56 ALA B O 1
ATOM 2400 N N . LEU B 1 57 ? 12.389 77.490 73.459 1.00 20.98 57 LEU B N 1
ATOM 2401 C CA . LEU B 1 57 ? 12.988 76.185 73.489 1.00 20.87 57 LEU B CA 1
ATOM 2402 C C . LEU B 1 57 ? 12.620 75.446 74.727 1.00 21.04 57 LEU B C 1
ATOM 2403 O O . LEU B 1 57 ? 12.326 74.255 74.663 1.00 21.22 57 LEU B O 1
ATOM 2408 N N . SER B 1 58 ? 12.603 76.134 75.862 1.00 21.29 58 SER B N 1
ATOM 2409 C CA . SER B 1 58 ? 12.258 75.478 77.112 1.00 21.62 58 SER B CA 1
ATOM 2410 C C . SER B 1 58 ? 10.785 75.073 77.174 1.00 22.01 58 SER B C 1
ATOM 2411 O O . SER B 1 58 ? 10.400 74.173 77.933 1.00 22.20 58 SER B O 1
ATOM 2414 N N . ALA B 1 59 ? 9.952 75.734 76.385 1.00 22.33 59 ALA B N 1
ATOM 2415 C CA . ALA B 1 59 ? 8.517 75.480 76.474 1.00 22.67 59 ALA B CA 1
ATOM 2416 C C . ALA B 1 59 ? 8.085 74.080 76.070 1.00 23.09 59 ALA B C 1
ATOM 2417 O O . ALA B 1 59 ? 7.032 73.605 76.525 1.00 23.41 59 ALA B O 1
ATOM 2419 N N . ASN B 1 60 ? 8.844 73.422 75.199 1.00 23.07 60 ASN B N 1
ATOM 2420 C CA . ASN B 1 60 ? 8.398 72.173 74.565 1.00 23.54 60 ASN B CA 1
ATOM 2421 C C . ASN B 1 60 ? 9.585 71.283 74.203 1.00 23.55 60 ASN B C 1
ATOM 2422 O O . ASN B 1 60 ? 10.723 71.759 74.043 1.00 23.93 60 ASN B O 1
ATOM 2427 N N . GLU B 1 61 ? 9.326 69.991 74.073 1.00 24.08 61 GLU B N 1
ATOM 2428 C CA . GLU B 1 61 ? 10.316 69.044 73.560 1.00 24.38 61 GLU B CA 1
ATOM 2429 C C . GLU B 1 61 ? 10.476 69.214 72.047 1.00 23.63 61 GLU B C 1
ATOM 2430 O O . GLU B 1 61 ? 11.603 69.217 71.526 1.00 22.90 61 GLU B O 1
ATOM 2436 N N . LEU B 1 62 ? 9.349 69.353 71.346 1.00 23.03 62 LEU B N 1
ATOM 2437 C CA . LEU B 1 62 ? 9.342 69.422 69.887 1.00 22.70 62 LEU B CA 1
ATOM 2438 C C . LEU B 1 62 ? 9.398 70.848 69.378 1.00 22.24 62 LEU B C 1
ATOM 2439 O O . LEU B 1 62 ? 8.477 71.647 69.602 1.00 22.19 62 LEU B O 1
ATOM 2444 N N . ILE B 1 63 ? 10.509 71.145 68.706 1.00 21.73 63 ILE B N 1
ATOM 2445 C CA . ILE B 1 63 ? 10.823 72.456 68.186 1.00 21.29 63 ILE B CA 1
ATOM 2446 C C . ILE B 1 63 ? 10.846 72.373 66.668 1.00 21.30 63 ILE B C 1
ATOM 2447 O O . ILE B 1 63 ? 11.727 71.746 66.079 1.00 20.99 63 ILE B O 1
ATOM 2452 N N . VAL B 1 64 ? 9.891 73.035 66.044 1.00 21.45 64 VAL B N 1
ATOM 2453 C CA . VAL B 1 64 ? 9.777 73.095 64.601 1.00 21.73 64 VAL B CA 1
ATOM 2454 C C . VAL B 1 64 ? 10.366 74.391 64.099 1.00 22.14 64 VAL B C 1
ATOM 2455 O O . VAL B 1 64 ? 9.956 75.488 64.518 1.00 21.96 64 VAL B O 1
ATOM 2459 N N . LEU B 1 65 ? 11.308 74.266 63.180 1.00 22.97 65 LEU B N 1
ATOM 2460 C CA . LEU B 1 65 ? 11.981 75.413 62.602 1.00 23.82 65 LEU B CA 1
ATOM 2461 C C . LEU B 1 65 ? 11.535 75.581 61.173 1.00 24.92 65 LEU B C 1
ATOM 2462 O O . LEU B 1 65 ? 11.588 74.643 60.366 1.00 24.97 65 LEU B O 1
ATOM 2467 N N . SER B 1 66 ? 11.099 76.792 60.869 1.00 26.50 66 SER B N 1
ATOM 2468 C CA . SER B 1 66 ? 10.722 77.163 59.522 1.00 27.70 66 SER B CA 1
ATOM 2469 C C . SER B 1 66 ? 11.455 78.439 59.166 1.00 28.28 66 SER B C 1
ATOM 2470 O O . SER B 1 66 ? 10.907 79.538 59.300 1.00 28.64 66 SER B O 1
ATOM 2473 N N . LEU B 1 67 ? 12.707 78.290 58.751 1.00 29.15 67 LEU B N 1
ATOM 2474 C CA . LEU B 1 67 ? 13.597 79.430 58.500 1.00 29.13 67 LEU B CA 1
ATOM 2475 C C . LEU B 1 67 ? 14.140 79.366 57.083 1.00 28.99 67 LEU B C 1
ATOM 2476 O O . LEU B 1 67 ? 13.983 78.369 56.397 1.00 28.03 67 LEU B O 1
ATOM 2481 N N . THR B 1 68 ? 14.767 80.441 56.625 1.00 29.80 68 THR B N 1
ATOM 2482 C CA . THR B 1 68 ? 15.135 80.524 55.213 1.00 30.29 68 THR B CA 1
ATOM 2483 C C . THR B 1 68 ? 16.203 79.498 54.802 1.00 29.36 68 THR B C 1
ATOM 2484 O O . THR B 1 68 ? 16.154 78.951 53.702 1.00 29.29 68 THR B O 1
ATOM 2488 N N . ASP B 1 69 ? 17.165 79.248 55.681 1.00 28.59 69 ASP B N 1
ATOM 2489 C CA . ASP B 1 69 ? 18.247 78.305 55.388 1.00 27.45 69 ASP B CA 1
ATOM 2490 C C . ASP B 1 69 ? 18.991 77.948 56.671 1.00 26.39 69 ASP B C 1
ATOM 2491 O O . ASP B 1 69 ? 18.660 78.460 57.721 1.00 25.88 69 ASP B O 1
ATOM 2496 N N . TYR B 1 70 ? 19.994 77.078 56.596 1.00 25.52 70 TYR B N 1
ATOM 2497 C CA . TYR B 1 70 ? 20.677 76.667 57.811 1.00 25.10 70 TYR B CA 1
ATOM 2498 C C . TYR B 1 70 ? 21.483 77.762 58.469 1.00 24.35 70 TYR B C 1
ATOM 2499 O O . TYR B 1 70 ? 21.622 77.751 59.672 1.00 23.70 70 TYR B O 1
ATOM 2508 N N . ASP B 1 71 ? 21.966 78.733 57.703 1.00 24.24 71 ASP B N 1
ATOM 2509 C CA . ASP B 1 71 ? 22.583 79.912 58.296 1.00 24.39 71 ASP B CA 1
ATOM 2510 C C . ASP B 1 71 ? 21.678 80.621 59.282 1.00 23.74 71 ASP B C 1
ATOM 2511 O O . ASP B 1 71 ? 22.133 81.039 60.342 1.00 23.47 71 ASP B O 1
ATOM 2516 N N . ALA B 1 72 ? 20.396 80.764 58.918 1.00 22.97 72 ALA B N 1
ATOM 2517 C CA . ALA B 1 72 ? 19.385 81.359 59.790 1.00 22.70 72 ALA B CA 1
ATOM 2518 C C . ALA B 1 72 ? 19.133 80.511 61.029 1.00 22.32 72 ALA B C 1
ATOM 2519 O O . ALA B 1 72 ? 18.988 81.023 62.134 1.00 21.94 72 ALA B O 1
ATOM 2521 N N . VAL B 1 73 ? 19.104 79.201 60.828 1.00 22.23 73 VAL B N 1
ATOM 2522 C CA . VAL B 1 73 ? 19.010 78.249 61.912 1.00 22.34 73 VAL B CA 1
ATOM 2523 C C . VAL B 1 73 ? 20.163 78.409 62.926 1.00 22.77 73 VAL B C 1
ATOM 2524 O O . VAL B 1 73 ? 19.922 78.535 64.124 1.00 22.63 73 VAL B O 1
ATOM 2528 N N . TYR B 1 74 ? 21.398 78.385 62.445 1.00 23.30 74 TYR B N 1
ATOM 2529 C CA . TYR B 1 74 ? 22.551 78.559 63.328 1.00 24.10 74 TYR B CA 1
ATOM 2530 C C . TYR B 1 74 ? 22.600 79.915 64.027 1.00 23.58 74 TYR B C 1
ATOM 2531 O O . TYR B 1 74 ? 22.955 79.993 65.192 1.00 23.34 74 TYR B O 1
ATOM 2540 N N . ALA B 1 75 ? 22.217 80.972 63.324 1.00 23.30 75 ALA B N 1
ATOM 2541 C CA . ALA B 1 75 ? 22.183 82.299 63.926 1.00 23.55 75 ALA B CA 1
ATOM 2542 C C . ALA B 1 75 ? 21.278 82.316 65.140 1.00 23.40 75 ALA B C 1
ATOM 2543 O O . ALA B 1 75 ? 21.591 82.932 66.144 1.00 23.46 75 ALA B O 1
ATOM 2545 N N . ILE B 1 76 ? 20.143 81.638 65.044 1.00 23.20 76 ILE B N 1
ATOM 2546 C CA . ILE B 1 76 ? 19.212 81.592 66.159 1.00 23.37 76 ILE B CA 1
ATOM 2547 C C . ILE B 1 76 ? 19.681 80.624 67.257 1.00 23.58 76 ILE B C 1
ATOM 2548 O O . ILE B 1 76 ? 19.571 80.941 68.435 1.00 23.97 76 ILE B O 1
ATOM 2553 N N . LEU B 1 77 ? 20.214 79.460 66.885 1.00 23.71 77 LEU B N 1
ATOM 2554 C CA . LEU B 1 77 ? 20.479 78.407 67.869 1.00 23.93 77 LEU B CA 1
ATOM 2555 C C . LEU B 1 77 ? 21.880 78.426 68.498 1.00 24.67 77 LEU B C 1
ATOM 2556 O O . LEU B 1 77 ? 22.025 78.036 69.656 1.00 24.27 77 LEU B O 1
ATOM 2561 N N . GLU B 1 78 ? 22.891 78.895 67.772 1.00 25.64 78 GLU B N 1
ATOM 2562 C CA . GLU B 1 78 ? 24.259 78.830 68.294 1.00 27.06 78 GLU B CA 1
ATOM 2563 C C . GLU B 1 78 ? 24.397 79.539 69.641 1.00 26.79 78 GLU B C 1
ATOM 2564 O O . GLU B 1 78 ? 25.006 79.000 70.551 1.00 26.61 78 GLU B O 1
ATOM 2570 N N . PRO B 1 79 ? 23.777 80.720 69.805 1.00 26.50 79 PRO B N 1
ATOM 2571 C CA . PRO B 1 79 ? 23.885 81.343 71.135 1.00 26.48 79 PRO B CA 1
ATOM 2572 C C . PRO B 1 79 ? 23.106 80.671 72.279 1.00 25.79 79 PRO B C 1
ATOM 2573 O O . PRO B 1 79 ? 23.303 81.028 73.437 1.00 26.00 79 PRO B O 1
ATOM 2577 N N . VAL B 1 80 ? 22.223 79.725 71.970 1.00 24.93 80 VAL B N 1
ATOM 2578 C CA . VAL B 1 80 ? 21.375 79.128 72.983 1.00 24.36 80 VAL B CA 1
ATOM 2579 C C . VAL B 1 80 ? 21.562 77.621 73.045 1.00 23.89 80 VAL B C 1
ATOM 2580 O O . VAL B 1 80 ? 20.635 76.886 73.385 1.00 23.40 80 VAL B O 1
ATOM 2584 N N . THR B 1 81 ? 22.754 77.134 72.741 1.00 23.58 81 THR B N 1
ATOM 2585 C CA . THR B 1 81 ? 22.933 75.689 72.711 1.00 23.37 81 THR B CA 1
ATOM 2586 C C . THR B 1 81 ? 22.718 75.048 74.079 1.00 23.35 81 THR B C 1
ATOM 2587 O O . THR B 1 81 ? 22.320 73.895 74.152 1.00 23.55 81 THR B O 1
ATOM 2591 N N . GLY B 1 82 ? 22.961 75.787 75.158 1.00 23.25 82 GLY B N 1
ATOM 2592 C CA . GLY B 1 82 ? 22.701 75.276 76.492 1.00 23.37 82 GLY B CA 1
ATOM 2593 C C . GLY B 1 82 ? 21.225 74.957 76.700 1.00 23.13 82 GLY B C 1
ATOM 2594 O O . GLY B 1 82 ? 20.870 74.189 77.586 1.00 23.27 82 GLY B O 1
ATOM 2595 N N . SER B 1 83 ? 20.356 75.535 75.886 1.00 22.90 83 SER B N 1
ATOM 2596 C CA . SER B 1 83 ? 18.938 75.235 76.003 1.00 22.87 83 SER B CA 1
ATOM 2597 C C . SER B 1 83 ? 18.492 74.069 75.119 1.00 22.90 83 SER B C 1
ATOM 2598 O O . SER B 1 83 ? 17.296 73.746 75.104 1.00 22.58 83 SER B O 1
ATOM 2601 N N . LEU B 1 84 ? 19.406 73.424 74.393 1.00 23.09 84 LEU B N 1
ATOM 2602 C CA . LEU B 1 84 ? 18.992 72.393 73.415 1.00 23.40 84 LEU B CA 1
ATOM 2603 C C . LEU B 1 84 ? 18.861 70.982 73.988 1.00 23.86 84 LEU B C 1
ATOM 2604 O O . LEU B 1 84 ? 18.359 70.083 73.309 1.00 24.01 84 LEU B O 1
ATOM 2609 N N . SER B 1 85 ? 19.284 70.799 75.233 1.00 24.28 85 SER B N 1
ATOM 2610 C CA . SER B 1 85 ? 19.338 69.481 75.841 1.00 24.92 85 SER B CA 1
ATOM 2611 C C . SER B 1 85 ? 17.950 68.848 75.903 1.00 25.03 85 SER B C 1
ATOM 2612 O O . SER B 1 85 ? 17.022 69.478 76.392 1.00 24.79 85 SER B O 1
ATOM 2615 N N . GLY B 1 86 ? 17.823 67.631 75.371 1.00 25.17 86 GLY B N 1
ATOM 2616 C CA . GLY B 1 86 ? 16.562 66.900 75.406 1.00 25.24 86 GLY B CA 1
ATOM 2617 C C . GLY B 1 86 ? 15.537 67.363 74.397 1.00 24.83 86 GLY B C 1
ATOM 2618 O O . GLY B 1 86 ? 14.398 66.899 74.426 1.00 25.15 86 GLY B O 1
ATOM 2619 N N . LYS B 1 87 ? 15.917 68.264 73.493 1.00 24.27 87 LYS B N 1
ATOM 2620 C CA . LYS B 1 87 ? 14.984 68.728 72.460 1.00 23.79 87 LYS B CA 1
ATOM 2621 C C . LYS B 1 87 ? 15.040 67.868 71.205 1.00 23.80 87 LYS B C 1
ATOM 2622 O O . LYS B 1 87 ? 16.042 67.208 70.908 1.00 23.87 87 LYS B O 1
ATOM 2628 N N . VAL B 1 88 ? 13.944 67.913 70.464 1.00 23.81 88 VAL B N 1
ATOM 2629 C CA . VAL B 1 88 ? 13.845 67.311 69.152 1.00 23.83 88 VAL B CA 1
ATOM 2630 C C . VAL B 1 88 ? 13.610 68.454 68.188 1.00 23.44 88 VAL B C 1
ATOM 2631 O O . VAL B 1 88 ? 12.591 69.135 68.245 1.00 23.20 88 VAL B O 1
ATOM 2635 N N . ILE B 1 89 ? 14.587 68.691 67.331 1.00 23.30 89 ILE B N 1
ATOM 2636 C CA . ILE B 1 89 ? 14.472 69.733 66.336 1.00 23.06 89 ILE B CA 1
ATOM 2637 C C . ILE B 1 89 ? 13.951 69.153 65.033 1.00 22.99 89 ILE B C 1
ATOM 2638 O O . ILE B 1 89 ? 14.615 68.337 64.401 1.00 23.06 89 ILE B O 1
ATOM 2643 N N . ALA B 1 90 ? 12.753 69.557 64.651 1.00 22.68 90 ALA B N 1
ATOM 2644 C CA . ALA B 1 90 ? 12.186 69.215 63.356 1.00 22.65 90 ALA B CA 1
ATOM 2645 C C . ALA B 1 90 ? 12.506 70.388 62.444 1.00 22.39 90 ALA B C 1
ATOM 2646 O O . ALA B 1 90 ? 11.792 71.390 62.420 1.00 22.09 90 ALA B O 1
ATOM 2648 N N . ASN B 1 91 ? 13.662 70.292 61.786 1.00 22.55 91 ASN B N 1
ATOM 2649 C CA . ASN B 1 91 ? 14.170 71.354 60.940 1.00 22.49 91 ASN B CA 1
ATOM 2650 C C . ASN B 1 91 ? 13.578 71.282 59.530 1.00 22.79 91 ASN B C 1
ATOM 2651 O O . ASN B 1 91 ? 13.987 70.448 58.728 1.00 22.47 91 ASN B O 1
ATOM 2656 N N . LEU B 1 92 ? 12.583 72.143 59.266 1.00 23.25 92 LEU B N 1
ATOM 2657 C CA . LEU B 1 92 ? 11.863 72.176 57.997 1.00 23.78 92 LEU B CA 1
ATOM 2658 C C . LEU B 1 92 ? 12.382 73.290 57.094 1.00 24.16 92 LEU B C 1
ATOM 2659 O O . LEU B 1 92 ? 11.727 73.655 56.121 1.00 24.34 92 LEU B O 1
ATOM 2664 N N . SER B 1 93 ? 13.579 73.800 57.392 1.00 24.67 93 SER B N 1
ATOM 2665 C CA . SER B 1 93 ? 14.235 74.803 56.561 1.00 25.26 93 SER B CA 1
ATOM 2666 C C . SER B 1 93 ? 14.953 74.123 55.361 1.00 26.05 93 SER B C 1
ATOM 2667 O O . SER B 1 93 ? 15.636 73.134 55.574 1.00 26.82 93 SER B O 1
ATOM 2670 N N . SER B 1 94 ? 14.851 74.665 54.139 1.00 26.61 94 SER B N 1
ATOM 2671 C CA . SER B 1 94 ? 15.582 74.144 52.934 1.00 27.04 94 SER B CA 1
ATOM 2672 C C . SER B 1 94 ? 17.077 74.319 53.021 1.00 26.92 94 SER B C 1
ATOM 2673 O O . SER B 1 94 ? 17.540 75.412 53.288 1.00 27.06 94 SER B O 1
ATOM 2676 N N . ASP B 1 95 ? 17.827 73.246 52.772 1.00 26.60 95 ASP B N 1
ATOM 2677 C CA . ASP B 1 95 ? 19.242 73.358 52.532 1.00 26.31 95 ASP B CA 1
ATOM 2678 C C . ASP B 1 95 ? 19.752 72.007 52.030 1.00 25.28 95 ASP B C 1
ATOM 2679 O O . ASP B 1 95 ? 18.969 71.091 51.772 1.00 24.33 95 ASP B O 1
ATOM 2684 N N . THR B 1 96 ? 21.060 71.893 51.865 1.00 24.15 96 THR B N 1
ATOM 2685 C CA . THR B 1 96 ? 21.621 70.763 51.169 1.00 23.80 96 THR B CA 1
ATOM 2686 C C . THR B 1 96 ? 21.694 69.556 52.077 1.00 23.50 96 THR B C 1
ATOM 2687 O O . THR B 1 96 ? 21.734 69.709 53.291 1.00 23.05 96 THR B O 1
ATOM 2691 N N . PRO B 1 97 ? 21.727 68.357 51.478 1.00 23.55 97 PRO B N 1
ATOM 2692 C CA . PRO B 1 97 ? 21.915 67.143 52.247 1.00 23.75 97 PRO B CA 1
ATOM 2693 C C . PRO B 1 97 ? 23.147 67.228 53.147 1.00 24.03 97 PRO B C 1
ATOM 2694 O O . PRO B 1 97 ? 23.079 66.827 54.300 1.00 23.74 97 PRO B O 1
ATOM 2698 N N . ASP B 1 98 ? 24.262 67.749 52.649 1.00 24.53 98 ASP B N 1
ATOM 2699 C CA . ASP B 1 98 ? 25.443 67.818 53.496 1.00 25.25 98 ASP B CA 1
ATOM 2700 C C . ASP B 1 98 ? 25.279 68.779 54.666 1.00 24.94 98 ASP B C 1
ATOM 2701 O O . ASP B 1 98 ? 25.780 68.496 55.743 1.00 24.93 98 ASP B O 1
ATOM 2706 N N . LYS B 1 99 ? 24.576 69.896 54.475 1.00 24.78 99 LYS B N 1
ATOM 2707 C CA . LYS B 1 99 ? 24.242 70.773 55.615 1.00 24.88 99 LYS B CA 1
ATOM 2708 C C . LYS B 1 99 ? 23.362 70.067 56.646 1.00 24.23 99 LYS B C 1
ATOM 2709 O O . LYS B 1 99 ? 23.559 70.234 57.842 1.00 24.01 99 LYS B O 1
ATOM 2715 N N . ALA B 1 100 ? 22.370 69.304 56.179 1.00 23.89 100 ALA B N 1
ATOM 2716 C CA . ALA B 1 100 ? 21.501 68.523 57.070 1.00 23.50 100 ALA B CA 1
ATOM 2717 C C . ALA B 1 100 ? 22.321 67.529 57.911 1.00 23.69 100 ALA B C 1
ATOM 2718 O O . ALA B 1 100 ? 22.095 67.372 59.116 1.00 23.73 100 ALA B O 1
ATOM 2720 N N . ARG B 1 101 ? 23.279 66.868 57.267 1.00 23.98 101 ARG B N 1
ATOM 2721 C CA . ARG B 1 101 ? 24.116 65.886 57.953 1.00 24.40 101 ARG B CA 1
ATOM 2722 C C . ARG B 1 101 ? 24.935 66.570 59.035 1.00 24.69 101 ARG B C 1
ATOM 2723 O O . ARG B 1 101 ? 25.043 66.075 60.158 1.00 25.00 101 ARG B O 1
ATOM 2731 N N . GLU B 1 102 ? 25.486 67.730 58.701 1.00 24.78 102 GLU B N 1
ATOM 2732 C CA . GLU B 1 102 ? 26.276 68.498 59.645 1.00 25.16 102 GLU B CA 1
ATOM 2733 C C . GLU B 1 102 ? 25.416 68.978 60.812 1.00 24.45 102 GLU B C 1
ATOM 2734 O O . GLU B 1 102 ? 25.826 68.942 61.965 1.00 24.15 102 GLU B O 1
ATOM 2740 N N . ALA B 1 103 ? 24.210 69.446 60.502 1.00 23.78 103 ALA B N 1
ATOM 2741 C CA . ALA B 1 103 ? 23.324 69.946 61.536 1.00 23.37 103 ALA B CA 1
ATOM 2742 C C . ALA B 1 103 ? 22.909 68.867 62.518 1.00 23.39 103 ALA B C 1
ATOM 2743 O O . ALA B 1 103 ? 22.827 69.129 63.720 1.00 23.33 103 ALA B O 1
ATOM 2745 N N . ALA B 1 104 ? 22.650 67.661 62.019 1.00 23.72 104 ALA B N 1
ATOM 2746 C CA . ALA B 1 104 ? 22.296 66.527 62.888 1.00 24.09 104 ALA B CA 1
ATOM 2747 C C . ALA B 1 104 ? 23.404 66.211 63.905 1.00 24.76 104 ALA B C 1
ATOM 2748 O O . ALA B 1 104 ? 23.137 66.019 65.106 1.00 24.91 104 ALA B O 1
ATOM 2750 N N . LYS B 1 105 ? 24.641 66.176 63.412 1.00 25.26 105 LYS B N 1
ATOM 2751 C CA . LYS B 1 105 ? 25.812 66.001 64.262 1.00 26.10 105 LYS B CA 1
ATOM 2752 C C . LYS B 1 105 ? 25.956 67.113 65.308 1.00 25.87 105 LYS B C 1
ATOM 2753 O O . LYS B 1 105 ? 26.252 66.862 66.474 1.00 26.35 105 LYS B O 1
ATOM 2759 N N . TRP B 1 106 ? 25.842 68.348 64.866 1.00 25.33 106 TRP B N 1
ATOM 2760 C CA . TRP B 1 106 ? 25.945 69.484 65.760 1.00 25.34 106 TRP B CA 1
ATOM 2761 C C . TRP B 1 106 ? 24.856 69.450 66.844 1.00 24.82 106 TRP B C 1
ATOM 2762 O O . TRP B 1 106 ? 25.130 69.707 68.030 1.00 24.65 106 TRP B O 1
ATOM 2773 N N . ALA B 1 107 ? 23.610 69.151 66.451 1.00 24.34 107 ALA B N 1
ATOM 2774 C CA . ALA B 1 107 ? 22.534 69.071 67.423 1.00 23.85 107 ALA B CA 1
ATOM 2775 C C . ALA B 1 107 ? 22.874 68.056 68.500 1.00 24.27 107 ALA B C 1
ATOM 2776 O O . ALA B 1 107 ? 22.681 68.324 69.689 1.00 24.10 107 ALA B O 1
ATOM 2778 N N . ALA B 1 108 ? 23.379 66.897 68.082 1.00 25.01 108 ALA B N 1
ATOM 2779 C CA . ALA B 1 108 ? 23.708 65.790 69.002 1.00 25.93 108 ALA B CA 1
ATOM 2780 C C . ALA B 1 108 ? 24.849 66.149 69.975 1.00 26.94 108 ALA B C 1
ATOM 2781 O O . ALA B 1 108 ? 24.828 65.763 71.142 1.00 26.76 108 ALA B O 1
ATOM 2783 N N . LYS B 1 109 ? 25.819 66.914 69.494 1.00 27.88 109 LYS B N 1
ATOM 2784 C CA . LYS B 1 109 ? 26.831 67.515 70.358 1.00 29.35 109 LYS B CA 1
ATOM 2785 C C . LYS B 1 109 ? 26.209 68.287 71.529 1.00 28.94 109 LYS B C 1
ATOM 2786 O O . LYS B 1 109 ? 26.742 68.275 72.632 1.00 29.01 109 LYS B O 1
ATOM 2792 N N . HIS B 1 110 ? 25.057 68.924 71.299 1.00 27.71 110 HIS B N 1
ATOM 2793 C CA . HIS B 1 110 ? 24.407 69.721 72.330 1.00 27.42 110 HIS B CA 1
ATOM 2794 C C . HIS B 1 110 ? 23.172 69.060 72.925 1.00 26.81 110 HIS B C 1
ATOM 2795 O O . HIS B 1 110 ? 22.380 69.708 73.580 1.00 26.76 110 HIS B O 1
ATOM 2802 N N . GLY B 1 111 ? 23.048 67.751 72.724 1.00 26.61 111 GLY B N 1
ATOM 2803 C CA . GLY B 1 111 ? 22.082 66.946 73.438 1.00 26.56 111 GLY B CA 1
ATOM 2804 C C . GLY B 1 111 ? 20.689 66.936 72.833 1.00 25.95 111 GLY B C 1
ATOM 2805 O O . GLY B 1 111 ? 19.748 66.604 73.531 1.00 26.47 111 GLY B O 1
ATOM 2806 N N . ALA B 1 112 ? 20.561 67.327 71.562 1.00 25.39 112 ALA B N 1
ATOM 2807 C CA . ALA B 1 112 ? 19.273 67.373 70.859 1.00 25.27 112 ALA B CA 1
ATOM 2808 C C . ALA B 1 112 ? 19.299 66.372 69.712 1.00 25.40 112 ALA B C 1
ATOM 2809 O O . ALA B 1 112 ? 20.375 66.017 69.219 1.00 25.95 112 ALA B O 1
ATOM 2811 N N . LYS B 1 113 ? 18.115 65.919 69.327 1.00 25.40 113 LYS B N 1
ATOM 2812 C CA . LYS B 1 113 ? 17.881 65.065 68.160 1.00 25.52 113 LYS B CA 1
ATOM 2813 C C . LYS B 1 113 ? 17.421 65.933 67.008 1.00 24.62 113 LYS B C 1
ATOM 2814 O O . LYS B 1 113 ? 16.771 66.951 67.225 1.00 24.42 113 LYS B O 1
ATOM 2820 N N . HIS B 1 114 ? 17.707 65.516 65.787 1.00 24.15 114 HIS B N 1
ATOM 2821 C CA . HIS B 1 114 ? 17.406 66.326 64.622 1.00 23.37 114 HIS B CA 1
ATOM 2822 C C . HIS B 1 114 ? 16.642 65.508 63.621 1.00 23.37 114 HIS B C 1
ATOM 2823 O O . HIS B 1 114 ? 17.097 64.440 63.227 1.00 23.81 114 HIS B O 1
ATOM 2830 N N . LEU B 1 115 ? 15.477 66.017 63.233 1.00 22.89 115 LEU B N 1
ATOM 2831 C CA . LEU B 1 115 ? 14.681 65.481 62.124 1.00 22.79 115 LEU B CA 1
ATOM 2832 C C . LEU B 1 115 ? 14.718 66.467 60.981 1.00 22.08 115 LEU B C 1
ATOM 2833 O O . LEU B 1 115 ? 14.385 67.648 61.140 1.00 21.70 115 LEU B O 1
ATOM 2838 N N . THR B 1 116 ? 15.104 65.968 59.825 1.00 21.88 116 THR B N 1
ATOM 2839 C CA . THR B 1 116 ? 15.109 66.757 58.614 1.00 21.61 116 THR B CA 1
ATOM 2840 C C . THR B 1 116 ? 13.738 66.636 57.942 1.00 21.70 116 THR B C 1
ATOM 2841 O O . THR B 1 116 ? 13.256 65.524 57.663 1.00 21.83 116 THR B O 1
ATOM 2845 N N . GLY B 1 117 ? 13.135 67.789 57.669 1.00 21.61 117 GLY B N 1
ATOM 2846 C CA . GLY B 1 117 ? 11.861 67.857 56.953 1.00 21.84 117 GLY B CA 1
ATOM 2847 C C . GLY B 1 117 ? 12.014 68.598 55.641 1.00 21.75 117 GLY B C 1
ATOM 2848 O O . GLY B 1 117 ? 12.583 69.683 55.610 1.00 21.67 117 GLY B O 1
ATOM 2849 N N . GLY B 1 118 ? 11.521 68.005 54.554 1.00 22.12 118 GLY B N 1
ATOM 2850 C CA . GLY B 1 118 ? 11.428 68.690 53.253 1.00 22.07 118 GLY B CA 1
ATOM 2851 C C . GLY B 1 118 ? 9.958 68.876 52.850 1.00 22.50 118 GLY B C 1
ATOM 2852 O O . GLY B 1 118 ? 9.316 67.928 52.390 1.00 22.63 118 GLY B O 1
ATOM 2853 N N . VAL B 1 119 ? 9.435 70.081 53.056 1.00 22.73 119 VAL B N 1
ATOM 2854 C CA . VAL B 1 119 ? 8.000 70.361 52.840 1.00 23.46 119 VAL B CA 1
ATOM 2855 C C . VAL B 1 119 ? 7.772 70.454 51.340 1.00 23.74 119 VAL B C 1
ATOM 2856 O O . VAL B 1 119 ? 8.517 71.132 50.639 1.00 23.97 119 VAL B O 1
ATOM 2860 N N . GLN B 1 120 ? 6.778 69.738 50.837 1.00 24.50 120 GLN B N 1
ATOM 2861 C CA . GLN B 1 120 ? 6.618 69.615 49.394 1.00 24.91 120 GLN B CA 1
ATOM 2862 C C . GLN B 1 120 ? 5.684 70.642 48.791 1.00 25.43 120 GLN B C 1
ATOM 2863 O O . GLN B 1 120 ? 5.544 70.679 47.565 1.00 25.52 120 GLN B O 1
ATOM 2869 N N . VAL B 1 121 ? 5.066 71.463 49.639 1.00 25.56 121 VAL B N 1
ATOM 2870 C CA . VAL B 1 121 ? 4.004 72.349 49.236 1.00 26.08 121 VAL B CA 1
ATOM 2871 C C . VAL B 1 121 ? 4.227 73.761 49.758 1.00 26.28 121 VAL B C 1
ATOM 2872 O O . VAL B 1 121 ? 4.872 73.954 50.775 1.00 25.75 121 VAL B O 1
ATOM 2876 N N . PRO B 1 122 ? 3.634 74.758 49.080 1.00 27.07 122 PRO B N 1
ATOM 2877 C CA . PRO B 1 122 ? 3.628 76.123 49.609 1.00 27.20 122 PRO B CA 1
ATOM 2878 C C . PRO B 1 122 ? 2.642 76.301 50.793 1.00 27.65 122 PRO B C 1
ATOM 2879 O O . PRO B 1 122 ? 1.746 75.460 51.019 1.00 27.65 122 PRO B O 1
ATOM 2883 N N . PRO B 1 123 ? 2.790 77.407 51.538 1.00 27.67 123 PRO B N 1
ATOM 2884 C CA . PRO B 1 123 ? 2.037 77.586 52.774 1.00 27.96 123 PRO B CA 1
ATOM 2885 C C . PRO B 1 123 ? 0.523 77.380 52.719 1.00 28.47 123 PRO B C 1
ATOM 2886 O O . PRO B 1 123 ? -0.010 76.801 53.654 1.00 29.19 123 PRO B O 1
ATOM 2890 N N . PRO B 1 124 ? -0.169 77.820 51.644 1.00 28.72 124 PRO B N 1
ATOM 2891 C CA . PRO B 1 124 ? -1.622 77.599 51.696 1.00 29.28 124 PRO B CA 1
ATOM 2892 C C . PRO B 1 124 ? -2.059 76.134 51.670 1.00 29.08 124 PRO B C 1
ATOM 2893 O O . PRO B 1 124 ? -3.233 75.868 51.911 1.00 29.28 124 PRO B O 1
ATOM 2897 N N . LEU B 1 125 ? -1.145 75.195 51.392 1.00 28.28 125 LEU B N 1
ATOM 2898 C CA . LEU B 1 125 ? -1.503 73.772 51.377 1.00 28.42 125 LEU B CA 1
ATOM 2899 C C . LEU B 1 125 ? -1.167 73.029 52.659 1.00 28.10 125 LEU B C 1
ATOM 2900 O O . LEU B 1 125 ? -1.541 71.855 52.816 1.00 28.30 125 LEU B O 1
ATOM 2905 N N . ILE B 1 126 ? -0.538 73.720 53.601 1.00 27.75 126 ILE B N 1
ATOM 2906 C CA . ILE B 1 126 ? -0.305 73.152 54.921 1.00 27.89 126 ILE B CA 1
ATOM 2907 C C . ILE B 1 126 ? -1.672 72.844 55.518 1.00 29.15 126 ILE B C 1
ATOM 2908 O O . ILE B 1 126 ? -2.584 73.645 55.407 1.00 29.50 126 ILE B O 1
ATOM 2913 N N . GLY B 1 127 ? -1.816 71.681 56.141 1.00 30.03 127 GLY B N 1
ATOM 2914 C CA . GLY B 1 127 ? -3.097 71.299 56.740 1.00 31.63 127 GLY B CA 1
ATOM 2915 C C . GLY B 1 127 ? -4.108 70.716 55.767 1.00 33.25 127 GLY B C 1
ATOM 2916 O O . GLY B 1 127 ? -5.224 70.403 56.162 1.00 34.29 127 GLY B O 1
ATOM 2917 N N . LYS B 1 128 ? -3.744 70.601 54.489 1.00 34.41 128 LYS B N 1
ATOM 2918 C CA . LYS B 1 128 ? -4.618 69.976 53.513 1.00 36.27 128 LYS B CA 1
ATOM 2919 C C . LYS B 1 128 ? -4.220 68.529 53.276 1.00 37.14 128 LYS B C 1
ATOM 2920 O O . LYS B 1 128 ? -3.024 68.179 53.368 1.00 36.85 128 LYS B O 1
ATOM 2926 N N . PRO B 1 129 ? -5.219 67.682 52.959 1.00 38.83 129 PRO B N 1
ATOM 2927 C CA . PRO B 1 129 ? -5.058 66.224 52.900 1.00 39.49 129 PRO B CA 1
ATOM 2928 C C . PRO B 1 129 ? -3.999 65.715 51.935 1.00 38.41 129 PRO B C 1
ATOM 2929 O O . PRO B 1 129 ? -3.307 64.751 52.247 1.00 39.29 129 PRO B O 1
ATOM 2933 N N . GLU B 1 130 ? -3.865 66.347 50.778 1.00 37.81 130 GLU B N 1
ATOM 2934 C CA . GLU B 1 130 ? -2.937 65.855 49.773 1.00 37.35 130 GLU B CA 1
ATOM 2935 C C . GLU B 1 130 ? -1.487 66.378 49.978 1.00 34.27 130 GLU B C 1
ATOM 2936 O O . GLU B 1 130 ? -0.588 66.056 49.209 1.00 33.83 130 GLU B O 1
ATOM 2942 N N . SER B 1 131 ? -1.251 67.124 51.054 1.00 31.70 131 SER B N 1
ATOM 2943 C CA . SER B 1 131 ? 0.071 67.670 51.332 1.00 29.70 131 SER B CA 1
ATOM 2944 C C . SER B 1 131 ? 0.978 66.663 52.001 1.00 28.08 131 SER B C 1
ATOM 2945 O O . SER B 1 131 ? 0.532 65.861 52.815 1.00 27.66 131 SER B O 1
ATOM 2948 N N . SER B 1 132 ? 2.267 66.741 51.673 1.00 26.59 132 SER B N 1
ATOM 2949 C CA . SER B 1 132 ? 3.242 65.814 52.245 1.00 25.80 132 SER B CA 1
ATOM 2950 C C . SER B 1 132 ? 4.596 66.492 52.483 1.00 24.58 132 SER B C 1
ATOM 2951 O O . SER B 1 132 ? 4.885 67.537 51.898 1.00 23.86 132 SER B O 1
ATOM 2954 N N . THR B 1 133 ? 5.341 65.921 53.429 1.00 24.14 133 THR B N 1
ATOM 2955 C CA . THR B 1 133 ? 6.668 66.358 53.808 1.00 23.43 133 THR B CA 1
ATOM 2956 C C . THR B 1 133 ? 7.547 65.113 53.900 1.00 23.33 133 THR B C 1
ATOM 2957 O O . THR B 1 133 ? 7.171 64.110 54.518 1.00 23.75 133 THR B O 1
ATOM 2961 N N . TYR B 1 134 ? 8.716 65.186 53.284 1.00 22.93 134 TYR B N 1
ATOM 2962 C CA . TYR B 1 134 ? 9.772 64.172 53.474 1.00 22.93 134 TYR B CA 1
ATOM 2963 C C . TYR B 1 134 ? 10.413 64.316 54.842 1.00 22.62 134 TYR B C 1
ATOM 2964 O O . TYR B 1 134 ? 10.750 65.428 55.239 1.00 22.46 134 TYR B O 1
ATOM 2973 N N . TYR B 1 135 ? 10.631 63.199 55.540 1.00 22.78 135 TYR B N 1
ATOM 2974 C CA . TYR B 1 135 ? 11.317 63.220 56.832 1.00 22.58 135 TYR B CA 1
ATOM 2975 C C . TYR B 1 135 ? 12.448 62.219 56.836 1.00 22.78 135 TYR B C 1
ATOM 2976 O O . TYR B 1 135 ? 12.337 61.149 56.232 1.00 23.26 135 TYR B O 1
ATOM 2985 N N . SER B 1 136 ? 13.551 62.589 57.480 1.00 22.60 136 SER B N 1
ATOM 2986 C CA . SER B 1 136 ? 14.639 61.659 57.720 1.00 22.82 136 SER B CA 1
ATOM 2987 C C . SER B 1 136 ? 15.332 61.994 59.039 1.00 22.87 136 SER B C 1
ATOM 2988 O O . SER B 1 136 ? 15.271 63.122 59.527 1.00 22.42 136 SER B O 1
ATOM 2991 N N . GLY B 1 137 ? 16.003 60.994 59.595 1.00 23.49 137 GLY B N 1
ATOM 2992 C CA . GLY B 1 137 ? 16.553 61.091 60.938 1.00 23.80 137 GLY B CA 1
ATOM 2993 C C . GLY B 1 137 ? 16.262 59.839 61.739 1.00 24.58 137 GLY B C 1
ATOM 2994 O O . GLY B 1 137 ? 15.791 58.841 61.195 1.00 25.14 137 GLY B O 1
ATOM 2995 N N . PRO B 1 138 ? 16.537 59.875 63.043 1.00 25.03 138 PRO B N 1
ATOM 2996 C CA . PRO B 1 138 ? 16.346 58.648 63.808 1.00 26.00 138 PRO B CA 1
ATOM 2997 C C . PRO B 1 138 ? 14.884 58.162 63.827 1.00 26.73 138 PRO B C 1
ATOM 2998 O O . PRO B 1 138 ? 13.955 58.927 64.110 1.00 26.26 138 PRO B O 1
ATOM 3002 N N . LYS B 1 139 ? 14.691 56.882 63.554 1.00 28.05 139 LYS B N 1
ATOM 3003 C CA . LYS B 1 139 ? 13.349 56.373 63.401 1.00 28.99 139 LYS B CA 1
ATOM 3004 C C . LYS B 1 139 ? 12.581 56.442 64.717 1.00 29.78 139 LYS B C 1
ATOM 3005 O O . LYS B 1 139 ? 11.411 56.798 64.708 1.00 29.57 139 LYS B O 1
ATOM 3011 N N . ASP B 1 140 ? 13.224 56.136 65.844 1.00 30.71 140 ASP B N 1
ATOM 3012 C CA . ASP B 1 140 ? 12.509 56.140 67.128 1.00 31.38 140 ASP B CA 1
ATOM 3013 C C . ASP B 1 140 ? 12.006 57.547 67.461 1.00 30.61 140 ASP B C 1
ATOM 3014 O O . ASP B 1 140 ? 10.873 57.732 67.916 1.00 30.75 140 ASP B O 1
ATOM 3019 N N . VAL B 1 141 ? 12.828 58.543 67.155 1.00 29.53 141 VAL B N 1
ATOM 3020 C CA . VAL B 1 141 ? 12.452 59.933 67.340 1.00 28.80 141 VAL B CA 1
ATOM 3021 C C . VAL B 1 141 ? 11.300 60.306 66.391 1.00 28.41 141 VAL B C 1
ATOM 3022 O O . VAL B 1 141 ? 10.356 60.966 66.797 1.00 28.51 141 VAL B O 1
ATOM 3026 N N . PHE B 1 142 ? 11.383 59.885 65.131 1.00 28.32 142 PHE B N 1
ATOM 3027 C CA . PHE B 1 142 ? 10.319 60.160 64.186 1.00 28.10 142 PHE B CA 1
ATOM 3028 C C . PHE B 1 142 ? 9.008 59.568 64.687 1.00 28.69 142 PHE B C 1
ATOM 3029 O O . PHE B 1 142 ? 8.010 60.264 64.707 1.00 28.52 142 PHE B O 1
ATOM 3037 N N . ASP B 1 143 ? 9.004 58.303 65.097 1.00 29.55 143 ASP B N 1
ATOM 3038 C CA . ASP B 1 143 ? 7.745 57.657 65.523 1.00 30.53 143 ASP B CA 1
ATOM 3039 C C . ASP B 1 143 ? 7.127 58.335 66.737 1.00 30.53 143 ASP B C 1
ATOM 3040 O O . ASP B 1 143 ? 5.916 58.462 66.825 1.00 30.59 143 ASP B O 1
ATOM 3045 N N . ALA B 1 144 ? 7.971 58.774 67.663 1.00 30.56 144 ALA B N 1
ATOM 3046 C CA . ALA B 1 144 ? 7.524 59.492 68.859 1.00 30.57 144 ALA B CA 1
ATOM 3047 C C . ALA B 1 144 ? 6.781 60.809 68.553 1.00 30.24 144 ALA B C 1
ATOM 3048 O O . ALA B 1 144 ? 5.882 61.184 69.293 1.00 30.70 144 ALA B O 1
ATOM 3050 N N . HIS B 1 145 ? 7.125 61.499 67.468 1.00 29.85 145 HIS B N 1
ATOM 3051 C CA . HIS B 1 145 ? 6.494 62.791 67.161 1.00 29.58 145 HIS B CA 1
ATOM 3052 C C . HIS B 1 145 ? 5.669 62.820 65.886 1.00 29.99 145 HIS B C 1
ATOM 3053 O O . HIS B 1 145 ? 5.096 63.862 65.535 1.00 29.34 145 HIS B O 1
ATOM 3060 N N . GLU B 1 146 ? 5.586 61.670 65.220 1.00 30.92 146 GLU B N 1
ATOM 3061 C CA . GLU B 1 146 ? 4.887 61.541 63.941 1.00 31.93 146 GLU B CA 1
ATOM 3062 C C . GLU B 1 146 ? 3.449 62.035 64.033 1.00 32.06 146 GLU B C 1
ATOM 3063 O O . GLU B 1 146 ? 2.980 62.706 63.123 1.00 31.38 146 GLU B O 1
ATOM 3069 N N . ASP B 1 147 ? 2.771 61.711 65.129 1.00 32.83 147 ASP B N 1
ATOM 3070 C CA . ASP B 1 147 ? 1.370 62.102 65.299 1.00 33.75 147 ASP B CA 1
ATOM 3071 C C . ASP B 1 147 ? 1.229 63.620 65.382 1.00 32.39 147 ASP B C 1
ATOM 3072 O O . ASP B 1 147 ? 0.242 64.164 64.923 1.00 32.48 147 ASP B O 1
ATOM 3077 N N . THR B 1 148 ? 2.225 64.316 65.925 1.00 30.69 148 THR B N 1
ATOM 3078 C CA . THR B 1 148 ? 2.203 65.774 65.910 1.00 29.70 148 THR B CA 1
ATOM 3079 C C . THR B 1 148 ? 2.586 66.344 64.530 1.00 28.83 148 THR B C 1
ATOM 3080 O O . THR B 1 148 ? 1.934 67.244 64.008 1.00 29.01 148 THR B O 1
ATOM 3084 N N . LEU B 1 149 ? 3.602 65.781 63.902 1.00 28.11 149 LEU B N 1
ATOM 3085 C CA . LEU B 1 149 ? 4.020 66.255 62.583 1.00 27.39 149 LEU B CA 1
ATOM 3086 C C . LEU B 1 149 ? 2.922 66.039 61.507 1.00 27.56 149 LEU B C 1
ATOM 3087 O O . LEU B 1 149 ? 2.765 66.850 60.598 1.00 26.75 149 LEU B O 1
ATOM 3092 N N . LYS B 1 150 ? 2.156 64.954 61.633 1.00 28.33 150 LYS B N 1
ATOM 3093 C CA . LYS B 1 150 ? 1.082 64.653 60.684 1.00 29.23 150 LYS B CA 1
ATOM 3094 C C . LYS B 1 150 ? -0.012 65.692 60.639 1.00 29.12 150 LYS B C 1
ATOM 3095 O O . LYS B 1 150 ? -0.844 65.688 59.723 1.00 29.87 150 LYS B O 1
ATOM 3101 N N . VAL B 1 151 ? -0.075 66.534 61.657 1.00 28.49 151 VAL B N 1
ATOM 3102 C CA . VAL B 1 151 ? -1.102 67.562 61.662 1.00 28.42 151 VAL B CA 1
ATOM 3103 C C . VAL B 1 151 ? -0.785 68.551 60.531 1.00 27.58 151 VAL B C 1
ATOM 3104 O O . VAL B 1 151 ? -1.681 69.078 59.891 1.00 27.39 151 VAL B O 1
ATOM 3108 N N . LEU B 1 152 ? 0.500 68.771 60.248 1.00 26.22 152 LEU B N 1
ATOM 3109 C CA . LEU B 1 152 ? 0.852 69.724 59.204 1.00 25.70 152 LEU B CA 1
ATOM 3110 C C . LEU B 1 152 ? 0.623 69.162 57.798 1.00 25.75 152 LEU B C 1
ATOM 3111 O O . LEU B 1 152 ? 0.106 69.847 56.903 1.00 25.79 152 LEU B O 1
ATOM 3116 N N . THR B 1 153 ? 1.090 67.939 57.593 1.00 25.73 153 THR B N 1
ATOM 3117 C CA . THR B 1 153 ? 1.071 67.288 56.293 1.00 25.85 153 THR B CA 1
ATOM 3118 C C . THR B 1 153 ? 1.168 65.790 56.580 1.00 26.00 153 THR B C 1
ATOM 3119 O O . THR B 1 153 ? 1.538 65.399 57.681 1.00 25.77 153 THR B O 1
ATOM 3123 N N . ASN B 1 154 ? 0.915 64.952 55.592 1.00 26.29 154 ASN B N 1
ATOM 3124 C CA . ASN B 1 154 ? 1.393 63.575 55.669 1.00 26.65 154 ASN B CA 1
ATOM 3125 C C . ASN B 1 154 ? 2.924 63.632 55.946 1.00 25.71 154 ASN B C 1
ATOM 3126 O O . ASN B 1 154 ? 3.614 64.558 55.493 1.00 25.18 154 ASN B O 1
ATOM 3131 N N . ALA B 1 155 ? 3.414 62.668 56.719 1.00 25.56 155 ALA B N 1
ATOM 3132 C CA . ALA B 1 155 ? 4.814 62.625 57.148 1.00 25.01 155 ALA B CA 1
ATOM 3133 C C . ALA B 1 155 ? 5.433 61.390 56.530 1.00 25.05 155 ALA B C 1
ATOM 3134 O O . ALA B 1 155 ? 5.096 60.272 56.907 1.00 25.54 155 ALA B O 1
ATOM 3136 N N . ASP B 1 156 ? 6.291 61.585 55.537 1.00 24.55 156 ASP B N 1
ATOM 3137 C CA . ASP B 1 156 ? 6.742 60.480 54.731 1.00 24.78 156 ASP B CA 1
ATOM 3138 C C . ASP B 1 156 ? 8.189 60.223 55.122 1.00 24.58 156 ASP B C 1
ATOM 3139 O O . ASP B 1 156 ? 9.072 60.943 54.681 1.00 23.93 156 ASP B O 1
ATOM 3144 N N . TYR B 1 157 ? 8.398 59.228 55.988 1.00 25.19 157 TYR B N 1
ATOM 3145 C CA . TYR B 1 157 ? 9.732 58.874 56.503 1.00 25.27 157 TYR B CA 1
ATOM 3146 C C . TYR B 1 157 ? 10.526 58.125 55.445 1.00 25.56 157 TYR B C 1
ATOM 3147 O O . TYR B 1 157 ? 10.057 57.126 54.903 1.00 26.10 157 TYR B O 1
ATOM 3156 N N . ARG B 1 158 ? 11.722 58.632 55.149 1.00 25.44 158 ARG B N 1
ATOM 3157 C CA . ARG B 1 158 ? 12.525 58.156 54.022 1.00 25.59 158 ARG B CA 1
ATOM 3158 C C . ARG B 1 158 ? 13.795 57.409 54.441 1.00 25.92 158 ARG B C 1
ATOM 3159 O O . ARG B 1 158 ? 14.440 56.812 53.589 1.00 26.02 158 ARG B O 1
ATOM 3167 N N . GLY B 1 159 ? 14.164 57.452 55.722 1.00 26.25 159 GLY B N 1
ATOM 3168 C CA . GLY B 1 159 ? 15.340 56.716 56.212 1.00 26.86 159 GLY B CA 1
ATOM 3169 C C . GLY B 1 159 ? 16.086 57.412 57.330 1.00 26.83 159 GLY B C 1
ATOM 3170 O O . GLY B 1 159 ? 15.712 58.491 57.751 1.00 26.13 159 GLY B O 1
ATOM 3171 N N . GLU B 1 160 ? 17.169 56.797 57.798 1.00 27.80 160 GLU B N 1
ATOM 3172 C CA . GLU B 1 160 ? 17.883 57.293 58.986 1.00 28.13 160 GLU B CA 1
ATOM 3173 C C . GLU B 1 160 ? 18.732 58.525 58.716 1.00 26.93 160 GLU B C 1
ATOM 3174 O O . GLU B 1 160 ? 18.774 59.458 59.515 1.00 26.28 160 GLU B O 1
ATOM 3180 N N . ASP B 1 161 ? 19.443 58.515 57.600 1.00 26.55 161 ASP B N 1
ATOM 3181 C CA . ASP B 1 161 ? 20.383 59.575 57.349 1.00 25.74 161 ASP B CA 1
ATOM 3182 C C . ASP B 1 161 ? 19.670 60.921 57.259 1.00 24.97 161 ASP B C 1
ATOM 3183 O O . ASP B 1 161 ? 18.670 61.097 56.535 1.00 24.40 161 ASP B O 1
ATOM 3188 N N . ALA B 1 162 ? 20.238 61.875 57.985 1.00 24.24 162 ALA B N 1
ATOM 3189 C CA . ALA B 1 162 ? 19.730 63.221 58.036 1.00 23.42 162 ALA B CA 1
ATOM 3190 C C . ALA B 1 162 ? 19.649 63.923 56.663 1.00 22.75 162 ALA B C 1
ATOM 3191 O O . ALA B 1 162 ? 18.804 64.795 56.468 1.00 22.08 162 ALA B O 1
ATOM 3193 N N . GLY B 1 163 ? 20.518 63.548 55.722 1.00 22.52 163 GLY B N 1
ATOM 3194 C CA . GLY B 1 163 ? 20.534 64.176 54.409 1.00 22.08 163 GLY B CA 1
ATOM 3195 C C . GLY B 1 163 ? 19.453 63.711 53.453 1.00 22.01 163 GLY B C 1
ATOM 3196 O O . GLY B 1 163 ? 19.184 64.395 52.462 1.00 21.99 163 GLY B O 1
ATOM 3197 N N . LEU B 1 164 ? 18.818 62.575 53.749 1.00 22.10 164 LEU B N 1
ATOM 3198 C CA . LEU B 1 164 ? 17.841 61.982 52.826 1.00 22.06 164 LEU B CA 1
ATOM 3199 C C . LEU B 1 164 ? 16.634 62.870 52.535 1.00 21.58 164 LEU B C 1
ATOM 3200 O O . LEU B 1 164 ? 16.301 63.064 51.373 1.00 21.41 164 LEU B O 1
ATOM 3205 N N . ALA B 1 165 ? 15.999 63.434 53.556 1.00 21.36 165 ALA B N 1
ATOM 3206 C CA . ALA B 1 165 ? 14.796 64.257 53.305 1.00 21.21 165 ALA B CA 1
ATOM 3207 C C . ALA B 1 165 ? 15.199 65.481 52.529 1.00 20.85 165 ALA B C 1
ATOM 3208 O O . ALA B 1 165 ? 14.442 65.959 51.697 1.00 20.55 165 ALA B O 1
ATOM 3210 N N . ALA B 1 166 ? 16.411 65.990 52.807 1.00 20.68 166 ALA B N 1
ATOM 3211 C CA . ALA B 1 166 ? 16.890 67.152 52.084 1.00 20.48 166 ALA B CA 1
ATOM 3212 C C . ALA B 1 166 ? 17.165 66.806 50.627 1.00 20.70 166 ALA B C 1
ATOM 3213 O O . ALA B 1 166 ? 16.920 67.623 49.757 1.00 20.63 166 ALA B O 1
ATOM 3215 N N . MET B 1 167 ? 17.643 65.592 50.363 1.00 21.29 167 MET B N 1
ATOM 3216 C CA . MET B 1 167 ? 17.933 65.149 49.004 1.00 21.66 167 MET B CA 1
ATOM 3217 C C . MET B 1 167 ? 16.637 65.107 48.212 1.00 21.13 167 MET B C 1
ATOM 3218 O O . MET B 1 167 ? 16.578 65.600 47.094 1.00 20.62 167 MET B O 1
ATOM 3223 N N . TYR B 1 168 ? 15.608 64.503 48.789 1.00 20.95 168 TYR B N 1
ATOM 3224 C CA . TYR B 1 168 ? 14.340 64.405 48.076 1.00 20.86 168 TYR B CA 1
ATOM 3225 C C . TYR B 1 168 ? 13.783 65.788 47.777 1.00 20.52 168 TYR B C 1
ATOM 3226 O O . TYR B 1 168 ? 13.282 66.030 46.684 1.00 20.44 168 TYR B O 1
ATOM 3235 N N . TYR B 1 169 ? 13.871 66.693 48.748 1.00 20.42 169 TYR B N 1
ATOM 3236 C CA . TYR B 1 169 ? 13.413 68.069 48.549 1.00 20.35 169 TYR B CA 1
ATOM 3237 C C . TYR B 1 169 ? 14.180 68.758 47.427 1.00 19.96 169 TYR B C 1
ATOM 3238 O O . TYR B 1 169 ? 13.582 69.357 46.544 1.00 19.77 169 TYR B O 1
ATOM 3247 N N . GLN B 1 170 ? 15.508 68.661 47.439 1.00 19.64 170 GLN B N 1
ATOM 3248 C CA . GLN B 1 170 ? 16.287 69.288 46.400 1.00 19.45 170 GLN B CA 1
ATOM 3249 C C . GLN B 1 170 ? 16.037 68.626 45.038 1.00 19.42 170 GLN B C 1
ATOM 3250 O O . GLN B 1 170 ? 16.170 69.279 44.023 1.00 19.11 170 GLN B O 1
ATOM 3256 N N . ALA B 1 171 ? 15.703 67.336 45.017 1.00 19.74 171 ALA B N 1
ATOM 3257 C CA . ALA B 1 171 ? 15.315 66.678 43.758 1.00 20.15 171 ALA B CA 1
ATOM 3258 C C . ALA B 1 171 ? 14.040 67.312 43.225 1.00 20.44 171 ALA B C 1
ATOM 3259 O O . ALA B 1 171 ? 13.929 67.625 42.041 1.00 20.25 171 ALA B O 1
ATOM 3261 N N . GLN B 1 172 ? 13.077 67.486 44.118 1.00 21.06 172 GLN B N 1
ATOM 3262 C CA . GLN B 1 172 ? 11.826 68.156 43.766 1.00 21.84 172 GLN B CA 1
ATOM 3263 C C . GLN B 1 172 ? 12.077 69.564 43.210 1.00 21.50 172 GLN B C 1
ATOM 3264 O O . GLN B 1 172 ? 11.497 69.945 42.206 1.00 21.65 172 GLN B O 1
ATOM 3270 N N . MET B 1 173 ? 12.977 70.320 43.838 1.00 21.40 173 MET B N 1
ATOM 3271 C CA . MET B 1 173 ? 13.235 71.681 43.409 1.00 21.18 173 MET B CA 1
ATOM 3272 C C . MET B 1 173 ? 14.039 71.702 42.110 1.00 20.78 173 MET B C 1
ATOM 3273 O O . MET B 1 173 ? 13.880 72.623 41.332 1.00 20.76 173 MET B O 1
ATOM 3278 N N . THR B 1 174 ? 14.838 70.665 41.843 1.00 20.31 174 THR B N 1
ATOM 3279 C CA . THR B 1 174 ? 15.526 70.536 40.552 1.00 20.12 174 THR B CA 1
ATOM 3280 C C . THR B 1 174 ? 14.532 70.520 39.380 1.00 20.23 174 THR B C 1
ATOM 3281 O O . THR B 1 174 ? 14.643 71.279 38.402 1.00 20.38 174 THR B O 1
ATOM 3285 N N . ILE B 1 175 ? 13.553 69.648 39.498 1.00 20.24 175 ILE B N 1
ATOM 3286 C CA . ILE B 1 175 ? 12.504 69.535 38.509 1.00 20.43 175 ILE B CA 1
ATOM 3287 C C . ILE B 1 175 ? 11.657 70.803 38.450 1.00 20.39 175 ILE B C 1
ATOM 3288 O O . ILE B 1 175 ? 11.335 71.281 37.361 1.00 20.48 175 ILE B O 1
ATOM 3293 N N . PHE B 1 176 ? 11.290 71.350 39.605 1.00 20.36 176 PHE B N 1
ATOM 3294 C CA . PHE B 1 176 ? 10.435 72.536 39.644 1.00 20.52 176 PHE B CA 1
ATOM 3295 C C . PHE B 1 176 ? 11.067 73.741 38.965 1.00 20.53 176 PHE B C 1
ATOM 3296 O O . PHE B 1 176 ? 10.465 74.340 38.077 1.00 20.63 176 PHE B O 1
ATOM 3304 N N . TRP B 1 177 ? 12.300 74.084 39.365 1.00 20.28 177 TRP B N 1
ATOM 3305 C CA . TRP B 1 177 ? 12.949 75.272 38.808 1.00 20.42 177 TRP B CA 1
ATOM 3306 C C . TRP B 1 177 ? 13.331 75.105 37.338 1.00 20.48 177 TRP B C 1
ATOM 3307 O O . TRP B 1 177 ? 13.209 76.040 36.556 1.00 20.60 177 TRP B O 1
ATOM 3318 N N . THR B 1 178 ? 13.796 73.920 36.973 1.00 20.54 178 THR B N 1
ATOM 3319 C CA . THR B 1 178 ? 14.139 73.660 35.594 1.00 20.84 178 THR B CA 1
ATOM 3320 C C . THR B 1 178 ? 12.900 73.757 34.697 1.00 21.27 178 THR B C 1
ATOM 3321 O O . THR B 1 178 ? 12.946 74.337 33.622 1.00 21.33 178 THR B O 1
ATOM 3325 N N . THR B 1 179 ? 11.789 73.205 35.148 1.00 21.55 179 THR B N 1
ATOM 3326 C CA . THR B 1 179 ? 10.576 73.241 34.368 1.00 22.15 179 THR B CA 1
ATOM 3327 C C . THR B 1 179 ? 10.070 74.665 34.270 1.00 22.56 179 THR B C 1
ATOM 3328 O O . THR B 1 179 ? 9.675 75.126 33.200 1.00 22.58 179 THR B O 1
ATOM 3332 N N . MET B 1 180 ? 10.132 75.369 35.389 1.00 22.86 180 MET B N 1
ATOM 3333 C CA . MET B 1 180 ? 9.750 76.760 35.404 1.00 23.70 180 MET B CA 1
ATOM 3334 C C . MET B 1 180 ? 10.562 77.563 34.382 1.00 22.68 180 MET B C 1
ATOM 3335 O O . MET B 1 180 ? 10.005 78.361 33.640 1.00 22.65 180 MET B O 1
ATOM 3340 N N . LEU B 1 181 ? 11.871 77.361 34.305 1.00 21.52 181 LEU B N 1
ATOM 3341 C CA . LEU B 1 181 ? 12.623 78.111 33.313 1.00 21.13 181 LEU B CA 1
ATOM 3342 C C . LEU B 1 181 ? 12.245 77.719 31.891 1.00 20.86 181 LEU B C 1
ATOM 3343 O O . LEU B 1 181 ? 12.235 78.561 31.027 1.00 20.95 181 LEU B O 1
ATOM 3348 N N . SER B 1 182 ? 11.946 76.453 31.637 1.00 20.51 182 SER B N 1
ATOM 3349 C CA . SER B 1 182 ? 11.608 76.032 30.277 1.00 20.57 182 SER B CA 1
ATOM 3350 C C . SER B 1 182 ? 10.289 76.684 29.838 1.00 21.04 182 SER B C 1
ATOM 3351 O O . SER B 1 182 ? 10.094 77.021 28.676 1.00 21.16 182 SER B O 1
ATOM 3354 N N . TYR B 1 183 ? 9.426 76.890 30.816 1.00 21.20 183 TYR B N 1
ATOM 3355 C CA . TYR B 1 183 ? 8.141 77.558 30.624 1.00 21.86 183 TYR B CA 1
ATOM 3356 C C . TYR B 1 183 ? 8.385 79.008 30.234 1.00 22.20 183 TYR B C 1
ATOM 3357 O O . TYR B 1 183 ? 7.960 79.460 29.180 1.00 22.54 183 TYR B O 1
ATOM 3366 N N . TYR B 1 184 ? 9.184 79.711 31.023 1.00 22.22 184 TYR B N 1
ATOM 3367 C CA . TYR B 1 184 ? 9.584 81.071 30.649 1.00 22.68 184 TYR B CA 1
ATOM 3368 C C . TYR B 1 184 ? 10.321 81.191 29.304 1.00 22.52 184 TYR B C 1
ATOM 3369 O O . TYR B 1 184 ? 10.131 82.169 28.579 1.00 22.78 184 TYR B O 1
ATOM 3378 N N . GLN B 1 185 ? 11.143 80.192 28.984 1.00 21.95 185 GLN B N 1
ATOM 3379 C CA . GLN B 1 185 ? 11.905 80.148 27.746 1.00 21.91 185 GLN B CA 1
ATOM 3380 C C . GLN B 1 185 ? 10.948 80.148 26.566 1.00 22.29 185 GLN B C 1
ATOM 3381 O O . GLN B 1 185 ? 11.164 80.827 25.582 1.00 22.50 185 GLN B O 1
ATOM 3387 N N . THR B 1 186 ? 9.870 79.388 26.692 1.00 22.41 186 THR B N 1
ATOM 3388 C CA . THR B 1 186 ? 8.881 79.300 25.667 1.00 22.85 186 THR B CA 1
ATOM 3389 C C . THR B 1 186 ? 8.154 80.636 25.467 1.00 23.48 186 THR B C 1
ATOM 3390 O O . THR B 1 186 ? 7.808 81.010 24.341 1.00 23.85 186 THR B O 1
ATOM 3394 N N . LEU B 1 187 ? 7.915 81.349 26.561 1.00 23.58 187 LEU B N 1
ATOM 3395 C CA . LEU B 1 187 ? 7.203 82.616 26.468 1.00 24.26 187 LEU B CA 1
ATOM 3396 C C . LEU B 1 187 ? 8.118 83.651 25.798 1.00 24.49 187 LEU B C 1
ATOM 3397 O O . LEU B 1 187 ? 7.672 84.450 24.981 1.00 25.19 187 LEU B O 1
ATOM 3402 N N . ALA B 1 188 ? 9.411 83.585 26.106 1.00 24.00 188 ALA B N 1
ATOM 3403 C CA . ALA B 1 188 ? 10.402 84.404 25.429 1.00 24.23 188 ALA B CA 1
ATOM 3404 C C . ALA B 1 188 ? 10.430 84.099 23.934 1.00 24.43 188 ALA B C 1
ATOM 3405 O O . ALA B 1 188 ? 10.359 85.008 23.117 1.00 25.03 188 ALA B O 1
ATOM 3407 N N . LEU B 1 189 ? 10.528 82.815 23.592 1.00 24.12 189 LEU B N 1
ATOM 3408 C CA . LEU B 1 189 ? 10.512 82.376 22.195 1.00 24.37 189 LEU B CA 1
ATOM 3409 C C . LEU B 1 189 ? 9.241 82.861 21.490 1.00 25.35 189 LEU B C 1
ATOM 3410 O O . LEU B 1 189 ? 9.293 83.355 20.372 1.00 25.72 189 LEU B O 1
ATOM 3415 N N . GLY B 1 190 ? 8.100 82.717 22.146 1.00 26.03 190 GLY B N 1
ATOM 3416 C CA . GLY B 1 190 ? 6.846 83.216 21.578 1.00 27.22 190 GLY B CA 1
ATOM 3417 C C . GLY B 1 190 ? 6.922 84.696 21.228 1.00 28.40 190 GLY B C 1
ATOM 3418 O O . GLY B 1 190 ? 6.591 85.110 20.106 1.00 28.98 190 GLY B O 1
ATOM 3419 N N . GLN B 1 191 ? 7.375 85.503 22.183 1.00 29.14 191 GLN B N 1
ATOM 3420 C CA . GLN B 1 191 ? 7.425 86.954 21.977 1.00 30.53 191 GLN B CA 1
ATOM 3421 C C . GLN B 1 191 ? 8.352 87.329 20.852 1.00 30.68 191 GLN B C 1
ATOM 3422 O O . GLN B 1 191 ? 8.030 88.199 20.058 1.00 31.40 191 GLN B O 1
ATOM 3428 N N . ALA B 1 192 ? 9.475 86.638 20.751 1.00 30.06 192 ALA B N 1
ATOM 3429 C CA . ALA B 1 192 ? 10.418 86.881 19.675 1.00 30.40 192 ALA B CA 1
ATOM 3430 C C . ALA B 1 192 ? 9.843 86.517 18.306 1.00 31.04 192 ALA B C 1
ATOM 3431 O O . ALA B 1 192 ? 10.418 86.886 17.283 1.00 31.46 192 ALA B O 1
ATOM 3433 N N . ASN B 1 193 ? 8.732 85.769 18.286 1.00 31.33 193 ASN B N 1
ATOM 3434 C CA . ASN B 1 193 ? 8.051 85.355 17.045 1.00 31.78 193 ASN B CA 1
ATOM 3435 C C . ASN B 1 193 ? 6.705 86.052 16.889 1.00 32.90 193 ASN B C 1
ATOM 3436 O O . ASN B 1 193 ? 5.869 85.629 16.095 1.00 33.59 193 ASN B O 1
ATOM 3441 N N . GLY B 1 194 ? 6.490 87.117 17.655 1.00 33.44 194 GLY B N 1
ATOM 3442 C CA . GLY B 1 194 ? 5.268 87.908 17.565 1.00 34.44 194 GLY B CA 1
ATOM 3443 C C . GLY B 1 194 ? 4.030 87.342 18.241 1.00 34.70 194 GLY B C 1
ATOM 3444 O O . GLY B 1 194 ? 2.915 87.784 17.960 1.00 35.33 194 GLY B O 1
ATOM 3445 N N . VAL B 1 195 ? 4.205 86.368 19.128 1.00 34.04 195 VAL B N 1
ATOM 3446 C CA . VAL B 1 195 ? 3.087 85.821 19.896 1.00 34.33 195 VAL B CA 1
ATOM 3447 C C . VAL B 1 195 ? 3.195 86.316 21.329 1.00 34.57 195 VAL B C 1
ATOM 3448 O O . VAL B 1 195 ? 4.198 86.066 22.002 1.00 33.49 195 VAL B O 1
ATOM 3452 N N . SER B 1 196 ? 2.145 87.000 21.783 1.00 35.69 196 SER B N 1
ATOM 3453 C CA . SER B 1 196 ? 2.136 87.599 23.099 1.00 36.27 196 SER B CA 1
ATOM 3454 C C . SER B 1 196 ? 2.101 86.523 24.151 1.00 36.04 196 SER B C 1
ATOM 3455 O O . SER B 1 196 ? 1.579 85.431 23.932 1.00 35.75 196 SER B O 1
ATOM 3458 N N . ALA B 1 197 ? 2.658 86.857 25.306 1.00 36.71 197 ALA B N 1
ATOM 3459 C CA . ALA B 1 197 ? 2.759 85.918 26.408 1.00 36.53 197 ALA B CA 1
ATOM 3460 C C . ALA B 1 197 ? 1.368 85.481 26.827 1.00 37.13 197 ALA B C 1
ATOM 3461 O O . ALA B 1 197 ? 1.165 84.326 27.173 1.00 37.17 197 ALA B O 1
ATOM 3463 N N . LYS B 1 198 ? 0.395 86.379 26.744 1.00 38.28 198 LYS B N 1
ATOM 3464 C CA . LYS B 1 198 ? -0.950 86.025 27.165 1.00 38.98 198 LYS B CA 1
ATOM 3465 C C . LYS B 1 198 ? -1.648 85.097 26.174 1.00 38.58 198 LYS B C 1
ATOM 3466 O O . LYS B 1 198 ? -2.404 84.213 26.575 1.00 38.69 198 LYS B O 1
ATOM 3472 N N . GLU B 1 199 ? -1.371 85.263 24.890 1.00 38.08 199 GLU B N 1
ATOM 3473 C CA . GLU B 1 199 ? -1.893 84.333 23.898 1.00 37.78 199 GLU B CA 1
ATOM 3474 C C . GLU B 1 199 ? -1.215 82.952 24.000 1.00 35.83 199 GLU B C 1
ATOM 3475 O O . GLU B 1 199 ? -1.861 81.914 23.846 1.00 35.39 199 GLU B O 1
ATOM 3481 N N . LEU B 1 200 ? 0.085 82.928 24.263 1.00 33.90 200 LEU B N 1
ATOM 3482 C CA . LEU B 1 200 ? 0.800 81.645 24.386 1.00 32.55 200 LEU B CA 1
ATOM 3483 C C . LEU B 1 200 ? 0.615 80.972 25.752 1.00 31.83 200 LEU B C 1
ATOM 3484 O O . LEU B 1 200 ? 0.730 79.750 25.869 1.00 30.81 200 LEU B O 1
ATOM 3489 N N . LEU B 1 201 ? 0.319 81.775 26.778 1.00 31.98 201 LEU B N 1
ATOM 3490 C CA . LEU B 1 201 ? 0.238 81.289 28.166 1.00 31.47 201 LEU B CA 1
ATOM 3491 C C . LEU B 1 201 ? -0.570 79.982 28.367 1.00 31.17 201 LEU B C 1
ATOM 3492 O O . LEU B 1 201 ? -0.044 79.036 28.940 1.00 30.50 201 LEU B O 1
ATOM 3497 N N . PRO B 1 202 ? -1.834 79.923 27.892 1.00 31.63 202 PRO B N 1
ATOM 3498 C CA . PRO B 1 202 ? -2.584 78.674 28.046 1.00 31.55 202 PRO B CA 1
ATOM 3499 C C . PRO B 1 202 ? -1.906 77.472 27.383 1.00 30.66 202 PRO B C 1
ATOM 3500 O O . PRO B 1 202 ? -1.910 76.384 27.944 1.00 29.93 202 PRO B O 1
ATOM 3504 N N . TYR B 1 203 ? -1.296 77.671 26.220 1.00 30.51 203 TYR B N 1
ATOM 3505 C CA . TYR B 1 203 ? -0.554 76.582 25.565 1.00 29.91 203 TYR B CA 1
ATOM 3506 C C . TYR B 1 203 ? 0.656 76.118 26.375 1.00 29.18 203 TYR B C 1
ATOM 3507 O O . TYR B 1 203 ? 0.852 74.906 26.601 1.00 28.81 203 TYR B O 1
ATOM 3516 N N . ALA B 1 204 ? 1.472 77.080 26.804 1.00 29.05 204 ALA B N 1
ATOM 3517 C CA . ALA B 1 204 ? 2.675 76.763 27.604 1.00 28.51 204 ALA B CA 1
ATOM 3518 C C . ALA B 1 204 ? 2.255 76.013 28.884 1.00 28.65 204 ALA B C 1
ATOM 3519 O O . ALA B 1 204 ? 2.939 75.085 29.330 1.00 27.52 204 ALA B O 1
ATOM 3521 N N . THR B 1 205 ? 1.094 76.389 29.425 1.00 29.55 205 THR B N 1
ATOM 3522 C CA . THR B 1 205 ? 0.585 75.782 30.636 1.00 29.96 205 THR B CA 1
ATOM 3523 C C . THR B 1 205 ? 0.244 74.346 30.342 1.00 30.54 205 THR B C 1
ATOM 3524 O O . THR B 1 205 ? 0.687 73.462 31.062 1.00 30.19 205 THR B O 1
ATOM 3528 N N . MET B 1 206 ? -0.531 74.108 29.289 1.00 32.16 206 MET B N 1
ATOM 3529 C CA . MET B 1 206 ? -0.870 72.744 28.903 1.00 33.43 206 MET B CA 1
ATOM 3530 C C . MET B 1 206 ? 0.375 71.925 28.561 1.00 32.01 206 MET B C 1
ATOM 3531 O O . MET B 1 206 ? 0.396 70.709 28.772 1.00 31.98 206 MET B O 1
ATOM 3536 N N . MET B 1 207 ? 1.384 72.575 27.991 1.00 30.73 207 MET B N 1
ATOM 3537 C CA . MET B 1 207 ? 2.583 71.848 27.597 1.00 29.71 207 MET B CA 1
ATOM 3538 C C . MET B 1 207 ? 3.281 71.241 28.799 1.00 29.45 207 MET B C 1
ATOM 3539 O O . MET B 1 207 ? 3.967 70.231 28.646 1.00 29.70 207 MET B O 1
ATOM 3544 N N . THR B 1 208 ? 3.133 71.853 29.978 1.00 29.53 208 THR B N 1
ATOM 3545 C CA . THR B 1 208 ? 3.759 71.310 31.183 1.00 29.48 208 THR B CA 1
ATOM 3546 C C . THR B 1 208 ? 3.098 70.020 31.679 1.00 30.70 208 THR B C 1
ATOM 3547 O O . THR B 1 208 ? 3.612 69.393 32.597 1.00 30.07 208 THR B O 1
ATOM 3551 N N . SER B 1 209 ? 1.979 69.614 31.079 1.00 32.33 209 SER B N 1
ATOM 3552 C CA . SER B 1 209 ? 1.370 68.316 31.405 1.00 33.90 209 SER B CA 1
ATOM 3553 C C . SER B 1 209 ? 1.843 67.118 30.547 1.00 35.04 209 SER B C 1
ATOM 3554 O O . SER B 1 209 ? 1.535 65.959 30.878 1.00 36.08 209 SER B O 1
ATOM 3557 N N . MET B 1 210 ? 2.574 67.389 29.464 1.00 35.54 210 MET B N 1
ATOM 3558 C CA . MET B 1 210 ? 3.026 66.322 28.561 1.00 36.97 210 MET B CA 1
ATOM 3559 C C . MET B 1 210 ? 3.858 65.309 29.345 1.00 36.50 210 MET B C 1
ATOM 3560 O O . MET B 1 210 ? 3.663 64.099 29.234 1.00 36.50 210 MET B O 1
ATOM 3565 N N . MET B 1 211 ? 4.792 65.823 30.134 1.00 35.30 211 MET B N 1
ATOM 3566 C CA . MET B 1 211 ? 5.753 64.969 30.852 1.00 35.11 211 MET B CA 1
ATOM 3567 C C . MET B 1 211 ? 5.116 64.063 31.920 1.00 33.72 211 MET B C 1
ATOM 3568 O O . MET B 1 211 ? 5.333 62.862 31.904 1.00 32.98 211 MET B O 1
ATOM 3573 N N . PRO B 1 212 ? 4.341 64.633 32.859 1.00 33.26 212 PRO B N 1
ATOM 3574 C CA . PRO B 1 212 ? 3.766 63.730 33.855 1.00 33.66 212 PRO B CA 1
ATOM 3575 C C . PRO B 1 212 ? 2.889 62.669 33.209 1.00 34.40 212 PRO B C 1
ATOM 3576 O O . PRO B 1 212 ? 2.821 61.546 33.710 1.00 34.16 212 PRO B O 1
ATOM 3580 N N . HIS B 1 213 ? 2.235 63.028 32.107 1.00 35.21 213 HIS B N 1
ATOM 3581 C CA . HIS B 1 213 ? 1.496 62.070 31.306 1.00 36.40 213 HIS B CA 1
ATOM 3582 C C . HIS B 1 213 ? 2.442 61.058 30.675 1.00 35.82 213 HIS B C 1
ATOM 3583 O O . HIS B 1 213 ? 2.252 59.860 30.810 1.00 36.40 213 HIS B O 1
ATOM 3590 N N . PHE B 1 214 ? 3.469 61.523 29.987 1.00 35.14 214 PHE B N 1
ATOM 3591 C CA . PHE B 1 214 ? 4.446 60.607 29.463 1.00 34.77 214 PHE B CA 1
ATOM 3592 C C . PHE B 1 214 ? 4.955 59.646 30.553 1.00 34.29 214 PHE B C 1
ATOM 3593 O O . PHE B 1 214 ? 5.006 58.441 30.333 1.00 33.97 214 PHE B O 1
ATOM 3601 N N . LEU B 1 215 ? 5.289 60.146 31.735 1.00 33.72 215 LEU B N 1
ATOM 3602 C CA . LEU B 1 215 ? 5.845 59.246 32.760 1.00 34.05 215 LEU B CA 1
ATOM 3603 C C . LEU B 1 215 ? 4.834 58.247 33.276 1.00 35.68 215 LEU B C 1
ATOM 3604 O O . LEU B 1 215 ? 5.162 57.102 33.527 1.00 36.33 215 LEU B O 1
ATOM 3609 N N . GLU B 1 216 ? 3.610 58.689 33.479 1.00 36.68 216 GLU B N 1
ATOM 3610 C CA . GLU B 1 216 ? 2.569 57.787 33.912 1.00 38.64 216 GLU B CA 1
ATOM 3611 C C . GLU B 1 216 ? 2.497 56.561 32.984 1.00 39.28 216 GLU B C 1
ATOM 3612 O O . GLU B 1 216 ? 2.376 55.443 33.464 1.00 39.95 216 GLU B O 1
ATOM 3618 N N . LEU B 1 217 ? 2.600 56.761 31.667 1.00 39.20 217 LEU B N 1
ATOM 3619 C CA . LEU B 1 217 ? 2.484 55.649 30.700 1.00 39.99 217 LEU B CA 1
ATOM 3620 C C . LEU B 1 217 ? 3.766 54.886 30.303 1.00 39.31 217 LEU B C 1
ATOM 3621 O O . LEU B 1 217 ? 3.727 53.669 30.100 1.00 40.29 217 LEU B O 1
ATOM 3626 N N . TYR B 1 218 ? 4.889 55.567 30.165 1.00 38.11 218 TYR B N 1
ATOM 3627 C CA . TYR B 1 218 ? 6.036 54.938 29.488 1.00 37.80 218 TYR B CA 1
ATOM 3628 C C . TYR B 1 218 ? 7.124 54.455 30.466 1.00 37.63 218 TYR B C 1
ATOM 3629 O O . TYR B 1 218 ? 7.149 54.817 31.651 1.00 37.53 218 TYR B O 1
ATOM 3638 N N . VAL B 1 231 ? 11.956 53.533 18.020 1.00 40.32 231 VAL B N 1
ATOM 3639 C CA . VAL B 1 231 ? 11.336 54.183 19.196 1.00 39.20 231 VAL B CA 1
ATOM 3640 C C . VAL B 1 231 ? 12.177 54.041 20.473 1.00 38.16 231 VAL B C 1
ATOM 3641 O O . VAL B 1 231 ? 12.945 53.071 20.619 1.00 38.77 231 VAL B O 1
ATOM 3645 N N . ASP B 1 232 ? 12.018 55.000 21.393 1.00 34.86 232 ASP B N 1
ATOM 3646 C CA . ASP B 1 232 ? 12.859 55.063 22.587 1.00 33.85 232 ASP B CA 1
ATOM 3647 C C . ASP B 1 232 ? 14.321 55.008 22.141 1.00 32.48 232 ASP B C 1
ATOM 3648 O O . ASP B 1 232 ? 15.106 54.232 22.698 1.00 32.49 232 ASP B O 1
ATOM 3653 N N . ARG B 1 233 ? 14.659 55.797 21.116 1.00 30.83 233 ARG B N 1
ATOM 3654 C CA . ARG B 1 233 ? 16.043 55.885 20.625 1.00 30.12 233 ARG B CA 1
ATOM 3655 C C . ARG B 1 233 ? 16.602 57.258 20.938 1.00 27.82 233 ARG B C 1
ATOM 3656 O O . ARG B 1 233 ? 16.050 58.282 20.513 1.00 26.36 233 ARG B O 1
ATOM 3664 N N . LEU B 1 234 ? 17.716 57.282 21.659 1.00 26.49 234 LEU B N 1
ATOM 3665 C CA . LEU B 1 234 ? 18.390 58.545 21.978 1.00 25.51 234 LEU B CA 1
ATOM 3666 C C . LEU B 1 234 ? 18.636 59.433 20.749 1.00 24.62 234 LEU B C 1
ATOM 3667 O O . LEU B 1 234 ? 18.470 60.649 20.836 1.00 23.89 234 LEU B O 1
ATOM 3672 N N . ALA B 1 235 ? 19.041 58.832 19.630 1.00 24.60 235 ALA B N 1
ATOM 3673 C CA . ALA B 1 235 ? 19.284 59.570 18.380 1.00 24.50 235 ALA B CA 1
ATOM 3674 C C . ALA B 1 235 ? 18.116 60.436 17.911 1.00 24.24 235 ALA B C 1
ATOM 3675 O O . ALA B 1 235 ? 18.312 61.532 17.396 1.00 22.98 235 ALA B O 1
ATOM 3677 N N . MET B 1 236 ? 16.894 59.921 18.070 1.00 24.99 236 MET B N 1
ATOM 3678 C CA . MET B 1 236 ? 15.720 60.685 17.694 1.00 25.77 236 MET B CA 1
ATOM 3679 C C . MET B 1 236 ? 15.533 61.881 18.614 1.00 23.75 236 MET B C 1
ATOM 3680 O O . MET B 1 236 ? 15.189 62.985 18.165 1.00 23.10 236 MET B O 1
ATOM 3685 N N . GLY B 1 237 ? 15.750 61.664 19.906 1.00 22.65 237 GLY B N 1
ATOM 3686 C CA . GLY B 1 237 ? 15.719 62.744 20.878 1.00 21.65 237 GLY B CA 1
ATOM 3687 C C . GLY B 1 237 ? 16.751 63.806 20.567 1.00 21.05 237 GLY B C 1
ATOM 3688 O O . GLY B 1 237 ? 16.453 64.991 20.593 1.00 20.51 237 GLY B O 1
ATOM 3689 N N . ALA B 1 238 ? 17.980 63.379 20.275 1.00 20.82 238 ALA B N 1
ATOM 3690 C CA . ALA B 1 238 ? 19.029 64.310 19.911 1.00 20.69 238 ALA B CA 1
ATOM 3691 C C . ALA B 1 238 ? 18.664 65.166 18.702 1.00 20.17 238 ALA B C 1
ATOM 3692 O O . ALA B 1 238 ? 18.959 66.346 18.685 1.00 20.07 238 ALA B O 1
ATOM 3694 N N . ALA B 1 239 ? 18.027 64.577 17.697 1.00 20.06 239 ALA B N 1
ATOM 3695 C CA . ALA B 1 239 ? 17.646 65.328 16.504 1.00 19.93 239 ALA B CA 1
ATOM 3696 C C . ALA B 1 239 ? 16.573 66.386 16.813 1.00 19.57 239 ALA B C 1
ATOM 3697 O O . ALA B 1 239 ? 16.663 67.534 16.364 1.00 19.63 239 ALA B O 1
ATOM 3699 N N . SER B 1 240 ? 15.588 66.008 17.622 1.00 19.26 240 SER B N 1
ATOM 3700 C CA . SER B 1 240 ? 14.545 66.939 18.088 1.00 19.02 240 SER B CA 1
ATOM 3701 C C . SER B 1 240 ? 15.126 68.105 18.928 1.00 19.15 240 SER B C 1
ATOM 3702 O O . SER B 1 240 ? 14.775 69.288 18.738 1.00 18.90 240 SER B O 1
ATOM 3705 N N . VAL B 1 241 ? 16.026 67.750 19.847 1.00 19.42 241 VAL B N 1
ATOM 3706 C CA . VAL B 1 241 ? 16.692 68.725 20.693 1.00 19.82 241 VAL B CA 1
ATOM 3707 C C . VAL B 1 241 ? 17.529 69.715 19.864 1.00 20.40 241 VAL B C 1
ATOM 3708 O O . VAL B 1 241 ? 17.624 70.874 20.223 1.00 20.40 241 VAL B O 1
ATOM 3712 N N . ASP B 1 242 ? 18.165 69.248 18.789 1.00 21.16 242 ASP B N 1
ATOM 3713 C CA . ASP B 1 242 ? 18.909 70.140 17.890 1.00 22.00 242 ASP B CA 1
ATOM 3714 C C . ASP B 1 242 ? 17.977 71.150 17.204 1.00 21.23 242 ASP B C 1
ATOM 3715 O O . ASP B 1 242 ? 18.310 72.333 17.080 1.00 21.16 242 ASP B O 1
ATOM 3720 N N . HIS B 1 243 ? 16.795 70.687 16.784 1.00 20.33 243 HIS B N 1
ATOM 3721 C CA . HIS B 1 243 ? 15.782 71.603 16.258 1.00 20.05 243 HIS B CA 1
ATOM 3722 C C . HIS B 1 243 ? 15.353 72.646 17.307 1.00 19.65 243 HIS B C 1
ATOM 3723 O O . HIS B 1 243 ? 15.180 73.828 16.980 1.00 19.93 243 HIS B O 1
ATOM 3730 N N . VAL B 1 244 ? 15.153 72.199 18.547 1.00 19.05 244 VAL B N 1
ATOM 3731 C CA . VAL B 1 244 ? 14.862 73.107 19.660 1.00 18.93 244 VAL B CA 1
ATOM 3732 C C . VAL B 1 244 ? 15.980 74.164 19.812 1.00 19.32 244 VAL B C 1
ATOM 3733 O O . VAL B 1 244 ? 15.729 75.356 19.858 1.00 19.50 244 VAL B O 1
ATOM 3737 N N . LEU B 1 245 ? 17.224 73.711 19.876 1.00 19.43 245 LEU B N 1
ATOM 3738 C CA . LEU B 1 245 ? 18.342 74.647 20.011 1.00 20.08 245 LEU B CA 1
ATOM 3739 C C . LEU B 1 245 ? 18.347 75.702 18.877 1.00 20.63 245 LEU B C 1
ATOM 3740 O O . LEU B 1 245 ? 18.444 76.899 19.140 1.00 21.08 245 LEU B O 1
ATOM 3745 N N . HIS B 1 246 ? 18.218 75.258 17.634 1.00 20.76 246 HIS B N 1
ATOM 3746 C CA . HIS B 1 246 ? 18.305 76.159 16.518 1.00 21.54 246 HIS B CA 1
ATOM 3747 C C . HIS B 1 246 ? 17.129 77.107 16.499 1.00 21.39 246 HIS B C 1
ATOM 3748 O O . HIS B 1 246 ? 17.278 78.236 16.121 1.00 21.99 246 HIS B O 1
ATOM 3755 N N . THR B 1 247 ? 15.964 76.642 16.912 1.00 20.63 247 THR B N 1
ATOM 3756 C CA . THR B 1 247 ? 14.792 77.520 17.006 1.00 20.64 247 THR B CA 1
ATOM 3757 C C . THR B 1 247 ? 15.045 78.709 17.926 1.00 21.14 247 THR B C 1
ATOM 3758 O O . THR B 1 247 ? 14.769 79.850 17.562 1.00 21.68 247 THR B O 1
ATOM 3762 N N . HIS B 1 248 ? 15.585 78.443 19.113 1.00 21.10 248 HIS B N 1
ATOM 3763 C CA . HIS B 1 248 ? 15.920 79.524 20.037 1.00 21.79 248 HIS B CA 1
ATOM 3764 C C . HIS B 1 248 ? 17.064 80.416 19.548 1.00 22.76 248 HIS B C 1
ATOM 3765 O O . HIS B 1 248 ? 17.009 81.634 19.713 1.00 23.28 248 HIS B O 1
ATOM 3772 N N . GLN B 1 249 ? 18.082 79.822 18.933 1.00 23.23 249 GLN B N 1
ATOM 3773 C CA . GLN B 1 249 ? 19.176 80.599 18.314 1.00 24.34 249 GLN B CA 1
ATOM 3774 C C . GLN B 1 249 ? 18.630 81.530 17.241 1.00 24.80 249 GLN B C 1
ATOM 3775 O O . GLN B 1 249 ? 18.854 82.727 17.282 1.00 25.50 249 GLN B O 1
ATOM 3781 N N . ASP B 1 250 ? 17.852 80.973 16.311 1.00 24.49 250 ASP B N 1
ATOM 3782 C CA . ASP B 1 250 ? 17.225 81.759 15.236 1.00 25.05 250 ASP B CA 1
ATOM 3783 C C . ASP B 1 250 ? 16.351 82.906 15.774 1.00 25.32 250 ASP B C 1
ATOM 3784 O O . ASP B 1 250 ? 16.283 83.978 15.176 1.00 26.17 250 ASP B O 1
ATOM 3789 N N . ALA B 1 251 ? 15.695 82.687 16.908 1.00 24.66 251 ALA B N 1
ATOM 3790 C CA . ALA B 1 251 ? 14.775 83.684 17.447 1.00 24.98 251 ALA B CA 1
ATOM 3791 C C . ALA B 1 251 ? 15.492 84.828 18.168 1.00 25.81 251 ALA B C 1
ATOM 3792 O O . ALA B 1 251 ? 14.878 85.848 18.454 1.00 26.45 251 ALA B O 1
ATOM 3794 N N . GLY B 1 252 ? 16.784 84.668 18.451 1.00 25.84 252 GLY B N 1
ATOM 3795 C CA . GLY B 1 252 ? 17.556 85.701 19.113 1.00 26.68 252 GLY B CA 1
ATOM 3796 C C . GLY B 1 252 ? 17.386 85.749 20.616 1.00 26.45 252 GLY B C 1
ATOM 3797 O O . GLY B 1 252 ? 17.805 86.706 21.250 1.00 27.48 252 GLY B O 1
ATOM 3798 N N . VAL B 1 253 ? 16.782 84.728 21.202 1.00 25.37 253 VAL B N 1
ATOM 3799 C CA . VAL B 1 253 ? 16.571 84.696 22.645 1.00 25.09 253 VAL B CA 1
ATOM 3800 C C . VAL B 1 253 ? 17.746 84.002 23.325 1.00 24.68 253 VAL B C 1
ATOM 3801 O O . VAL B 1 253 ? 18.662 83.533 22.662 1.00 24.61 253 VAL B O 1
ATOM 3805 N N . SER B 1 254 ? 17.731 83.959 24.652 1.00 24.50 254 SER B N 1
ATOM 3806 C CA . SER B 1 254 ? 18.788 83.274 25.405 1.00 24.14 254 SER B CA 1
ATOM 3807 C C . SER B 1 254 ? 18.870 81.827 24.965 1.00 23.09 254 SER B C 1
ATOM 3808 O O . SER B 1 254 ? 17.842 81.194 24.747 1.00 22.35 254 SER B O 1
ATOM 3811 N N . THR B 1 255 ? 20.088 81.296 24.861 1.00 22.94 255 THR B N 1
ATOM 3812 C CA . THR B 1 255 ? 20.258 79.883 24.566 1.00 22.12 255 THR B CA 1
ATOM 3813 C C . THR B 1 255 ? 20.902 79.081 25.681 1.00 21.73 255 THR B C 1
ATOM 3814 O O . THR B 1 255 ? 21.188 77.920 25.474 1.00 21.19 255 THR B O 1
ATOM 3818 N N . VAL B 1 256 ? 21.031 79.655 26.876 1.00 22.01 256 VAL B N 1
ATOM 3819 C CA . VAL B 1 256 ? 21.722 78.997 27.991 1.00 21.96 256 VAL B CA 1
ATOM 3820 C C . VAL B 1 256 ? 21.063 77.660 28.303 1.00 21.15 256 VAL B C 1
ATOM 3821 O O . VAL B 1 256 ? 21.711 76.596 28.396 1.00 20.94 256 VAL B O 1
ATOM 3825 N N . LEU B 1 257 ? 19.749 77.696 28.430 1.00 20.69 257 LEU B N 1
ATOM 3826 C CA . LEU B 1 257 ? 19.033 76.495 28.766 1.00 20.07 257 LEU B CA 1
ATOM 3827 C C . LEU B 1 257 ? 18.966 75.437 27.634 1.00 19.47 257 LEU B C 1
ATOM 3828 O O . LEU B 1 257 ? 19.358 74.294 27.842 1.00 19.18 257 LEU B O 1
ATOM 3833 N N . PRO B 1 258 ? 18.455 75.798 26.448 1.00 19.28 258 PRO B N 1
ATOM 3834 C CA . PRO B 1 258 ? 18.491 74.771 25.401 1.00 18.81 258 PRO B CA 1
ATOM 3835 C C . PRO B 1 258 ? 19.931 74.318 25.033 1.00 18.98 258 PRO B C 1
ATOM 3836 O O . PRO B 1 258 ? 20.113 73.189 24.612 1.00 18.76 258 PRO B O 1
ATOM 3840 N N . ALA B 1 259 ? 20.936 75.167 25.184 1.00 19.48 259 ALA B N 1
ATOM 3841 C CA . ALA B 1 259 ? 22.296 74.705 24.897 1.00 19.80 259 ALA B CA 1
ATOM 3842 C C . ALA B 1 259 ? 22.714 73.639 25.890 1.00 19.65 259 ALA B C 1
ATOM 3843 O O . ALA B 1 259 ? 23.382 72.668 25.513 1.00 19.83 259 ALA B O 1
ATOM 3845 N N . ALA B 1 260 ? 22.315 73.796 27.151 1.00 19.47 260 ALA B N 1
ATOM 3846 C CA . ALA B 1 260 ? 22.652 72.820 28.177 1.00 19.39 260 ALA B CA 1
ATOM 3847 C C . ALA B 1 260 ? 21.966 71.500 27.923 1.00 18.85 260 ALA B C 1
ATOM 3848 O O . ALA B 1 260 ? 22.551 70.448 28.097 1.00 18.86 260 ALA B O 1
ATOM 3850 N N . VAL B 1 261 ? 20.691 71.543 27.512 1.00 18.39 261 VAL B N 1
ATOM 3851 C CA . VAL B 1 261 ? 20.020 70.334 27.128 1.00 18.03 261 VAL B CA 1
ATOM 3852 C C . VAL B 1 261 ? 20.713 69.623 25.955 1.00 18.23 261 VAL B C 1
ATOM 3853 O O . VAL B 1 261 ? 20.890 68.412 25.960 1.00 18.23 261 VAL B O 1
ATOM 3857 N N . ALA B 1 262 ? 21.127 70.384 24.958 1.00 18.67 262 ALA B N 1
ATOM 3858 C CA . ALA B 1 262 ? 21.832 69.825 23.797 1.00 19.18 262 ALA B CA 1
ATOM 3859 C C . ALA B 1 262 ? 23.176 69.202 24.171 1.00 20.02 262 ALA B C 1
ATOM 3860 O O . ALA B 1 262 ? 23.576 68.181 23.613 1.00 20.22 262 ALA B O 1
ATOM 3862 N N . GLU B 1 263 ? 23.862 69.837 25.107 1.00 20.77 263 GLU B N 1
ATOM 3863 C CA . GLU B 1 263 ? 25.177 69.375 25.580 1.00 21.86 263 GLU B CA 1
ATOM 3864 C C . GLU B 1 263 ? 25.075 67.998 26.217 1.00 2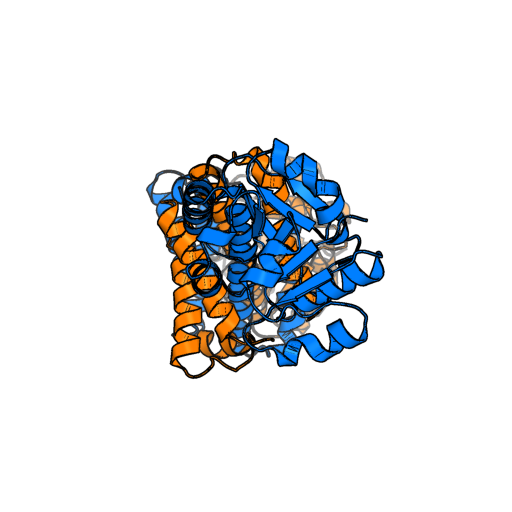1.55 263 GLU B C 1
ATOM 3865 O O . GLU B 1 263 ? 25.930 67.118 26.031 1.00 21.94 263 GLU B O 1
ATOM 3871 N N . ILE B 1 264 ? 23.995 67.820 26.971 1.00 20.77 264 ILE B N 1
ATOM 3872 C CA . ILE B 1 264 ? 23.730 66.537 27.593 1.00 20.60 264 ILE B CA 1
ATOM 3873 C C . ILE B 1 264 ? 23.400 65.455 26.552 1.00 20.30 264 ILE B C 1
ATOM 3874 O O . ILE B 1 264 ? 23.997 64.389 26.582 1.00 20.57 264 ILE B O 1
ATOM 3879 N N . PHE B 1 265 ? 22.453 65.713 25.648 1.00 19.64 265 PHE B N 1
ATOM 3880 C CA . PHE B 1 265 ? 22.224 64.797 24.528 1.00 19.48 265 PHE B CA 1
ATOM 3881 C C . PHE B 1 265 ? 23.492 64.545 23.720 1.00 20.10 265 PHE B C 1
ATOM 3882 O O . PHE B 1 265 ? 23.784 63.414 23.368 1.00 20.49 265 PHE B O 1
ATOM 3890 N N . LYS B 1 266 ? 24.247 65.592 23.431 1.00 20.35 266 LYS B N 1
ATOM 3891 C CA . LYS B 1 266 ? 25.539 65.401 22.730 1.00 21.12 266 LYS B CA 1
ATOM 3892 C C . LYS B 1 266 ? 26.459 64.400 23.465 1.00 21.71 266 LYS B C 1
ATOM 3893 O O . LYS B 1 266 ? 27.070 63.522 22.840 1.00 22.31 266 LYS B O 1
ATOM 3899 N N . ALA B 1 267 ? 26.578 64.512 24.781 1.00 21.58 267 ALA B N 1
ATOM 3900 C CA . ALA B 1 267 ? 27.484 63.621 25.493 1.00 22.28 267 ALA B CA 1
ATOM 3901 C C . ALA B 1 267 ? 27.014 62.182 25.411 1.00 22.28 267 ALA B C 1
ATOM 3902 O O . ALA B 1 267 ? 27.806 61.275 25.332 1.00 22.99 267 ALA B O 1
ATOM 3904 N N . GLY B 1 268 ? 25.697 61.971 25.440 1.00 21.48 268 GLY B N 1
ATOM 3905 C CA . GLY B 1 268 ? 25.179 60.617 25.277 1.00 21.63 268 GLY B CA 1
ATOM 3906 C C . GLY B 1 268 ? 25.475 60.030 23.920 1.00 22.07 268 GLY B C 1
ATOM 3907 O O . GLY B 1 268 ? 25.914 58.876 23.810 1.00 22.81 268 GLY B O 1
ATOM 3908 N N . MET B 1 269 ? 25.318 60.839 22.885 1.00 21.82 269 MET B N 1
ATOM 3909 C CA . MET B 1 269 ? 25.618 60.397 21.540 1.00 22.40 269 MET B CA 1
ATOM 3910 C C . MET B 1 269 ? 27.103 60.056 21.417 1.00 23.62 269 MET B C 1
ATOM 3911 O O . MET B 1 269 ? 27.446 59.066 20.807 1.00 24.29 269 MET B O 1
ATOM 3916 N N . GLU B 1 270 ? 27.953 60.872 22.017 1.00 24.02 270 GLU B N 1
ATOM 3917 C CA . GLU B 1 270 ? 29.427 60.654 21.918 1.00 25.51 270 GLU B CA 1
ATOM 3918 C C . GLU B 1 270 ? 29.876 59.450 22.723 1.00 26.24 270 GLU B C 1
ATOM 3919 O O . GLU B 1 270 ? 30.934 58.886 22.446 1.00 27.55 270 GLU B O 1
ATOM 3925 N N . LYS B 1 271 ? 29.066 59.030 23.701 1.00 25.74 271 LYS B N 1
ATOM 3926 C CA . LYS B 1 271 ? 29.365 57.820 24.469 1.00 26.53 271 LYS B CA 1
ATOM 3927 C C . LYS B 1 271 ? 28.784 56.558 23.849 1.00 26.62 271 LYS B C 1
ATOM 3928 O O . LYS B 1 271 ? 28.799 55.519 24.473 1.00 27.09 271 LYS B O 1
ATOM 3934 N N . GLY B 1 272 ? 28.328 56.628 22.607 1.00 26.37 272 GLY B N 1
ATOM 3935 C CA . GLY B 1 272 ? 27.889 55.425 21.903 1.00 26.88 272 GLY B CA 1
ATOM 3936 C C . GLY B 1 272 ? 26.449 55.011 22.228 1.00 26.20 272 GLY B C 1
ATOM 3937 O O . GLY B 1 272 ? 26.042 53.897 21.911 1.00 26.60 272 GLY B O 1
ATOM 3938 N N . PHE B 1 273 ? 25.689 55.903 22.845 1.00 25.26 273 PHE B N 1
ATOM 3939 C CA . PHE B 1 273 ? 24.282 55.578 23.220 1.00 24.78 273 PHE B CA 1
ATOM 3940 C C . PHE B 1 273 ? 23.184 55.879 22.167 1.00 24.40 273 PHE B C 1
ATOM 3941 O O . PHE B 1 273 ? 21.984 55.747 22.489 1.00 23.95 273 PHE B O 1
ATOM 3949 N N . ALA B 1 274 ? 23.539 56.246 20.930 1.00 24.84 274 ALA B N 1
ATOM 3950 C CA . ALA B 1 274 ? 22.535 56.640 19.913 1.00 24.67 274 ALA B CA 1
ATOM 3951 C C . ALA B 1 274 ? 21.329 55.695 19.826 1.00 25.10 274 ALA B C 1
ATOM 3952 O O . ALA B 1 274 ? 20.180 56.155 19.722 1.00 24.22 274 ALA B O 1
ATOM 3954 N N . GLU B 1 275 ? 21.590 54.387 19.870 1.00 26.68 275 GLU B N 1
ATOM 3955 C CA . GLU B 1 275 ? 20.532 53.391 19.652 1.00 27.66 275 GLU B CA 1
ATOM 3956 C C . GLU B 1 275 ? 19.920 52.901 20.942 1.00 27.78 275 GLU B C 1
ATOM 3957 O O . GLU B 1 275 ? 19.028 52.062 20.928 1.00 28.30 275 GLU B O 1
ATOM 3963 N N . ASN B 1 276 ? 20.379 53.428 22.061 1.00 27.62 276 ASN B N 1
ATOM 3964 C CA . ASN B 1 276 ? 19.824 53.033 23.328 1.00 27.74 276 ASN B CA 1
ATOM 3965 C C . ASN B 1 276 ? 18.635 53.869 23.716 1.00 26.99 276 ASN B C 1
ATOM 3966 O O . ASN B 1 276 ? 18.323 54.872 23.088 1.00 25.96 276 ASN B O 1
ATOM 3971 N N . SER B 1 277 ? 17.998 53.440 24.792 1.00 27.69 277 SER B N 1
ATOM 3972 C CA . SER B 1 277 ? 16.868 54.144 25.380 1.00 27.41 277 SER B CA 1
ATOM 3973 C C . SER B 1 277 ? 17.267 55.516 25.925 1.00 26.81 277 SER B C 1
ATOM 3974 O O . SER B 1 277 ? 18.450 55.761 26.224 1.00 26.57 277 SER B O 1
ATOM 3977 N N . PHE B 1 278 ? 16.280 56.408 26.041 1.00 26.14 278 PHE B N 1
ATOM 3978 C CA . PHE B 1 278 ? 16.480 57.740 26.618 1.00 25.81 278 PHE B CA 1
ATOM 3979 C C . PHE B 1 278 ? 17.006 57.704 28.004 1.00 25.46 278 PHE B C 1
ATOM 3980 O O . PHE B 1 278 ? 17.711 58.601 28.423 1.00 25.00 278 PHE B O 1
ATOM 3988 N N . SER B 1 279 ? 16.635 56.668 28.728 1.00 25.78 279 SER B N 1
ATOM 3989 C CA . SER B 1 279 ? 17.044 56.561 30.086 1.00 26.14 279 SER B CA 1
ATOM 3990 C C . SER B 1 279 ? 18.558 56.368 30.207 1.00 26.25 279 SER B C 1
ATOM 3991 O O . SER B 1 279 ? 19.083 56.514 31.293 1.00 26.44 279 SER B O 1
ATOM 3994 N N . SER B 1 280 ? 19.243 56.023 29.111 1.00 26.22 280 SER B N 1
ATOM 3995 C CA . SER B 1 280 ? 20.717 55.952 29.116 1.00 26.66 280 SER B CA 1
ATOM 3996 C C . SER B 1 280 ? 21.326 57.303 29.539 1.00 26.35 280 SER B C 1
ATOM 3997 O O . SER B 1 280 ? 22.487 57.377 29.979 1.00 26.75 280 SER B O 1
ATOM 4000 N N . LEU B 1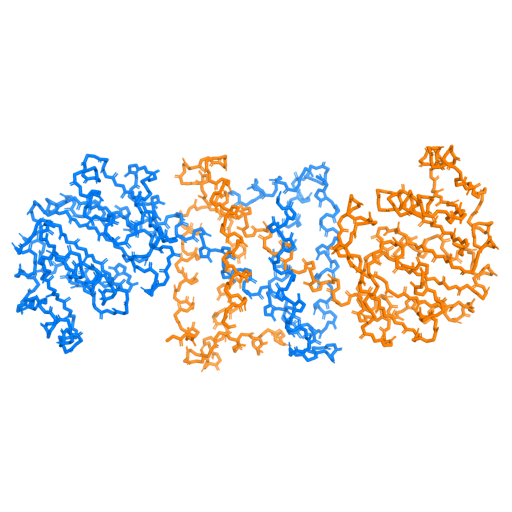 281 ? 20.528 58.369 29.444 1.00 25.75 281 LEU B N 1
ATOM 4001 C CA . LEU B 1 281 ? 20.966 59.687 29.877 1.00 25.73 281 LEU B CA 1
ATOM 4002 C C . LEU B 1 281 ? 21.252 59.758 31.379 1.00 25.96 281 LEU B C 1
ATOM 4003 O O . LEU B 1 281 ? 22.035 60.590 31.806 1.00 25.79 281 LEU B O 1
ATOM 4008 N N . ILE B 1 282 ? 20.636 58.880 32.168 1.00 26.29 282 ILE B N 1
ATOM 4009 C CA . ILE B 1 282 ? 20.934 58.801 33.597 1.00 26.80 282 ILE B CA 1
ATOM 4010 C C . ILE B 1 282 ? 22.425 58.500 33.790 1.00 27.74 282 ILE B C 1
ATOM 4011 O O . ILE B 1 282 ? 23.077 59.120 34.628 1.00 27.61 282 ILE B O 1
ATOM 4016 N N . GLU B 1 283 ? 22.965 57.607 32.961 1.00 28.83 283 GLU B N 1
ATOM 4017 C CA . GLU B 1 283 ? 24.420 57.280 32.974 1.00 30.12 283 GLU B CA 1
ATOM 4018 C C . GLU B 1 283 ? 25.293 58.470 32.646 1.00 29.58 283 GLU B C 1
ATOM 4019 O O . GLU B 1 283 ? 26.336 58.676 33.257 1.00 30.50 283 GLU B O 1
ATOM 4025 N N . VAL B 1 284 ? 24.881 59.242 31.658 1.00 28.82 284 VAL B N 1
ATOM 4026 C CA . VAL B 1 284 ? 25.591 60.442 31.288 1.00 28.50 284 VAL B CA 1
ATOM 4027 C C . VAL B 1 284 ? 25.614 61.431 32.451 1.00 28.33 284 VAL B C 1
ATOM 4028 O O . VAL B 1 284 ? 26.601 62.108 32.682 1.00 28.44 284 VAL B O 1
ATOM 4032 N N . LEU B 1 285 ? 24.509 61.532 33.177 1.00 27.92 285 LEU B N 1
ATOM 4033 C CA . LEU B 1 285 ? 24.417 62.537 34.227 1.00 27.84 285 LEU B CA 1
ATOM 4034 C C . LEU B 1 285 ? 25.059 62.140 35.549 1.00 28.64 285 LEU B C 1
ATOM 4035 O O . LEU B 1 285 ? 25.171 62.958 36.442 1.00 28.13 285 LEU B O 1
ATOM 4040 N N . LYS B 1 286 ? 25.466 60.888 35.678 1.00 30.47 286 LYS B N 1
ATOM 4041 C CA . LYS B 1 286 ? 26.058 60.405 36.923 1.00 32.16 286 LYS B CA 1
ATOM 4042 C C . LYS B 1 286 ? 27.436 60.990 37.218 1.00 33.43 286 LYS B C 1
ATOM 4043 O O . LYS B 1 286 ? 27.839 60.981 38.371 1.00 33.27 286 LYS B O 1
ATOM 4049 N N . LYS B 1 287 ? 28.144 61.498 36.206 1.00 34.52 287 LYS B N 1
ATOM 4050 C CA . LYS B 1 287 ? 29.520 62.018 36.405 1.00 36.72 287 LYS B CA 1
ATOM 4051 C C . LYS B 1 287 ? 29.700 63.337 35.714 1.00 36.35 287 LYS B C 1
ATOM 4052 O O . LYS B 1 287 ? 29.205 63.518 34.621 1.00 36.35 287 LYS B O 1
ATOM 4058 N N . PRO B 1 288 ? 30.453 64.253 36.317 1.00 37.43 288 PRO B N 1
ATOM 4059 C CA . PRO B 1 288 ? 30.844 65.387 35.516 1.00 37.94 288 PRO B CA 1
ATOM 4060 C C . PRO B 1 288 ? 32.053 65.000 34.652 1.00 39.73 288 PRO B C 1
ATOM 4061 O O . PRO B 1 288 ? 32.090 65.288 33.457 1.00 41.35 288 PRO B O 1
#

B-factor: mean 26.98, std 6.38, range [15.82, 63.51]

CATH classification: 3.40.50.720 (+1 more: 1.10.1040.10)

Sequence (542 aa):
KQSVTVIGLGPMGQAMVNTFLDNGHEVTVWNRTASKAEALVARGAVLAPTVEDALSANELIVLSLTDYDAVYAILEPVTGSLSGKVIANLSSDTPDKAREAAKWAAKHGAKHLTGGVQVPPPLIGKPESSTYYSGPKDVFDAHEDTLKVLTNADYRGEDAGLAAMYYQAQMTIFWTTMLSYYQTLALGQANGVSAKELLPYATMMTSMMPHFLDRLAMGAASVDHVLHTHQDAGVSTVLPAAVAEIFKAGMEKGFAENSFSSLIEVLKKQSVTVIGLGPMGQAMVNTFLDNGHEVTVWNRTASKAEALVARGAVLAPTVEDALSANELIVLSLTDYDAVYAILEPVTGSLSGKVIANLSSDTPDKAREAAKWAAKHGAKHLTGGVQVPPPLIGKPESSTYYSGPKDVFDAHEDTLKVLTNADYRGEDAGLAAMYYQAQMTIFWTTMLSYYQTLALGQANGVSAKELLPYATMMTSMMPHFLELYVDRLAMGAASVDHVLHTHQDAGVSTVLPAAVAEIFKAGMEKGFAENSFSSLIEVLKKP

Foldseek 3Di:
DAAEEEEDLDLQSVLLLVLCLVVPHAYEYEYPPQVSCVVSVVSHHHYQPALLRSLVVHQEYEYADQAVVVVCVRCVVPLLSLANHEYEYQHADALVSQQVVQVSSVVSHYGYKYKDWQDGSVCFQHAVTEIEIEADPVVCVVCVVVVVSGPNYHYDYHRRRVSNVVNVVVVVVVVLLVVVLVLVQLLCVLVPHHSVNCVVVSVVVSCVVVVVCFFLLVVLVVLVVVQVSSVVSVHDNPSSVVVNVLSVQCVVVVRGGPDPCCSVVSVD/DAAEEEEDLDLQSVLLLVLCLVVPHAYEYEYPDCVSCVVSVVSHHHYDPALLRSLQVHQEYEYADAAVVRVCVRPVVPLLSLANHEYEYQHADALVSQQVVQVVSVVSHYGYKYKDWLDGSVCFQPAQTEIEIEADPVSCVVCVVVVVSGPNYHYDYHRRSVSNVVNVVSVVVVVLLVVVLVLVQLLCVLVPHHSVNCVVVSVVVSVPVVVCVVDDVLFLQVVLVVLVVVQVSSVVSVHDNPSSVVVNVLSVQCVVVVRRGPGPCCSVVSPPDD

Secondary structure (DSSP, 8-state):
---EEEE--SHHHHHHHHHHHHTT--EEEE-SSGGGGHHHHHTT-EE-SSHHHHHHT-SEEEE--SSHHHHHHHHGGGGGG-TT-EEEE-----HHHHHHHHHHHHHTT-EEEEEEE-S-GGGTTSTT-EEEEES-HHHHHHHHHHHTTTSEEEE--SSTHHHHHHHHHHHHHHHHHHHHHHHHHHHHHHTT--HHHHHHHHHHHTTHHHHH---HHHHHHHHHHHHHHHHHHTS--HHHHHHHHHHHHHHHTT-TTS-GGGHHHHH-/---EEEE--SHHHHHHHHHHHHTT--EEEE-SSGGGGHHHHHTT-EE-SSHHHHHHT-SEEEE--SSHHHHHHHHGGGGGG-TT-EEEE-----HHHHHHHHHHHHHTT-EEEEEEE-S-GGGTT-TT-EEEEES-HHHHHHHHHHHTTTSEEEE--SSTHHHHHHHHHHHHHHHHHHHHHHHHHHHHHHTT--HHHHHHHHHHHTTHHHHHHHH----HHHHHHHHHHHHHHHHHHTS--HHHHHHHHHHHHHHHTT-TTS-GGGHHHHHT--

Organism: NCBI:txid1231256

Nearest PDB structures (foldseek):
  4oqy-assembly1_A  TM=1.004E+00  e=1.829E-53  Streptomyces sp. GF3546
  4oqy-assembly1_B  TM=9.926E-01  e=3.139E-51  Streptomyces sp. GF3546
  7y8o-assembly1_B  TM=9.655E-01  e=7.113E-38  Streptomyces clavuligerus
  8jyt-assembly1_C  TM=9.666E-01  e=1.014E-37  synthetic construct
  7y8k-assembly1_A  TM=8.970E-01  e=7.113E-38  Streptomyces clavuligerus

Solvent-accessible surface area: 21723 Å² total; per-residue (Å²): 208,58,35,0,0,0,0,2,1,27,106,44,0,44,18,0,0,44,13,0,26,100,89,62,17,132,2,18,0,46,18,216,59,57,83,109,0,143,69,2,63,92,112,49,4,92,66,3,111,62,16,82,59,0,0,83,48,18,88,0,0,0,0,14,28,106,36,2,99,28,4,47,73,23,2,105,90,10,35,76,34,0,79,51,29,6,4,0,0,12,4,36,9,6,5,62,74,0,64,90,3,25,152,48,0,68,156,47,41,2,111,8,0,2,3,3,15,32,22,56,36,95,54,3,38,100,128,126,2,20,1,1,0,0,1,38,90,110,13,5,72,76,10,52,116,9,0,98,32,2,5,82,12,28,46,46,17,112,53,10,0,20,0,8,0,0,37,1,0,4,15,2,2,10,15,3,4,1,0,0,10,16,0,0,1,1,0,0,61,54,29,74,7,50,25,174,85,0,79,82,44,0,35,78,0,4,27,24,6,33,131,113,86,113,125,0,39,109,0,20,41,16,3,64,24,5,25,73,2,0,85,79,25,41,3,8,34,64,0,3,42,7,4,18,101,4,2,127,36,0,68,126,109,62,42,30,153,71,51,20,52,16,0,19,81,25,0,107,219,61,40,0,0,0,0,3,1,28,105,44,0,50,19,0,0,45,14,0,24,98,89,60,15,115,1,19,0,32,25,161,63,60,70,104,0,121,71,2,61,92,111,39,4,89,61,6,113,57,14,81,65,0,0,84,50,17,88,0,0,0,0,14,31,104,34,2,102,29,5,47,58,11,1,104,92,11,32,77,33,0,79,50,26,6,4,0,1,14,5,26,10,7,6,63,78,0,65,94,4,25,151,46,1,67,157,47,44,3,111,8,0,3,4,4,13,14,18,59,35,96,82,7,38,107,125,176,3,20,1,1,0,0,1,38,88,109,12,5,70,76,9,53,104,7,0,102,31,2,5,84,13,26,47,52,17,111,62,10,0,25,0,7,0,1,38,0,0,5,21,1,1,16,14,2,4,5,0,0,12,21,0,0,2,0,0,0,60,53,21,75,6,49,26,173,81,0,76,82,46,0,50,87,1,4,53,55,3,22,105,48,23,130,113,170,168,69,69,0,15,98,0,19,50,22,4,62,35,6,24,72,2,0,88,78,27,62,13,25,42,46,0,2,36,8,3,18,79,5,2,105,34,0,68,134,146,63,52,26,118,70,37,25,52,13,0,18,68,20,0,56,116,138

Radius of gyration: 28.15 Å; Cα contacts (8 Å, |Δi|>4): 1100; chains: 2; bounding box: 46×48×89 Å